Protein 8BFY (pdb70)

Nearest PDB structures (foldseek):
  8bfy-assembly1_A  TM=1.003E+00  e=7.198E-82  Streptomyces scabiei
  5ixp-assembly1_A  TM=8.126E-01  e=2.323E-38  Kribbella flavida DSM 17836
  2z8d-assembly1_A  TM=7.585E-01  e=5.911E-19  Bifidobacterium longum
  7x0n-assembly1_A  TM=7.685E-01  e=1.102E-18  Acetivibrio thermocellus
  7bvt-assembly1_A  TM=6.834E-01  e=8.799E-16  Arthrobacter globiformis

Foldseek 3Di:
DAEAEEEEEACLQCVVLCVQVVVCVVPVVYDYYYDYDHDCVVRVVVVVVCLVVVPDDGQKYKFKLQALQVCQVPRQVQFDQLCVQAPCQQFDVLQQVSQAHPVGGRFWFWAFWFQKWKKFFLVQCVQLVHHSPQASNQVQQAQHVVSVLVSQLSSVVRGDPQAAAEAALLQQLLRQQFQDQEAQADPVGDGCNPPPVSNLVSLVSSLVSLLSRRYDLDDPSDVVSLVCLQVVRHTMTIPRQLVLLSSVVSHDLVLFQRMAIHGDNHIGIDMIMTMGGRCPDPCNVVSSNSRNVCQGLVNSLSSCQERRGHHSGVVNLPDCSLQCGDYRNNHRHRSSVRVCVSCVCYRSHDHHNNSPVLSCLCGVQASSVSNVPDDNVVRVVRSCVRSCVVVVD

Organism: Streptomyces scabiei (strain 87.22) (NCBI:txid680198)

B-factor: mean 24.81, std 9.08, range [12.48, 72.45]

Sequence (393 a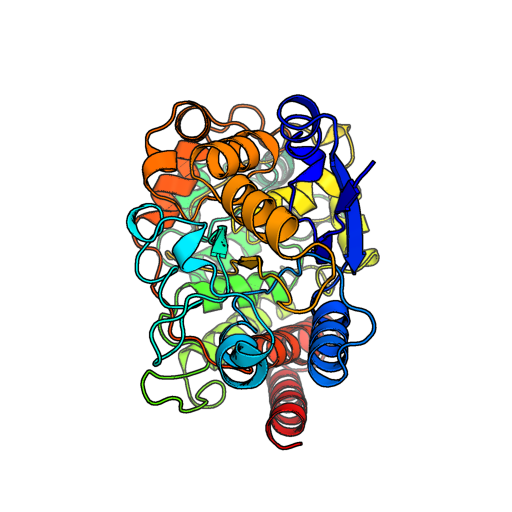a):
KTKITTLGLFGTAGFEESGLYKEEYEKLHPDVDIQQTVVERNENYYPALLNHLTTGSGLQDIQMVEVGNIAEIVGTQSDKLLDLSKYGKESDYLPWKWSSQGSTSGGQTVALGTDVGPMAICCYRKDLFEAAGLPSDREEVGKLWTGSWDKFVDAGNQYKKKAPKGTTFLLDSPGGLLQAILSSEEKDRFYDASGKVIYKTNPAVKSAFDLTAKAAKAGLVGNQTQFQPAWDTTIANSKFAAMSSCCPPWMLGYIKGKSKPEAAGKWDIAQAPKSSGNWGGSFLSSVPKNGKNAEEAAKLAAWLTAPEQQAKLFAVQGSFPSTPAAYDSAAVKDAKNDMTGDAPIGTIFAEAAKNIPVQTIGPKDQIIQQGLTDNGVILVTQGKSASDAWKNAVKTIDNALDK

Solvent-accessible surface area: 16045 Å² total; per-residue (Å²): 229,50,116,0,25,0,3,5,17,15,46,18,3,7,78,96,2,15,0,14,135,53,5,53,165,110,69,113,86,7,55,8,88,59,66,63,60,141,39,26,64,86,9,12,78,41,3,50,90,55,2,81,88,54,73,48,51,52,22,0,8,15,1,27,17,3,2,0,31,23,0,18,60,93,14,26,122,74,8,39,30,0,43,165,67,9,144,109,105,30,10,33,108,46,2,24,72,25,0,29,22,133,59,60,77,4,2,1,0,3,17,19,2,0,0,2,0,1,0,0,11,62,50,17,0,118,51,3,56,19,37,40,67,63,111,97,0,11,156,61,0,85,50,26,16,92,82,4,17,80,8,0,46,106,0,108,150,133,31,36,208,46,22,40,2,6,3,0,0,7,0,7,0,21,2,19,5,3,30,52,119,38,16,1,9,38,93,99,49,121,56,23,2,106,91,18,108,32,0,76,69,3,0,36,23,0,0,116,0,11,130,41,32,1,10,13,84,43,42,16,47,60,101,59,0,33,70,16,4,25,72,34,83,4,0,0,0,6,0,0,0,39,0,0,4,30,0,54,58,73,22,97,118,118,9,57,23,80,3,9,1,1,48,14,7,102,46,0,8,16,7,4,6,0,0,2,0,8,93,112,35,194,20,14,94,37,0,0,106,0,0,12,47,3,0,26,26,137,13,12,4,68,14,0,32,43,7,0,9,2,2,0,0,51,72,2,56,115,36,67,42,4,113,103,6,103,4,95,7,1,26,117,3,45,0,3,83,8,0,51,108,5,18,167,97,29,19,74,19,28,36,3,53,72,1,24,45,0,19,37,2,1,15,43,46,0,0,7,25,8,28,109,67,110,56,18,62,72,0,30,134,49,0,26,144,47,1,32,99,37,45,121,228

Secondary structure (DSSP, 8-state):
-EEEEEEEES---TTTTTHHHHHHHH-TTEEEEEEEES-HHHHHHHHHHHHHHS-S--SEEEEETTTHHHHHHHHGGGB--GGGTS-GGGS-HHHHHHTB-TTS-B--EEEEEEE-EEEEEHHHHHHTT---SHHHHHHTSTT-HHHHHHHHHHHHHTPPTT-EEES-HHHHHHHHHTT-SBSSB-TT--B-TTT-HHHHHHHHHHHHHHHTT-B-S--SSSHHHHHHHHTT-EEEEE--TTHHHHHHHHS-GGGTT-EEEEE-SS--EEEEEEEE-BTTSTTHHHHHHHHHHHTSHHHHHHHHHHH-PEES-GGGGGSHHHHT---GGGTT--HHHHHHHHHTT----B--TTHHHHHHHHIIIIIHHHHTT--HHHHHHHHHHHHHHHHH-

InterPro domains:
  IPR006059 Bacterial-type extracellular solute-binding protein [PF13416] (80-387)
  IPR050490 Bacterial solute-binding protein 1 [PTHR43649] (27-448)

Structure (mmCIF, N/CA/C/O backbone):
data_8BFY
#
_entry.id   8BFY
#
_cell.length_a   59.390
_cell.length_b   39.430
_cell.length_c   79.640
_cell.angle_alpha   90.000
_cell.angle_beta   92.380
_cell.angle_gamma   90.000
#
_symmetry.space_group_name_H-M   'P 1 21 1'
#
loop_
_entity.id
_entity.type
_entity.pdbx_description
1 polymer 'Putative secreted cellobiose-binding (Transport system associated)'
2 branched beta-D-glucopyranose-(1-4)-beta-D-glucopyranose-(1-4)-beta-D-glucopyranose
3 non-polymer GLYCEROL
4 non-polymer 'CITRIC ACID'
5 water water
#
loop_
_atom_site.group_PDB
_atom_site.id
_atom_site.type_symbol
_atom_site.label_atom_id
_atom_site.label_alt_id
_atom_site.label_comp_id
_atom_site.label_asym_id
_atom_site.label_entity_id
_atom_site.label_seq_id
_atom_site.pdbx_PDB_ins_code
_atom_site.Cartn_x
_atom_site.Cartn_y
_atom_site.Cartn_z
_atom_site.occupancy
_atom_site.B_iso_or_equiv
_atom_site.auth_seq_id
_atom_site.auth_comp_id
_atom_site.auth_asym_id
_atom_site.auth_atom_id
_atom_site.pdbx_PDB_model_num
ATOM 1 N N . LYS A 1 34 ? 48.156 20.766 19.051 1.000 52.059 62 LYS A N 1
ATOM 2 C CA . LYS A 1 34 ? 48.447 21.471 17.773 1.000 51.823 62 LYS A CA 1
ATOM 3 C C . LYS A 1 34 ? 47.975 20.656 16.576 1.000 45.573 62 LYS A C 1
ATOM 4 O O . LYS A 1 34 ? 47.785 21.239 15.520 1.000 52.557 62 LYS A O 1
ATOM 23 N N . THR A 1 35 ? 47.798 19.336 16.723 1.000 38.041 63 THR A N 1
ATOM 24 C CA . THR A 1 35 ? 47.101 18.555 15.707 1.000 35.701 63 THR A CA 1
ATOM 25 C C . THR A 1 35 ? 45.622 18.465 16.072 1.000 33.069 63 THR A C 1
ATOM 26 O O . THR A 1 35 ? 45.288 17.882 17.099 1.000 32.865 63 THR A O 1
ATOM 37 N N . LYS A 1 36 ? 44.750 19.028 15.221 1.000 30.632 64 LYS A N 1
ATOM 38 C CA . LYS A 1 36 ? 43.313 18.986 15.455 1.000 27.853 64 LYS A CA 1
ATOM 39 C C . LYS A 1 36 ? 42.742 17.705 14.843 1.000 25.716 64 LYS A C 1
ATOM 40 O O . LYS A 1 36 ? 42.947 17.427 13.668 1.000 24.773 64 LYS A O 1
ATOM 59 N N . ILE A 1 37 ? 42.070 16.909 15.687 1.000 22.007 65 ILE A N 1
ATOM 60 C CA . ILE A 1 37 ? 41.338 15.724 15.275 1.000 21.397 65 ILE A CA 1
ATOM 61 C C . ILE A 1 37 ? 39.854 15.991 15.526 1.000 19.892 65 ILE A C 1
ATOM 62 O O . ILE A 1 37 ? 39.469 16.240 16.674 1.000 20.353 65 ILE A O 1
ATOM 78 N N . THR A 1 38 ? 39.036 15.927 14.467 1.000 18.321 66 THR A N 1
ATOM 79 C CA A THR A 1 38 ? 37.618 16.186 14.584 0.500 19.073 66 THR A CA 1
ATOM 80 C CA B THR A 1 38 ? 37.605 16.220 14.587 0.500 17.977 66 THR A CA 1
ATOM 81 C C . THR A 1 38 ? 36.807 14.919 14.397 1.000 17.793 66 THR A C 1
ATOM 82 O O . THR A 1 38 ? 37.067 14.129 13.484 1.000 17.686 66 THR A O 1
ATOM 101 N N . LEU A 1 39 ? 35.823 14.715 15.260 1.000 17.177 67 LEU A N 1
ATOM 102 C CA . LEU A 1 39 ? 34.889 13.612 15.127 1.000 16.129 67 LEU A CA 1
ATOM 103 C C . LEU A 1 39 ? 33.572 14.165 14.608 1.000 16.323 67 LEU A C 1
ATOM 104 O O . LEU A 1 39 ? 33.054 15.167 15.118 1.000 18.039 67 LEU A O 1
ATOM 120 N N . GLY A 1 40 ? 33.033 13.463 13.620 1.000 15.147 68 GLY A N 1
ATOM 121 C CA . GLY A 1 40 ? 31.700 13.712 13.106 1.000 15.369 68 GLY A CA 1
ATOM 122 C C . GLY A 1 40 ? 30.756 12.685 13.709 1.000 14.339 68 GLY A C 1
ATOM 123 O O . GLY A 1 40 ? 30.894 11.486 13.480 1.000 14.149 68 GLY A O 1
ATOM 127 N N . LEU A 1 41 ? 29.829 13.186 14.521 1.000 14.797 69 LEU A N 1
ATOM 128 C CA . LEU A 1 41 ? 28.947 12.343 15.298 1.000 13.999 69 LEU A CA 1
ATOM 129 C C . LEU A 1 41 ? 27.487 12.662 15.002 1.000 14.769 69 LEU A C 1
ATOM 130 O O . LEU A 1 41 ? 27.158 13.695 14.415 1.000 14.885 69 LEU A O 1
ATOM 146 N N . PHE A 1 42 ? 26.617 11.783 15.510 1.000 14.588 70 PHE A N 1
ATOM 147 C CA . PHE A 1 42 ? 25.193 12.066 15.608 1.000 14.685 70 PHE A CA 1
ATOM 148 C C . PHE A 1 42 ? 24.729 11.790 17.026 1.000 15.007 70 PHE A C 1
ATOM 149 O O . PHE A 1 42 ? 25.462 11.211 17.822 1.000 15.033 70 PHE A O 1
ATOM 166 N N . GLY A 1 43 ? 23.497 12.206 17.324 1.000 16.468 71 GLY A N 1
ATOM 167 C CA . GLY A 1 43 ? 22.908 11.881 18.614 1.000 16.696 71 GLY A CA 1
ATOM 168 C C . GLY A 1 43 ? 23.726 12.436 19.764 1.000 17.138 71 GLY A C 1
ATOM 169 O O . GLY A 1 43 ? 24.251 13.543 19.675 1.000 18.306 71 GLY A O 1
ATOM 173 N N . THR A 1 44 ? 23.817 11.631 20.833 1.000 17.652 72 THR A N 1
ATOM 174 C CA . THR A 1 44 ? 24.590 11.959 22.020 1.000 19.737 72 THR A CA 1
ATOM 175 C C . THR A 1 44 ? 25.549 10.803 22.300 1.000 19.130 72 THR A C 1
ATOM 176 O O . THR A 1 44 ? 25.284 9.923 23.127 1.000 18.486 72 THR A O 1
ATOM 187 N N . ALA A 1 45 ? 26.683 10.798 21.597 1.000 19.164 73 ALA A N 1
ATOM 188 C CA . ALA A 1 45 ? 27.633 9.710 21.711 1.000 18.878 73 ALA A CA 1
ATOM 189 C C . ALA A 1 45 ? 28.140 9.564 23.141 1.000 19.782 73 ALA A C 1
ATOM 190 O O . ALA A 1 45 ? 28.335 8.438 23.601 1.000 20.174 73 ALA A O 1
ATOM 197 N N . GLY A 1 46 ? 28.391 10.705 23.799 1.000 19.133 74 GLY A N 1
ATOM 198 C CA . GLY A 1 46 ? 28.801 10.743 25.186 1.000 18.659 74 GLY A CA 1
ATOM 199 C C . GLY A 1 46 ? 30.300 10.845 25.463 1.000 18.654 74 GLY A C 1
ATOM 200 O O . GLY A 1 46 ? 30.695 10.863 26.638 1.000 18.611 74 GLY A O 1
ATOM 204 N N . PHE A 1 47 ? 31.143 10.909 24.427 1.000 17.956 75 PHE A N 1
ATOM 205 C CA . PHE A 1 47 ? 32.592 10.928 24.621 1.000 19.642 75 PHE A CA 1
ATOM 206 C C . PHE A 1 47 ? 33.008 12.195 25.372 1.000 19.960 75 PHE A C 1
ATOM 207 O O . PHE A 1 47 ? 33.816 12.152 26.312 1.000 20.161 75 PHE A O 1
ATOM 224 N N . GLU A 1 48 ? 32.485 13.343 24.924 1.000 20.582 76 GLU A N 1
ATOM 225 C CA . GLU A 1 48 ? 32.844 14.624 25.509 1.000 23.198 76 GLU A CA 1
ATOM 226 C C . GLU A 1 48 ? 32.365 14.687 26.959 1.000 23.272 76 GLU A C 1
ATOM 227 O O . GLU A 1 48 ? 33.123 15.047 27.860 1.000 23.535 76 GLU A O 1
ATOM 239 N N . GLU A 1 49 ? 31.107 14.299 27.183 1.000 22.728 77 GLU A N 1
ATOM 240 C CA . GLU A 1 49 ? 30.490 14.402 28.510 1.000 23.072 77 GLU A CA 1
ATOM 241 C C . GLU A 1 49 ? 31.170 13.493 29.539 1.000 22.221 77 GLU A C 1
ATOM 242 O O . GLU A 1 49 ? 31.118 13.755 30.743 1.000 23.929 77 GLU A O 1
ATOM 254 N N . SER A 1 50 ? 31.786 12.413 29.059 1.000 22.922 78 SER A N 1
ATOM 255 C CA . SER A 1 50 ? 32.433 11.406 29.882 1.000 22.527 78 SER A CA 1
ATOM 256 C C . SER A 1 50 ? 33.867 11.787 30.238 1.000 23.132 78 SER A C 1
ATOM 257 O O . SER A 1 50 ? 34.524 11.028 30.943 1.000 24.539 78 SER A O 1
ATOM 265 N N . GLY A 1 51 ? 34.343 12.933 29.728 1.000 22.875 79 GLY A N 1
ATOM 266 C CA . GLY A 1 51 ? 35.691 13.424 29.971 1.000 23.377 79 GLY A CA 1
ATOM 267 C C . GLY A 1 51 ? 36.768 12.739 29.131 1.000 21.917 79 GLY A C 1
ATOM 268 O O . GLY A 1 51 ? 37.955 12.950 29.379 1.000 22.620 79 GLY A O 1
ATOM 272 N N . LEU A 1 52 ? 36.365 11.956 28.124 1.000 21.421 80 LEU A N 1
ATOM 273 C CA . LEU A 1 52 ? 37.313 11.151 27.357 1.000 21.133 80 LEU A CA 1
ATOM 274 C C . LEU A 1 52 ? 38.241 12.013 26.499 1.000 20.644 80 LEU A C 1
ATOM 275 O O . LEU A 1 52 ? 39.408 11.667 26.352 1.000 21.768 80 LEU A O 1
ATOM 291 N N . TYR A 1 53 ? 37.754 13.126 25.947 1.000 20.069 81 TYR A N 1
ATOM 292 C CA . TYR A 1 53 ? 38.634 13.994 25.181 1.000 21.617 81 TYR A CA 1
ATOM 293 C C . TYR A 1 53 ? 39.687 14.621 26.094 1.000 22.851 81 TYR A C 1
ATOM 294 O O . TYR A 1 53 ? 40.856 14.684 25.728 1.000 23.209 81 TYR A O 1
ATOM 312 N N . LYS A 1 54 ? 39.292 15.051 27.298 1.000 25.243 82 LYS A N 1
ATOM 313 C CA . LYS A 1 54 ? 40.229 15.633 28.248 1.000 27.597 82 LYS A CA 1
ATOM 314 C C . LYS A 1 54 ? 41.297 14.615 28.657 1.000 27.142 82 LYS A C 1
ATOM 315 O O . LYS A 1 54 ? 42.482 14.959 28.701 1.000 27.397 82 LYS A O 1
ATOM 334 N N . GLU A 1 55 ? 40.876 13.368 28.936 1.000 25.455 83 GLU A N 1
ATOM 335 C CA A GLU A 1 55 ? 41.800 12.311 29.310 0.500 26.940 83 GLU A CA 1
ATOM 336 C CA B GLU A 1 55 ? 41.799 12.310 29.316 0.500 26.895 83 GLU A CA 1
ATOM 337 C C . GLU A 1 55 ? 42.824 12.109 28.203 1.000 25.886 83 GLU A C 1
ATOM 338 O O . GLU A 1 55 ? 44.019 11.994 28.470 1.000 27.372 83 GLU A O 1
ATOM 359 N N . TYR A 1 56 ? 42.343 12.045 26.957 1.000 24.267 84 TYR A N 1
ATOM 360 C CA . TYR A 1 56 ? 43.242 11.766 25.850 1.000 23.741 84 TYR A CA 1
ATOM 361 C C . TYR A 1 56 ? 44.248 12.900 25.662 1.000 23.823 84 TYR A C 1
ATOM 362 O O . TYR A 1 56 ? 45.421 12.636 25.390 1.000 26.308 84 TYR A O 1
ATOM 380 N N . GLU A 1 57 ? 43.792 14.151 25.821 1.000 24.141 85 GLU A N 1
ATOM 381 C CA . GLU A 1 57 ? 44.643 15.316 25.624 1.000 26.681 85 GLU A CA 1
ATOM 382 C C . GLU A 1 57 ? 45.691 15.415 26.731 1.000 29.217 85 GLU A C 1
ATOM 383 O O . GLU A 1 57 ? 46.756 15.978 26.513 1.000 31.044 85 GLU A O 1
ATOM 395 N N . LYS A 1 58 ? 45.397 14.855 27.909 1.000 31.874 86 LYS A N 1
ATOM 396 C CA . LYS A 1 58 ? 46.416 14.714 28.942 1.000 33.987 86 LYS A CA 1
ATOM 397 C C . LYS A 1 58 ? 47.488 13.710 28.515 1.000 34.465 86 LYS A C 1
ATOM 398 O O . LYS A 1 58 ? 48.669 13.975 28.696 1.000 38.721 86 LYS A O 1
ATOM 417 N N . LEU A 1 59 ? 47.083 12.569 27.938 1.000 34.772 87 LEU A N 1
ATOM 418 C CA . LEU A 1 59 ? 48.031 11.564 27.484 1.000 35.211 87 LEU A CA 1
ATOM 419 C C . LEU A 1 59 ? 48.821 12.102 26.289 1.000 33.775 87 LEU A C 1
ATOM 420 O O . LEU A 1 59 ? 49.995 11.784 26.152 1.000 33.743 87 LEU A O 1
ATOM 436 N N . HIS A 1 60 ? 48.176 12.932 25.451 1.000 31.839 88 HIS A N 1
ATOM 437 C CA . HIS A 1 60 ? 48.734 13.389 24.188 1.000 32.358 88 HIS A CA 1
ATOM 438 C C . HIS A 1 60 ? 48.534 14.892 24.053 1.000 31.530 88 HIS A C 1
ATOM 439 O O . HIS A 1 60 ? 47.651 15.345 23.313 1.000 30.182 88 HIS A O 1
ATOM 454 N N . PRO A 1 61 ? 49.370 15.700 24.740 1.000 34.193 89 PRO A N 1
ATOM 455 C CA . PRO A 1 61 ? 49.198 17.155 24.777 1.000 33.538 89 PRO A CA 1
ATOM 456 C C . PRO A 1 61 ? 49.292 17.846 23.423 1.000 32.030 89 PRO A C 1
ATOM 457 O O . PRO A 1 61 ? 48.890 18.994 23.304 1.000 32.294 89 PRO A O 1
ATOM 468 N N . ASP A 1 62 ? 49.806 17.131 22.417 1.000 32.485 90 ASP A N 1
ATOM 469 C CA . ASP A 1 62 ? 49.958 17.661 21.069 1.000 33.372 90 ASP A CA 1
ATOM 470 C C . ASP A 1 62 ? 48.667 17.504 20.258 1.000 31.445 90 ASP A C 1
ATOM 471 O O . ASP A 1 62 ? 48.649 17.899 19.098 1.000 31.312 90 ASP A O 1
ATOM 480 N N . VAL A 1 63 ? 47.611 16.920 20.854 1.000 27.200 91 VAL A N 1
ATOM 481 C CA . VAL A 1 63 ? 46.357 16.662 20.156 1.000 26.903 91 VAL A CA 1
ATOM 482 C C . VAL A 1 63 ? 45.251 17.561 20.704 1.000 25.685 91 VAL A C 1
ATOM 483 O O . VAL A 1 63 ? 45.086 17.695 21.920 1.000 27.704 91 VAL A O 1
ATOM 496 N N . ASP A 1 64 ? 44.498 18.162 19.774 1.000 25.012 92 ASP A N 1
ATOM 497 C CA . ASP A 1 64 ? 43.315 18.961 20.065 1.000 24.767 92 ASP A CA 1
ATOM 498 C C . ASP A 1 64 ? 42.081 18.279 19.458 1.000 22.875 92 ASP A C 1
ATOM 499 O O . ASP A 1 64 ? 41.917 18.240 18.243 1.000 26.982 92 ASP A O 1
ATOM 508 N N . ILE A 1 65 ? 41.210 17.715 20.292 1.000 21.148 93 ILE A N 1
ATOM 509 C CA . ILE A 1 65 ? 40.030 17.001 19.815 1.000 20.117 93 ILE A CA 1
ATOM 510 C C . ILE A 1 65 ? 38.848 17.960 19.733 1.000 20.414 93 ILE A C 1
ATOM 511 O O . ILE A 1 65 ? 38.565 18.698 20.670 1.000 23.419 93 ILE A O 1
ATOM 527 N N . GLN A 1 66 ? 38.149 17.941 18.594 1.000 19.736 94 GLN A N 1
ATOM 528 C CA . GLN A 1 66 ? 36.916 18.691 18.428 1.000 21.983 94 GLN A CA 1
ATOM 529 C C . GLN A 1 66 ? 35.872 17.722 17.890 1.000 19.864 94 GLN A C 1
ATOM 530 O O . GLN A 1 66 ? 36.214 16.627 17.429 1.000 21.363 94 GLN A O 1
ATOM 544 N N . GLN A 1 67 ? 34.603 18.107 17.988 1.000 18.309 95 GLN A N 1
ATOM 545 C CA . GLN A 1 67 ? 33.537 17.321 17.396 1.000 18.376 95 GLN A CA 1
ATOM 546 C C . GLN A 1 67 ? 32.520 18.234 16.726 1.000 17.235 95 GLN A C 1
ATOM 547 O O . GLN A 1 67 ? 32.376 19.398 17.044 1.000 18.387 95 GLN A O 1
ATOM 561 N N . THR A 1 68 ? 31.821 17.659 15.766 1.000 17.705 96 THR A N 1
ATOM 562 C CA . THR A 1 68 ? 30.681 18.278 15.132 1.000 18.945 96 THR A CA 1
ATOM 563 C C . THR A 1 68 ? 29.562 17.251 15.198 1.000 18.824 96 THR A C 1
ATOM 564 O O . THR A 1 68 ? 29.798 16.067 14.974 1.000 19.000 96 THR A O 1
ATOM 575 N N . VAL A 1 69 ? 28.350 17.710 15.532 1.000 18.440 97 VAL A N 1
ATOM 576 C CA . VAL A 1 69 ? 27.243 16.806 15.789 1.000 18.772 97 VAL A CA 1
ATOM 577 C C . VAL A 1 69 ? 26.050 17.205 14.928 1.000 18.583 97 VAL A C 1
ATOM 578 O O . VAL A 1 69 ? 25.643 18.359 14.922 1.000 20.038 97 VAL A O 1
ATOM 591 N N . VAL A 1 70 ? 25.502 16.213 14.224 1.000 18.248 98 VAL A N 1
ATOM 592 C CA . VAL A 1 70 ? 24.206 16.314 13.593 1.000 18.369 98 VAL A CA 1
ATOM 593 C C . VAL A 1 70 ? 23.260 15.516 14.475 1.000 18.978 98 VAL A C 1
ATOM 594 O O . VAL A 1 70 ? 23.411 14.305 14.622 1.000 20.244 98 VAL A O 1
ATOM 607 N N . GLU A 1 71 ? 22.294 16.209 15.061 1.000 20.115 99 GLU A N 1
ATOM 608 C CA . GLU A 1 71 ? 21.464 15.634 16.103 1.000 22.253 99 GLU A CA 1
ATOM 609 C C . GLU A 1 71 ? 20.808 14.316 15.680 1.000 19.148 99 GLU A C 1
ATOM 610 O O . GLU A 1 71 ? 20.891 13.328 16.400 1.000 21.289 99 GLU A O 1
ATOM 622 N N . ARG A 1 72 ? 20.129 14.292 14.529 1.000 16.522 100 ARG A N 1
ATOM 623 C CA . ARG A 1 72 ? 19.366 13.123 14.120 1.000 16.623 100 ARG A CA 1
ATOM 624 C C . ARG A 1 72 ? 20.141 12.309 13.080 1.000 15.678 100 ARG A C 1
ATOM 625 O O . ARG A 1 72 ? 20.624 12.864 12.105 1.000 15.630 100 ARG A O 1
ATOM 646 N N . ASN A 1 73 ? 20.197 10.988 13.263 1.000 14.235 101 ASN A N 1
ATOM 647 C CA . ASN A 1 73 ? 20.831 10.108 12.305 1.000 14.092 101 ASN A CA 1
ATOM 648 C C . ASN A 1 73 ? 20.179 10.259 10.932 1.000 13.934 101 ASN A C 1
ATOM 649 O O . ASN A 1 73 ? 20.883 10.180 9.909 1.000 13.816 101 ASN A O 1
ATOM 660 N N . GLU A 1 74 ? 18.868 10.528 10.890 1.000 13.463 102 GLU A N 1
ATOM 661 C CA . GLU A 1 74 ? 18.157 10.765 9.632 1.000 15.461 102 GLU A CA 1
ATOM 662 C C . GLU A 1 74 ? 18.885 11.791 8.758 1.000 15.608 102 GLU A C 1
ATOM 663 O O . GLU A 1 74 ? 18.925 11.627 7.547 1.000 15.869 102 GLU A O 1
ATOM 675 N N . ASN A 1 75 ? 19.402 12.859 9.364 1.000 15.445 103 ASN A N 1
ATOM 676 C CA . ASN A 1 75 ? 20.054 13.957 8.653 1.000 17.347 103 ASN A CA 1
ATOM 677 C C . ASN A 1 75 ? 21.546 13.657 8.483 1.000 17.566 103 ASN A C 1
ATOM 678 O O . ASN A 1 75 ? 22.176 14.048 7.496 1.000 19.854 103 ASN A O 1
ATOM 689 N N . TYR A 1 76 ? 22.136 12.993 9.479 1.000 14.711 104 TYR A N 1
ATOM 690 C CA . TYR A 1 76 ? 23.570 12.703 9.492 1.000 13.430 104 TYR A CA 1
ATOM 691 C C . TYR A 1 76 ? 23.980 11.751 8.365 1.000 13.778 104 TYR A C 1
ATOM 692 O O . TYR A 1 76 ? 24.980 11.984 7.666 1.000 14.087 104 TYR A O 1
ATOM 710 N N . TYR A 1 77 ? 23.227 10.663 8.208 1.000 13.142 105 TYR A N 1
ATOM 711 C CA . TYR A 1 77 ? 23.716 9.539 7.428 1.000 12.840 105 TYR A CA 1
ATOM 712 C C . TYR A 1 77 ? 23.778 9.863 5.943 1.000 13.253 105 TYR A C 1
ATOM 713 O O . TYR A 1 77 ? 24.809 9.569 5.314 1.000 13.227 105 TYR A O 1
ATOM 731 N N . PRO A 1 78 ? 22.743 10.461 5.320 1.000 14.249 106 PRO A N 1
ATOM 732 C CA . PRO A 1 78 ? 22.849 10.752 3.879 1.000 14.708 106 PRO A CA 1
ATOM 733 C C . PRO A 1 78 ? 24.022 11.683 3.561 1.000 14.761 106 PRO A C 1
ATOM 734 O O . PRO A 1 78 ? 24.679 11.537 2.514 1.000 15.369 106 PRO A O 1
ATOM 745 N N . ALA A 1 79 ? 24.316 12.609 4.486 1.000 14.200 107 ALA A N 1
ATOM 746 C CA . ALA A 1 79 ? 25.477 13.484 4.359 1.000 15.224 107 ALA A CA 1
ATOM 747 C C . ALA A 1 79 ? 26.772 12.666 4.437 1.000 14.862 107 ALA A C 1
ATOM 748 O O . ALA A 1 79 ? 27.670 12.856 3.604 1.000 15.368 107 ALA A O 1
ATOM 755 N N . LEU A 1 80 ? 26.892 11.778 5.444 1.000 13.890 108 LEU A N 1
ATOM 756 C CA . LEU A 1 80 ? 28.064 10.903 5.525 1.000 13.446 108 LEU A CA 1
ATOM 757 C C . LEU A 1 80 ? 28.291 10.172 4.196 1.000 13.674 108 LEU A C 1
ATOM 758 O O . LEU A 1 80 ? 29.425 10.125 3.684 1.000 14.235 108 LEU A O 1
ATOM 774 N N . LEU A 1 81 ? 27.223 9.579 3.653 1.000 14.385 109 LEU A N 1
ATOM 775 C CA . LEU A 1 81 ? 27.374 8.750 2.461 1.000 14.674 109 LEU A CA 1
ATOM 776 C C . LEU A 1 81 ? 27.898 9.604 1.294 1.000 14.378 109 LEU A C 1
ATOM 777 O O . LEU A 1 81 ? 28.785 9.178 0.514 1.000 15.587 109 LEU A O 1
ATOM 793 N N . ASN A 1 82 ? 27.353 10.817 1.161 1.000 14.092 110 ASN A N 1
ATOM 794 C CA . ASN A 1 82 ? 27.747 11.729 0.083 1.000 14.620 110 ASN A CA 1
ATOM 795 C C . ASN A 1 82 ? 29.201 12.170 0.268 1.000 14.709 110 ASN A C 1
ATOM 796 O O . ASN A 1 82 ? 29.972 12.315 -0.689 1.000 15.579 110 ASN A O 1
ATOM 807 N N . HIS A 1 83 ? 29.577 12.442 1.523 1.000 13.153 111 HIS A N 1
ATOM 808 C CA . HIS A 1 83 ? 30.943 12.827 1.834 1.000 14.392 111 HIS A CA 1
ATOM 809 C C . HIS A 1 83 ? 31.931 11.708 1.528 1.000 14.411 111 HIS A C 1
ATOM 810 O O . HIS A 1 83 ? 33.024 11.984 1.019 1.000 15.746 111 HIS A O 1
ATOM 825 N N . LEU A 1 84 ? 31.580 10.457 1.871 1.000 14.641 112 LEU A N 1
ATOM 826 C CA . LEU A 1 84 ? 32.448 9.318 1.573 1.000 15.264 112 LEU A CA 1
ATOM 827 C C . LEU A 1 84 ? 32.576 9.108 0.073 1.000 15.412 112 LEU A C 1
ATOM 828 O O . LEU A 1 84 ? 33.671 8.793 -0.415 1.000 16.979 112 LEU A O 1
ATOM 844 N N . THR A 1 85 ? 31.457 9.274 -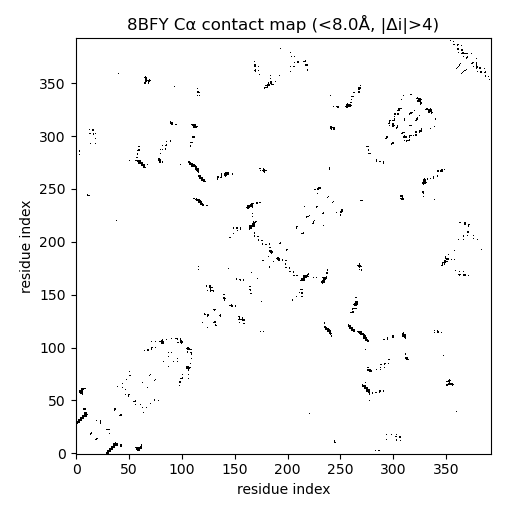0.643 1.000 14.474 113 THR A N 1
ATOM 845 C CA . THR A 1 85 ? 31.443 9.051 -2.090 1.000 15.522 113 THR A CA 1
ATOM 846 C C . THR A 1 85 ? 32.357 10.062 -2.787 1.000 16.430 113 THR A C 1
ATOM 847 O O . THR A 1 85 ? 33.121 9.709 -3.708 1.000 17.952 113 THR A O 1
ATOM 858 N N . THR A 1 86 ? 32.229 11.338 -2.413 1.000 16.625 114 THR A N 1
ATOM 859 C CA . THR A 1 86 ? 32.934 12.426 -3.088 1.000 15.554 114 THR A CA 1
ATOM 860 C C . THR A 1 86 ? 34.340 12.629 -2.522 1.000 15.568 114 THR A C 1
ATOM 861 O O . THR A 1 86 ? 35.215 13.148 -3.206 1.000 18.394 114 THR A O 1
ATOM 872 N N . GLY A 1 87 ? 34.547 12.232 -1.269 1.000 16.243 115 GLY A N 1
ATOM 873 C CA . GLY A 1 87 ? 35.782 12.528 -0.556 1.000 17.149 115 GLY A CA 1
ATOM 874 C C . GLY A 1 87 ? 35.848 13.950 0.001 1.000 17.493 115 GLY A C 1
ATOM 875 O O . GLY A 1 87 ? 36.902 14.372 0.465 1.000 18.932 115 GLY A O 1
ATOM 879 N N . SER A 1 88 ? 34.709 14.656 0.023 1.000 17.337 116 SER A N 1
ATOM 880 C CA . SER A 1 88 ? 34.650 16.049 0.440 1.000 17.935 116 SER A CA 1
ATOM 881 C C . SER A 1 88 ? 33.736 16.157 1.651 1.000 18.780 116 SER A C 1
ATOM 882 O O . SER A 1 88 ? 32.709 15.507 1.673 1.000 20.634 116 SER A O 1
ATOM 890 N N . GLY A 1 89 ? 34.106 16.973 2.637 1.000 18.643 117 GLY A N 1
ATOM 891 C CA . GLY A 1 89 ? 33.235 17.225 3.776 1.000 18.855 117 GLY A CA 1
ATOM 892 C C . GLY A 1 89 ? 33.390 16.248 4.942 1.000 18.514 117 GLY A C 1
ATOM 893 O O . GLY A 1 89 ? 32.619 16.331 5.903 1.000 18.490 117 GLY A O 1
ATOM 897 N N . LEU A 1 90 ? 34.393 15.361 4.891 1.000 16.192 118 LEU A N 1
ATOM 898 C CA . LEU A 1 90 ? 34.592 14.355 5.928 1.000 16.604 118 LEU A CA 1
ATOM 899 C C . LEU A 1 90 ? 35.304 14.929 7.150 1.000 16.790 118 LEU A C 1
ATOM 900 O O . LEU A 1 90 ? 36.146 15.812 7.036 1.000 17.664 118 LEU A O 1
ATOM 916 N N . GLN A 1 91 ? 34.985 14.366 8.322 1.000 16.010 119 GLN A N 1
ATOM 917 C CA . GLN A 1 91 ? 35.770 14.589 9.524 1.000 16.993 119 GLN A CA 1
ATOM 918 C C . GLN A 1 91 ? 36.837 13.495 9.636 1.000 16.236 119 GLN A C 1
ATOM 919 O O . GLN A 1 91 ? 36.864 12.552 8.833 1.000 16.950 119 GLN A O 1
ATOM 933 N N . ASP A 1 92 ? 37.729 13.609 10.627 1.000 15.738 120 ASP A N 1
ATOM 934 C CA . ASP A 1 92 ? 38.832 12.668 10.768 1.000 16.021 120 ASP A CA 1
ATOM 935 C C . ASP A 1 92 ? 38.326 11.286 11.207 1.000 14.905 120 ASP A C 1
ATOM 936 O O . ASP A 1 92 ? 38.871 10.248 10.833 1.000 15.958 120 ASP A O 1
ATOM 945 N N . ILE A 1 93 ? 37.245 11.292 12.000 1.000 14.263 121 ILE A N 1
ATOM 946 C CA . ILE A 1 93 ? 36.555 10.104 12.463 1.000 13.828 121 ILE A CA 1
ATOM 947 C C . ILE A 1 93 ? 35.062 10.329 12.192 1.000 13.916 121 ILE A C 1
ATOM 948 O O . ILE A 1 93 ? 34.565 11.445 12.382 1.000 15.077 121 ILE A O 1
ATOM 964 N N . GLN A 1 94 ? 34.358 9.270 11.783 1.000 13.526 122 GLN A N 1
ATOM 965 C CA . GLN A 1 94 ? 32.923 9.336 11.526 1.000 13.872 122 GLN A CA 1
ATOM 966 C C . GLN A 1 94 ? 32.229 8.197 12.283 1.000 13.835 122 GLN A C 1
ATOM 967 O O . GLN A 1 94 ? 32.636 7.054 12.216 1.000 14.296 122 GLN A O 1
ATOM 981 N N . MET A 1 95 ? 31.127 8.516 12.955 1.000 14.105 123 MET A N 1
ATOM 982 C CA . MET A 1 95 ? 30.292 7.541 13.642 1.000 14.180 123 MET A CA 1
ATOM 983 C C . MET A 1 95 ? 29.322 6.894 12.639 1.000 13.376 123 MET A C 1
ATOM 984 O O . MET A 1 95 ? 28.942 7.507 11.641 1.000 14.059 123 MET A O 1
ATOM 998 N N . VAL A 1 96 ? 28.962 5.632 12.876 1.000 12.484 124 VAL A N 1
ATOM 999 C CA . VAL A 1 96 ? 28.012 4.920 12.040 1.000 13.484 124 VAL A CA 1
ATOM 1000 C C . VAL A 1 96 ? 27.071 4.111 12.937 1.000 13.261 124 VAL A C 1
ATOM 1001 O O . VAL A 1 96 ? 27.543 3.354 13.802 1.000 14.619 124 VAL A O 1
ATOM 1014 N N . GLU A 1 97 ? 25.756 4.263 12.716 1.000 12.526 125 GLU A N 1
ATOM 1015 C CA . GLU A 1 97 ? 24.749 3.492 13.454 1.000 13.322 125 GLU A CA 1
ATOM 1016 C C . GLU A 1 97 ? 24.617 2.089 12.860 1.000 12.765 125 GLU A C 1
ATOM 1017 O O . GLU A 1 97 ? 24.793 1.879 11.662 1.000 13.618 125 GLU A O 1
ATOM 1029 N N . VAL A 1 98 ? 24.203 1.122 13.684 1.000 13.369 126 VAL A N 1
ATOM 1030 C CA . VAL A 1 98 ? 24.010 -0.257 13.240 1.000 13.769 126 VAL A CA 1
ATOM 1031 C C . VAL A 1 98 ? 22.965 -0.360 12.112 1.000 13.632 126 VAL A C 1
ATOM 1032 O O . VAL A 1 98 ? 23.008 -1.301 11.305 1.000 15.157 126 VAL A O 1
ATOM 1045 N N . GLY A 1 99 ? 22.024 0.594 12.045 1.000 13.294 127 GLY A N 1
ATOM 1046 C CA . GLY A 1 99 ? 21.016 0.606 10.994 1.000 13.345 127 GLY A CA 1
ATOM 1047 C C . GLY A 1 99 ? 21.607 0.893 9.616 1.000 13.446 127 GLY A C 1
ATOM 1048 O O . GLY A 1 99 ? 20.923 0.722 8.600 1.000 13.533 127 GLY A O 1
ATOM 1052 N N . ASN A 1 100 ? 22.859 1.387 9.610 1.000 13.112 128 ASN A N 1
ATOM 1053 C CA . ASN A 1 100 ? 23.526 1.765 8.375 1.000 13.015 128 ASN A CA 1
ATOM 1054 C C . ASN A 1 100 ? 24.828 1.000 8.109 1.000 12.997 128 ASN A C 1
ATOM 1055 O O . ASN A 1 100 ? 25.374 1.089 7.001 1.000 14.305 128 ASN A O 1
ATOM 1066 N N . ILE A 1 101 ? 25.367 0.283 9.085 1.000 12.974 129 ILE A N 1
ATOM 1067 C CA . ILE A 1 101 ? 26.730 -0.222 8.985 1.000 12.766 129 ILE A CA 1
ATOM 1068 C C . ILE A 1 101 ? 26.904 -1.173 7.795 1.000 13.334 129 ILE A C 1
ATOM 1069 O O . ILE A 1 101 ? 27.961 -1.143 7.155 1.000 14.094 129 ILE A O 1
ATOM 1085 N N . ALA A 1 102 ? 25.913 -2.023 7.504 1.000 13.739 130 ALA A N 1
ATOM 1086 C CA . ALA A 1 102 ? 26.065 -2.950 6.382 1.000 14.215 130 ALA A CA 1
ATOM 1087 C C . ALA A 1 102 ? 26.234 -2.183 5.068 1.000 14.111 130 ALA A C 1
ATOM 1088 O O . ALA A 1 102 ? 26.964 -2.652 4.191 1.000 14.470 130 ALA A O 1
ATOM 1095 N N . GLU A 1 103 ? 25.601 -1.013 4.907 1.000 14.131 131 GLU A N 1
ATOM 1096 C CA . GLU A 1 103 ? 25.758 -0.231 3.678 1.000 14.782 131 GLU A CA 1
ATOM 1097 C C . GLU A 1 103 ? 27.147 0.420 3.601 1.000 14.155 131 GLU A C 1
ATOM 1098 O O . GLU A 1 103 ? 27.776 0.500 2.539 1.000 15.371 131 GLU A O 1
ATOM 1110 N N . ILE A 1 104 ? 27.663 0.866 4.737 1.000 13.979 132 ILE A N 1
ATOM 1111 C CA . ILE A 1 104 ? 28.982 1.471 4.798 1.000 14.119 132 ILE A CA 1
ATOM 1112 C C . ILE A 1 104 ? 30.058 0.411 4.513 1.000 14.351 132 ILE A C 1
ATOM 1113 O O . ILE A 1 104 ? 30.973 0.638 3.728 1.000 15.312 132 ILE A O 1
ATOM 1129 N N . VAL A 1 105 ? 29.952 -0.762 5.137 1.000 14.566 133 VAL A N 1
ATOM 1130 C CA . VAL A 1 105 ? 30.928 -1.823 4.932 1.000 15.447 133 VAL A CA 1
ATOM 1131 C C . VAL A 1 105 ? 30.868 -2.269 3.475 1.000 15.629 133 VAL A C 1
ATOM 1132 O O . VAL A 1 105 ? 31.902 -2.487 2.830 1.000 17.497 133 VAL A O 1
ATOM 1145 N N . GLY A 1 106 ? 29.640 -2.442 2.990 1.000 15.707 134 GLY A N 1
ATOM 1146 C CA . GLY A 1 106 ? 29.448 -2.974 1.655 1.000 15.785 134 GLY A CA 1
ATOM 1147 C C . GLY A 1 106 ? 29.945 -2.047 0.548 1.000 16.545 134 GLY A C 1
ATOM 1148 O O . GLY A 1 106 ? 30.462 -2.544 -0.455 1.000 18.517 134 GLY A O 1
ATOM 1152 N N . THR A 1 107 ? 29.720 -0.733 0.665 1.000 15.470 135 THR A N 1
ATOM 1153 C CA . THR A 1 107 ? 29.909 0.170 -0.469 1.000 16.708 135 THR A CA 1
ATOM 1154 C C . THR A 1 107 ? 31.006 1.210 -0.251 1.000 15.920 135 THR A C 1
ATOM 1155 O O . THR A 1 107 ? 31.397 1.880 -1.206 1.000 18.534 135 THR A O 1
ATOM 1166 N N . GLN A 1 108 ? 31.501 1.382 0.986 1.000 15.283 136 GLN A N 1
ATOM 1167 C CA . GLN A 1 108 ? 32.483 2.416 1.225 1.000 16.265 136 GLN A CA 1
ATOM 1168 C C . GLN A 1 108 ? 33.744 1.879 1.899 1.000 16.534 136 GLN A C 1
ATOM 1169 O O . GLN A 1 108 ? 34.576 2.678 2.325 1.000 16.822 136 GLN A O 1
ATOM 1183 N N . SER A 1 109 ? 33.905 0.551 2.004 1.000 16.798 137 SER A N 1
ATOM 1184 C CA . SER A 1 109 ? 35.040 0.015 2.742 1.000 18.051 137 SER A CA 1
ATOM 1185 C C . SER A 1 109 ? 36.375 0.407 2.115 1.000 18.056 137 SER A C 1
ATOM 1186 O O . SER A 1 109 ? 37.342 0.596 2.833 1.000 18.817 137 SER A O 1
ATOM 1194 N N . ASP A 1 110 ? 36.426 0.608 0.791 1.000 18.864 138 ASP A N 1
ATOM 1195 C CA . ASP A 1 110 ? 37.669 1.019 0.157 1.000 21.044 138 ASP A CA 1
ATOM 1196 C C . ASP A 1 110 ? 38.115 2.434 0.557 1.000 20.149 138 ASP A C 1
ATOM 1197 O O . ASP A 1 110 ? 39.280 2.780 0.356 1.000 21.636 138 ASP A O 1
ATOM 1206 N N . LYS A 1 111 ? 37.205 3.250 1.109 1.000 17.840 139 LYS A N 1
ATOM 1207 C CA . LYS A 1 111 ? 37.479 4.614 1.550 1.000 17.706 139 LYS A CA 1
ATOM 1208 C C . LYS A 1 111 ? 37.882 4.661 3.030 1.000 17.123 139 LYS A C 1
ATOM 1209 O O . LYS A 1 111 ? 38.185 5.747 3.534 1.000 16.980 139 LYS A O 1
ATOM 1228 N N . LEU A 1 112 ? 37.868 3.506 3.723 1.000 15.889 140 LEU A N 1
ATOM 1229 C CA . LEU A 1 112 ? 38.046 3.476 5.171 1.000 15.930 140 LEU A CA 1
ATOM 1230 C C . LEU A 1 112 ? 39.314 2.710 5.550 1.000 15.375 140 LEU A C 1
ATOM 1231 O O . LEU A 1 112 ? 39.649 1.695 4.950 1.000 17.337 140 LEU A O 1
ATOM 1247 N N . LEU A 1 113 ? 39.963 3.155 6.627 1.000 16.177 141 LEU A N 1
ATOM 1248 C CA . LEU A 1 113 ? 41.155 2.505 7.137 1.000 17.194 141 LEU A CA 1
ATOM 1249 C C . LEU A 1 113 ? 40.756 1.175 7.792 1.000 18.388 141 LEU A C 1
ATOM 1250 O O . LEU A 1 113 ? 39.695 1.062 8.421 1.000 18.657 141 LEU A O 1
ATOM 1266 N N . ASP A 1 114 ? 41.619 0.177 7.646 1.000 18.092 142 ASP A N 1
ATOM 1267 C CA . ASP A 1 114 ? 41.510 -1.096 8.327 1.000 18.368 142 ASP A CA 1
ATOM 1268 C C . ASP A 1 114 ? 41.931 -0.906 9.784 1.000 18.334 142 ASP A C 1
ATOM 1269 O O . ASP A 1 114 ? 43.105 -0.851 10.117 1.000 21.410 1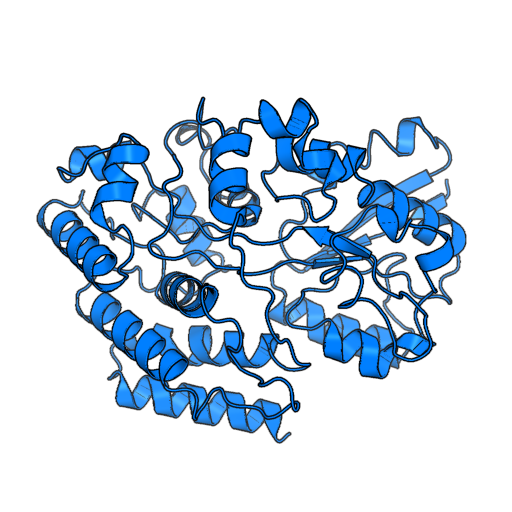42 ASP A O 1
ATOM 1278 N N . LEU A 1 115 ? 40.937 -0.826 10.653 1.000 16.782 143 LEU A N 1
ATOM 1279 C CA . LEU A 1 115 ? 41.159 -0.587 12.062 1.000 17.805 143 LEU A CA 1
ATOM 1280 C C . LEU A 1 115 ? 41.447 -1.869 12.854 1.000 18.141 143 LEU A C 1
ATOM 1281 O O . LEU A 1 115 ? 41.721 -1.796 14.056 1.000 18.451 143 LEU A O 1
ATOM 1297 N N . SER A 1 116 ? 41.523 -3.027 12.187 1.000 19.411 144 SER A N 1
ATOM 1298 C CA . SER A 1 116 ? 41.861 -4.257 12.888 1.000 21.445 144 SER A CA 1
ATOM 1299 C C . SER A 1 116 ? 43.301 -4.213 13.399 1.000 21.563 144 SER A C 1
ATOM 1300 O O . SER A 1 116 ? 43.663 -5.019 14.236 1.000 23.348 144 SER A O 1
ATOM 1308 N N . LYS A 1 117 ? 44.121 -3.305 12.846 1.000 23.327 145 LYS A N 1
ATOM 1309 C CA . LYS A 1 117 ? 45.508 -3.146 13.238 1.000 24.215 145 LYS A CA 1
ATOM 1310 C C . LYS A 1 117 ? 45.641 -2.176 14.410 1.000 21.355 145 LYS A C 1
ATOM 1311 O O . LYS A 1 117 ? 46.720 -2.062 14.983 1.000 22.818 145 LYS A O 1
ATOM 1330 N N . TYR A 1 118 ? 44.554 -1.469 14.738 1.000 19.543 146 TYR A N 1
ATOM 1331 C CA . TYR A 1 118 ? 44.550 -0.438 15.773 1.000 19.420 146 TYR A CA 1
ATOM 1332 C C . TYR A 1 118 ? 43.749 -0.865 17.006 1.000 20.291 146 TYR A C 1
ATOM 1333 O O . TYR A 1 118 ? 44.177 -0.618 18.137 1.000 21.338 146 TYR A O 1
ATOM 1351 N N . GLY A 1 119 ? 42.560 -1.432 16.804 1.000 21.553 147 GLY A N 1
ATOM 1352 C CA . GLY A 1 119 ? 41.820 -2.065 17.882 1.000 22.041 147 GLY A CA 1
ATOM 1353 C C . GLY A 1 119 ? 42.020 -3.577 17.886 1.000 22.317 147 GLY A C 1
ATOM 1354 O O . GLY A 1 119 ? 42.407 -4.161 16.890 1.000 24.996 147 GLY A O 1
ATOM 1358 N N . LYS A 1 120 ? 41.732 -4.218 19.013 1.000 22.554 148 LYS A N 1
ATOM 1359 C CA . LYS A 1 120 ? 41.974 -5.643 19.158 1.000 23.968 148 LYS A CA 1
ATOM 1360 C C . LYS A 1 120 ? 40.658 -6.402 19.003 1.000 22.777 148 LYS A C 1
ATOM 1361 O O . LYS A 1 120 ? 39.733 -6.173 19.769 1.000 22.005 148 LYS A O 1
ATOM 1380 N N . GLU A 1 121 ? 40.630 -7.374 18.091 1.000 21.604 149 GLU A N 1
ATOM 1381 C CA . GLU A 1 121 ? 39.455 -8.195 17.854 1.000 22.941 149 GLU A CA 1
ATOM 1382 C C . GLU A 1 121 ? 38.983 -8.854 19.148 1.000 23.691 149 GLU A C 1
ATOM 1383 O O . GLU A 1 121 ? 37.782 -8.928 19.403 1.000 22.135 149 GLU A O 1
ATOM 1395 N N . SER A 1 122 ? 39.927 -9.307 19.980 1.000 25.809 150 SER A N 1
ATOM 1396 C CA . SER A 1 122 ? 39.568 -10.062 21.173 1.000 26.237 150 SER A CA 1
ATOM 1397 C C . SER A 1 122 ? 38.914 -9.152 22.211 1.000 25.651 150 SER A C 1
ATOM 1398 O O . SER A 1 122 ? 38.376 -9.658 23.186 1.000 26.804 150 SER A O 1
ATOM 1406 N N . ASP A 1 123 ? 38.945 -7.818 22.026 1.000 22.859 151 ASP A N 1
ATOM 1407 C CA . ASP A 1 123 ? 38.269 -6.944 22.986 1.000 23.280 151 ASP A CA 1
ATOM 1408 C C . ASP A 1 123 ? 36.751 -6.911 22.796 1.000 21.793 151 ASP A C 1
ATOM 1409 O O . ASP A 1 123 ? 36.055 -6.529 23.727 1.000 25.008 151 ASP A O 1
ATOM 1418 N N . TYR A 1 124 ? 36.236 -7.257 21.611 1.000 21.449 152 TYR A N 1
ATOM 1419 C CA . TYR A 1 124 ? 34.836 -7.027 21.262 1.000 21.383 152 TYR A CA 1
ATOM 1420 C C . TYR A 1 124 ? 34.031 -8.330 21.262 1.000 21.696 152 TYR A C 1
ATOM 1421 O O . TYR A 1 124 ? 34.544 -9.419 20.991 1.000 22.154 152 TYR A O 1
ATOM 1439 N N . LEU A 1 125 ? 32.722 -8.185 21.495 1.000 20.665 153 LEU A N 1
ATOM 1440 C CA . LEU A 1 125 ? 31.762 -9.235 21.180 1.000 20.883 153 LEU A CA 1
ATOM 1441 C C . LEU A 1 125 ? 31.973 -9.650 19.730 1.000 20.172 153 LEU A C 1
ATOM 1442 O O . LEU A 1 125 ? 31.982 -8.784 18.854 1.000 19.880 153 LEU A O 1
ATOM 1458 N N . PRO A 1 126 ? 32.164 -10.954 19.428 1.000 21.052 154 PRO A N 1
ATOM 1459 C CA . PRO A 1 126 ? 32.403 -11.376 18.040 1.000 19.778 154 PRO A CA 1
ATOM 1460 C C . PRO A 1 126 ? 31.361 -10.902 17.018 1.000 19.429 154 PRO A C 1
ATOM 1461 O O . PRO A 1 126 ? 31.709 -10.519 15.895 1.000 19.826 154 PRO A O 1
ATOM 1472 N N . TRP A 1 127 ? 30.085 -10.914 17.394 1.000 19.750 155 TRP A N 1
ATOM 1473 C CA . TRP A 1 127 ? 29.028 -10.502 16.497 1.000 20.059 155 TRP A CA 1
ATOM 1474 C C . TRP A 1 127 ? 29.138 -9.012 16.179 1.000 18.684 155 TRP A C 1
ATOM 1475 O O . TRP A 1 127 ? 28.841 -8.601 15.050 1.000 19.930 155 TRP A O 1
ATOM 1496 N N . LYS A 1 128 ? 29.605 -8.220 17.153 1.000 17.790 156 LYS A N 1
ATOM 1497 C CA . LYS A 1 128 ? 29.827 -6.796 16.961 1.000 17.144 156 LYS A CA 1
ATOM 1498 C C . LYS A 1 128 ? 31.003 -6.566 15.995 1.000 16.941 156 LYS A C 1
ATOM 1499 O O . LYS A 1 128 ? 30.917 -5.770 15.053 1.000 17.343 156 LYS A O 1
ATOM 1518 N N . TRP A 1 129 ? 32.102 -7.275 16.238 1.000 17.679 157 TRP A N 1
ATOM 1519 C CA . TRP A 1 129 ? 33.281 -7.194 15.388 1.000 16.960 157 TRP A CA 1
ATOM 1520 C C . TRP A 1 129 ? 32.902 -7.493 13.943 1.000 16.918 157 TRP A C 1
ATOM 1521 O O . TRP A 1 129 ? 33.309 -6.775 13.031 1.000 16.970 157 TRP A O 1
ATOM 1542 N N . SER A 1 130 ? 32.109 -8.552 13.768 1.000 16.707 158 SER A N 1
ATOM 1543 C CA A SER A 1 130 ? 31.682 -9.007 12.456 0.470 17.529 158 SER A CA 1
ATOM 1544 C CA B SER A 1 130 ? 31.681 -9.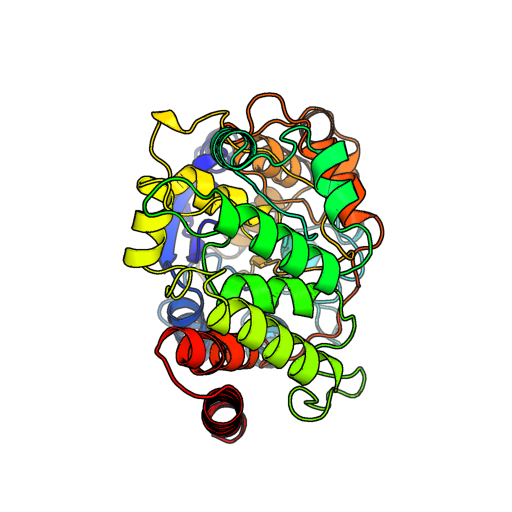007 12.450 0.530 17.361 158 SER A CA 1
ATOM 1545 C C . SER A 1 130 ? 30.876 -7.939 11.713 1.000 16.497 158 SER A C 1
ATOM 1546 O O . SER A 1 130 ? 31.036 -7.784 10.502 1.000 17.191 158 SER A O 1
ATOM 1560 N N . GLN A 1 131 ? 30.021 -7.185 12.416 1.000 15.018 159 GLN A N 1
ATOM 1561 C CA . GLN A 1 131 ? 29.190 -6.156 11.772 1.000 15.277 159 GLN A CA 1
ATOM 1562 C C . GLN A 1 131 ? 30.044 -5.081 11.088 1.000 14.821 159 GLN A C 1
ATOM 1563 O O . GLN A 1 131 ? 29.604 -4.486 10.101 1.000 16.185 159 GLN A O 1
ATOM 1577 N N . GLY A 1 132 ? 31.241 -4.803 11.638 1.000 15.632 160 GLY A N 1
ATOM 1578 C CA . GLY A 1 132 ? 32.109 -3.758 11.140 1.000 15.979 160 GLY A CA 1
ATOM 1579 C C . GLY A 1 132 ? 33.202 -4.278 10.206 1.000 15.988 160 GLY A C 1
ATOM 1580 O O . GLY A 1 132 ? 34.123 -3.521 9.900 1.000 16.418 160 GLY A O 1
ATOM 1584 N N . SER A 1 133 ? 33.110 -5.555 9.785 1.000 16.145 161 SER A N 1
ATOM 1585 C CA . SER A 1 133 ? 34.175 -6.226 9.043 1.000 16.802 161 SER A CA 1
ATOM 1586 C C . SER A 1 133 ? 33.711 -6.632 7.643 1.000 16.558 161 SER A C 1
ATOM 1587 O O . SER A 1 133 ? 32.553 -6.985 7.439 1.000 17.102 161 SER A O 1
ATOM 1595 N N . THR A 1 134 ? 34.658 -6.630 6.698 1.000 17.970 162 THR A N 1
ATOM 1596 C CA . THR A 1 134 ? 34.391 -7.017 5.325 1.000 18.004 162 THR A CA 1
ATOM 1597 C C . THR A 1 134 ? 34.686 -8.500 5.119 1.000 17.916 162 THR A C 1
ATOM 1598 O O . THR A 1 134 ? 35.411 -9.110 5.892 1.000 17.649 162 THR A O 1
ATOM 1609 N N . SER A 1 135 ? 34.192 -9.052 4.000 1.000 18.065 163 SER A N 1
ATOM 1610 C CA . SER A 1 135 ? 34.514 -10.416 3.597 1.000 18.755 163 SER A CA 1
ATOM 1611 C C . SER A 1 135 ? 35.997 -10.564 3.257 1.000 18.914 163 SER A C 1
ATOM 1612 O O . SER A 1 135 ? 36.496 -11.677 3.244 1.000 22.801 163 SER A O 1
ATOM 1620 N N . GLY A 1 136 ? 36.680 -9.454 2.962 1.000 19.124 164 GLY A N 1
ATOM 1621 C CA . GLY A 1 136 ? 38.107 -9.462 2.662 1.000 21.136 164 GLY A CA 1
ATOM 1622 C C . GLY A 1 136 ? 38.988 -9.529 3.908 1.000 22.448 164 GLY A C 1
ATOM 1623 O O . GLY A 1 136 ? 40.205 -9.612 3.795 1.000 27.064 164 GLY A O 1
ATOM 1627 N N . GLY A 1 137 ? 38.380 -9.419 5.093 1.000 22.589 165 GLY A N 1
ATOM 1628 C CA . GLY A 1 137 ? 39.113 -9.558 6.334 1.000 24.333 165 GLY A CA 1
ATOM 1629 C C . GLY A 1 137 ? 39.587 -8.222 6.918 1.000 24.598 165 GLY A C 1
ATOM 1630 O O . GLY A 1 137 ? 40.449 -8.230 7.783 1.000 30.368 165 GLY A O 1
ATOM 1634 N N . GLN A 1 138 ? 39.036 -7.094 6.450 1.000 21.411 166 GLN A N 1
ATOM 1635 C CA . GLN A 1 138 ? 39.307 -5.775 7.010 1.000 21.487 166 GLN A CA 1
ATOM 1636 C C . GLN A 1 138 ? 38.211 -5.419 8.010 1.000 20.297 166 GLN A C 1
ATOM 1637 O O . GLN A 1 138 ? 37.048 -5.722 7.806 1.000 24.072 166 GLN A O 1
ATOM 1651 N N . THR A 1 139 ? 38.589 -4.742 9.081 1.000 16.974 167 THR A N 1
ATOM 1652 C CA . THR A 1 139 ? 37.594 -4.220 10.002 1.000 16.043 167 THR A CA 1
ATOM 1653 C C . THR A 1 139 ? 37.620 -2.699 9.893 1.000 15.900 167 THR A C 1
ATOM 1654 O O . THR A 1 139 ? 38.537 -2.046 10.384 1.000 17.918 167 THR A O 1
ATOM 1665 N N . VAL A 1 140 ? 36.617 -2.136 9.236 1.000 14.772 168 VAL A N 1
ATOM 1666 C CA . VAL A 1 140 ? 36.623 -0.726 8.897 1.000 14.356 168 VAL A CA 1
ATOM 1667 C C . VAL A 1 140 ? 35.781 0.092 9.866 1.000 13.904 168 VAL A C 1
ATOM 1668 O O . VAL A 1 140 ? 35.682 1.293 9.714 1.000 14.455 168 VAL A O 1
ATOM 1681 N N . ALA A 1 141 ? 35.241 -0.539 10.916 1.000 14.707 169 ALA A N 1
ATOM 1682 C CA . ALA A 1 141 ? 34.505 0.197 11.926 1.000 14.214 169 ALA A CA 1
ATOM 1683 C C . ALA A 1 141 ? 34.683 -0.530 13.254 1.000 14.489 169 ALA A C 1
ATOM 1684 O O . ALA A 1 141 ? 34.575 -1.759 13.295 1.000 15.111 169 ALA A O 1
ATOM 1691 N N . LEU A 1 142 ? 34.954 0.239 14.324 1.000 14.098 170 LEU A N 1
ATOM 1692 C CA . LEU A 1 142 ? 35.158 -0.309 15.648 1.000 15.468 170 LEU A CA 1
ATOM 1693 C C . LEU A 1 142 ? 33.909 0.006 16.464 1.000 14.753 170 LEU A C 1
ATOM 1694 O O . LEU A 1 142 ? 33.452 1.146 16.520 1.000 15.117 170 LEU A O 1
ATOM 1710 N N . GLY A 1 143 ? 33.373 -1.013 17.114 1.000 15.443 171 GLY A N 1
ATOM 1711 C CA . GLY A 1 143 ? 32.126 -0.870 17.850 1.000 15.458 171 GLY A CA 1
ATOM 1712 C C . GLY A 1 143 ? 32.234 0.075 19.046 1.000 16.428 171 GLY A C 1
ATOM 1713 O O . GLY A 1 143 ? 33.251 0.090 19.751 1.000 16.892 171 GLY A O 1
ATOM 1717 N N . THR A 1 144 ? 31.151 0.841 19.254 1.000 15.607 172 THR A N 1
ATOM 1718 C CA . THR A 1 144 ? 30.932 1.599 20.470 1.000 16.320 172 THR A CA 1
ATOM 1719 C C . THR A 1 144 ? 30.059 0.736 21.393 1.000 17.105 172 THR A C 1
ATOM 1720 O O . THR A 1 144 ? 30.542 -0.231 21.996 1.000 18.773 172 THR A O 1
ATOM 1731 N N . ASP A 1 145 ? 28.765 1.072 21.474 1.000 16.908 173 ASP A N 1
ATOM 1732 C CA . ASP A 1 145 ? 27.843 0.487 22.428 1.000 16.471 173 ASP A CA 1
ATOM 1733 C C . ASP A 1 145 ? 26.946 -0.571 21.790 1.000 17.138 173 ASP A C 1
ATOM 1734 O O . ASP A 1 145 ? 26.965 -0.804 20.584 1.000 16.920 173 ASP A O 1
ATOM 1743 N N . VAL A 1 146 ? 26.184 -1.267 22.650 1.000 17.611 174 VAL A N 1
ATOM 1744 C CA . VAL A 1 146 ? 25.044 -2.067 22.265 1.000 17.868 174 VAL A CA 1
ATOM 1745 C C . VAL A 1 146 ? 23.829 -1.563 23.040 1.000 17.606 174 VAL A C 1
ATOM 1746 O O . VAL A 1 146 ? 23.976 -0.788 24.009 1.000 19.056 174 VAL A O 1
ATOM 1759 N N . GLY A 1 147 ? 22.641 -2.050 22.648 1.000 16.759 175 GLY A N 1
ATOM 1760 C CA . GLY A 1 147 ? 21.375 -1.481 23.098 1.000 17.208 175 GLY A CA 1
ATOM 1761 C C . GLY A 1 147 ? 20.423 -2.491 23.752 1.000 18.791 175 GLY A C 1
ATOM 1762 O O . GLY A 1 147 ? 19.254 -2.596 23.349 1.000 17.028 175 GLY A O 1
ATOM 1766 N N . PRO A 1 148 ? 20.834 -3.200 24.834 1.000 18.801 176 PRO A N 1
ATOM 1767 C CA . PRO A 1 148 ? 19.923 -4.109 25.536 1.000 18.715 176 PRO A CA 1
ATOM 1768 C C . PRO A 1 148 ? 18.716 -3.343 26.068 1.000 19.092 176 PRO A C 1
ATOM 1769 O O . PRO A 1 148 ? 18.852 -2.304 26.735 1.000 19.927 176 PRO A O 1
ATOM 1780 N N . MET A 1 149 ? 17.532 -3.904 25.822 1.000 19.748 177 MET A N 1
ATOM 1781 C CA . MET A 1 149 ? 16.265 -3.224 26.084 1.000 19.318 177 MET A CA 1
ATOM 1782 C C . MET A 1 149 ? 15.903 -3.306 27.561 1.000 19.661 177 MET A C 1
ATOM 1783 O O . MET A 1 149 ? 16.068 -4.343 28.179 1.000 21.241 177 MET A O 1
ATOM 1797 N N . ALA A 1 150 ? 15.394 -2.182 28.073 1.000 19.675 178 ALA A N 1
ATOM 1798 C CA . ALA A 1 150 ? 14.842 -2.052 29.408 1.000 19.443 178 ALA A CA 1
ATOM 1799 C C . ALA A 1 150 ? 13.788 -0.938 29.357 1.000 19.691 178 ALA A C 1
ATOM 1800 O O . ALA A 1 150 ? 13.575 -0.336 28.294 1.000 20.041 178 ALA A O 1
ATOM 1807 N N . ILE A 1 151 ? 13.145 -0.651 30.492 1.000 20.021 179 ILE A N 1
ATOM 1808 C CA . ILE A 1 151 ? 12.120 0.384 30.571 1.000 20.053 179 ILE A CA 1
ATOM 1809 C C . ILE A 1 151 ? 12.557 1.383 31.632 1.000 20.514 179 ILE A C 1
ATOM 1810 O O . ILE A 1 151 ? 12.719 0.991 32.795 1.000 21.995 179 ILE A O 1
ATOM 1826 N N . CYS A 1 152 ? 12.691 2.660 31.241 1.000 21.254 180 CYS A N 1
ATOM 1827 C CA A CYS A 1 152 ? 13.013 3.751 32.145 0.310 21.709 180 CYS A CA 1
ATOM 1828 C CA B CYS A 1 152 ? 13.005 3.712 32.194 0.690 22.075 180 CYS A CA 1
ATOM 1829 C C . CYS A 1 152 ? 11.698 4.399 32.571 1.000 21.355 180 CYS A C 1
ATOM 1830 O O . CYS A 1 152 ? 10.872 4.693 31.723 1.000 23.447 180 CYS A O 1
ATOM 1842 N N . TYR A 1 153 ? 11.488 4.593 33.882 1.000 20.840 181 TYR A N 1
ATOM 1843 C CA . TYR A 1 153 ? 10.225 5.139 34.358 1.000 21.242 181 TYR A CA 1
ATOM 1844 C C . TYR A 1 153 ? 10.470 6.124 35.500 1.000 20.999 181 TYR A C 1
ATOM 1845 O O . TYR A 1 153 ? 11.479 6.050 36.203 1.000 22.178 181 TYR A O 1
ATOM 1863 N N . ARG A 1 154 ? 9.507 7.041 35.648 1.000 23.070 182 ARG A N 1
ATOM 1864 C CA . ARG A 1 154 ? 9.479 8.032 36.710 1.000 22.587 182 ARG A CA 1
ATOM 1865 C C . ARG A 1 154 ? 8.775 7.432 37.917 1.000 23.559 182 ARG A C 1
ATOM 1866 O O . ARG A 1 154 ? 7.578 7.136 37.836 1.000 24.304 182 ARG A O 1
ATOM 1887 N N . LYS A 1 155 ? 9.563 7.243 38.984 1.000 23.297 183 LYS A N 1
ATOM 1888 C CA . LYS A 1 155 ? 9.079 6.648 40.222 1.000 24.652 183 LYS A CA 1
ATOM 1889 C C . LYS A 1 155 ? 7.918 7.459 40.773 1.000 25.291 183 LYS A C 1
ATOM 1890 O O . LYS A 1 155 ? 6.935 6.895 41.256 1.000 27.290 183 LYS A O 1
ATOM 1909 N N . ASP A 1 156 ? 8.057 8.785 40.719 1.000 25.561 184 ASP A N 1
ATOM 1910 C CA . ASP A 1 156 ? 7.066 9.680 41.296 1.000 27.100 184 ASP A CA 1
ATOM 1911 C C . ASP A 1 156 ? 5.739 9.588 40.541 1.000 26.888 184 ASP A C 1
ATOM 1912 O O . ASP A 1 156 ? 4.676 9.589 41.150 1.000 28.763 184 ASP A O 1
ATOM 1921 N N . LEU A 1 157 ? 5.790 9.521 39.203 1.000 26.301 185 LEU A N 1
ATOM 1922 C CA . LEU A 1 157 ? 4.573 9.454 38.415 1.000 26.292 185 LEU A CA 1
ATOM 1923 C C . LEU A 1 157 ? 3.901 8.092 38.578 1.000 25.713 185 LEU A C 1
ATOM 1924 O O . LEU A 1 157 ? 2.679 8.043 38.641 1.000 29.021 185 LEU A O 1
ATOM 1940 N N . PHE A 1 158 ? 4.681 7.003 38.668 1.000 25.424 186 PHE A N 1
ATOM 1941 C CA . PHE A 1 158 ? 4.119 5.678 38.877 1.000 26.323 186 PHE A CA 1
ATOM 1942 C C . PHE A 1 158 ? 3.437 5.619 40.250 1.000 27.521 186 PHE A C 1
ATOM 1943 O O . PHE A 1 158 ? 2.295 5.193 40.346 1.000 27.904 186 PHE A O 1
ATOM 1960 N N . GLU A 1 159 ? 4.122 6.125 41.265 1.000 27.248 187 GLU A N 1
ATOM 1961 C CA . GLU A 1 159 ? 3.559 6.112 42.614 1.000 30.556 187 GLU A CA 1
ATOM 1962 C C . GLU A 1 159 ? 2.249 6.905 42.632 1.000 30.583 187 GLU A C 1
ATOM 1963 O O . GLU A 1 159 ? 1.284 6.516 43.318 1.000 33.256 187 GLU A O 1
ATOM 1975 N N . ALA A 1 160 ? 2.234 8.070 41.981 1.000 29.297 188 ALA A N 1
ATOM 1976 C CA . ALA A 1 160 ? 1.054 8.926 41.966 1.000 32.339 188 ALA A CA 1
ATOM 1977 C C . ALA A 1 160 ? -0.143 8.230 41.316 1.000 33.220 188 ALA A C 1
ATOM 1978 O O . ALA A 1 160 ? -1.285 8.475 41.709 1.000 36.213 188 ALA A O 1
ATOM 1985 N N . ALA A 1 161 ? 0.121 7.340 40.357 1.000 32.335 189 ALA A N 1
ATOM 1986 C CA . ALA A 1 161 ? -0.925 6.661 39.607 1.000 31.792 189 ALA A CA 1
ATOM 1987 C C . ALA A 1 161 ? -1.313 5.328 40.242 1.000 32.391 189 ALA A C 1
ATOM 1988 O O . ALA A 1 161 ? -2.147 4.625 39.698 1.000 33.867 189 ALA A O 1
ATOM 1995 N N . GLY A 1 162 ? -0.694 4.947 41.361 1.000 31.689 190 GLY A N 1
ATOM 1996 C CA . GLY A 1 162 ? -1.071 3.712 42.032 1.000 33.183 190 GLY A CA 1
ATOM 1997 C C . GLY A 1 162 ? -0.254 2.501 41.589 1.000 33.622 190 GLY A C 1
ATOM 1998 O O . GLY A 1 162 ? -0.554 1.386 42.011 1.000 38.273 190 GLY A O 1
ATOM 2002 N N . LEU A 1 163 ? 0.780 2.720 40.767 1.000 33.293 191 LEU A N 1
ATOM 2003 C CA . LEU A 1 163 ? 1.665 1.642 40.340 1.000 31.876 191 LEU A CA 1
ATOM 2004 C C . LEU A 1 163 ? 2.800 1.467 41.355 1.000 32.559 191 LEU A C 1
ATOM 2005 O O . LEU A 1 163 ? 3.120 2.397 42.112 1.000 32.677 191 LEU A O 1
ATOM 2021 N N . PRO A 1 164 ? 3.444 0.270 41.409 1.000 32.145 192 PRO A N 1
ATOM 2022 C CA . PRO A 1 164 ? 4.671 0.091 42.194 1.000 31.363 192 PRO A CA 1
ATOM 2023 C C . PRO A 1 164 ? 5.758 1.014 41.646 1.000 29.621 192 PRO A C 1
ATOM 2024 O O . PRO A 1 164 ? 5.698 1.395 40.479 1.000 29.561 192 PRO A O 1
ATOM 2035 N N . SER A 1 165 ? 6.733 1.383 42.483 1.000 29.353 193 SER A N 1
ATOM 2036 C CA . SER A 1 165 ? 7.841 2.203 42.033 1.000 30.015 193 SER A CA 1
ATOM 2037 C C . SER A 1 165 ? 9.189 1.517 42.244 1.000 29.873 193 SER A C 1
ATOM 2038 O O . SER A 1 165 ? 10.186 1.967 41.682 1.000 27.404 193 SER A O 1
ATOM 2046 N N . ASP A 1 166 ? 9.193 0.408 42.993 1.000 29.648 194 ASP A N 1
ATOM 2047 C CA . ASP A 1 166 ? 10.347 -0.472 43.100 1.000 29.571 194 ASP A CA 1
ATOM 2048 C C . ASP A 1 166 ? 10.554 -1.181 41.754 1.000 28.202 194 ASP A C 1
ATOM 2049 O O . ASP A 1 166 ? 9.627 -1.768 41.207 1.000 28.555 194 ASP A O 1
ATOM 2058 N N . ARG A 1 167 ? 11.795 -1.183 41.256 1.000 28.295 195 ARG A N 1
ATOM 2059 C CA . ARG A 1 167 ? 12.075 -1.680 39.921 1.000 27.430 195 ARG A CA 1
ATOM 2060 C C . ARG A 1 167 ? 11.760 -3.175 39.745 1.000 28.891 195 ARG A C 1
ATOM 2061 O O . ARG A 1 167 ? 11.394 -3.596 38.654 1.000 27.003 195 ARG A O 1
ATOM 2082 N N . GLU A 1 168 ? 11.935 -4.009 40.774 1.000 30.958 196 GLU A N 1
ATOM 2083 C CA . GLU A 1 168 ? 11.612 -5.428 40.652 1.000 34.020 196 GLU A CA 1
ATOM 2084 C C . GLU A 1 168 ? 10.096 -5.613 40.536 1.000 32.329 196 GLU A C 1
ATOM 2085 O O . GLU A 1 168 ? 9.627 -6.386 39.694 1.000 32.033 196 GLU A O 1
ATOM 2097 N N . GLU A 1 169 ? 9.332 -4.876 41.354 1.000 33.201 197 GLU A N 1
ATOM 2098 C CA . GLU A 1 169 ? 7.877 -4.949 41.325 1.000 33.598 197 GLU A CA 1
ATOM 2099 C C . GLU A 1 169 ? 7.331 -4.420 39.993 1.000 30.876 197 GLU A C 1
ATOM 2100 O O . GLU A 1 169 ? 6.358 -4.941 39.450 1.000 29.253 197 GLU A O 1
ATOM 2112 N N . VAL A 1 170 ? 7.932 -3.342 39.484 1.000 30.410 198 VAL A N 1
ATOM 2113 C CA . VAL A 1 170 ? 7.535 -2.800 38.175 1.000 27.692 198 VAL A CA 1
ATOM 2114 C C . VAL A 1 170 ? 7.765 -3.839 37.075 1.000 29.264 198 VAL A C 1
ATOM 2115 O O . VAL A 1 170 ? 6.917 -4.030 36.182 1.000 30.168 198 VAL A O 1
ATOM 2128 N N . GLY A 1 171 ? 8.956 -4.461 37.081 1.000 28.897 199 GLY A N 1
ATOM 2129 C CA . GLY A 1 171 ? 9.279 -5.496 36.111 1.000 27.738 199 GLY A CA 1
ATOM 2130 C C . GLY A 1 171 ? 8.282 -6.652 36.146 1.000 27.714 199 GLY A C 1
ATOM 2131 O O . GLY A 1 171 ? 7.946 -7.196 35.105 1.000 28.847 199 GLY A O 1
ATOM 2135 N N . LYS A 1 172 ? 7.786 -7.003 37.355 1.000 28.785 200 LYS A N 1
ATOM 2136 C CA . LYS A 1 172 ? 6.839 -8.102 37.503 1.000 30.639 200 LYS A CA 1
ATOM 2137 C C . LYS A 1 172 ? 5.471 -7.772 36.904 1.000 30.050 200 LYS A C 1
ATOM 2138 O O . LYS A 1 172 ? 4.720 -8.681 36.561 1.000 34.047 200 LYS A O 1
ATOM 2157 N N . LEU A 1 173 ? 5.136 -6.489 36.746 1.000 29.205 201 LEU A N 1
ATOM 2158 C CA . LEU A 1 173 ? 3.887 -6.116 36.093 1.000 30.385 201 LEU A CA 1
ATOM 2159 C C . LEU A 1 173 ? 3.780 -6.730 34.692 1.000 30.121 201 LEU A C 1
ATOM 2160 O O . LEU A 1 173 ? 2.674 -7.023 34.252 1.000 34.479 201 LEU A O 1
ATOM 2176 N N . TRP A 1 174 ? 4.898 -6.878 33.965 1.000 29.434 202 TRP A N 1
ATOM 2177 C CA . TRP A 1 174 ? 4.814 -7.180 32.546 1.000 26.709 202 TRP A CA 1
ATOM 2178 C C . TRP A 1 174 ? 5.825 -8.235 32.107 1.000 28.074 202 TRP A C 1
ATOM 2179 O O . TRP A 1 174 ? 6.105 -8.362 30.919 1.000 28.097 202 TRP A O 1
ATOM 2200 N N . THR A 1 175 ? 6.350 -9.013 33.053 1.000 30.001 203 THR A N 1
ATOM 2201 C CA . THR A 1 175 ? 7.331 -10.031 32.727 1.000 34.896 203 THR A CA 1
ATOM 2202 C C . THR A 1 175 ? 6.799 -10.886 31.565 1.000 32.487 203 THR A C 1
ATOM 2203 O O . THR A 1 175 ? 5.700 -11.438 31.631 1.000 32.439 203 THR A O 1
ATOM 2214 N N . GLY A 1 176 ? 7.556 -10.939 30.467 1.000 30.886 204 GLY A N 1
ATOM 2215 C CA . GLY A 1 176 ? 7.318 -11.898 29.397 1.000 30.300 204 GLY A CA 1
ATOM 2216 C C . GLY A 1 176 ? 6.227 -11.512 28.395 1.000 30.775 204 GLY A C 1
ATOM 2217 O O . GLY A 1 176 ? 5.987 -12.289 27.470 1.000 32.108 204 GLY A O 1
ATOM 2221 N N . SER A 1 177 ? 5.604 -10.330 28.529 1.000 28.398 205 SER A N 1
ATOM 2222 C CA . SER A 1 177 ? 4.409 -10.004 27.748 1.000 32.414 205 SER A CA 1
ATOM 2223 C C . SER A 1 177 ? 4.233 -8.500 27.489 1.000 29.567 205 SER A C 1
ATOM 2224 O O . SER A 1 177 ? 4.066 -7.728 28.428 1.000 31.026 205 SER A O 1
ATOM 2232 N N . TRP A 1 178 ? 4.186 -8.093 26.211 1.000 31.044 206 TRP A N 1
ATOM 2233 C CA . TRP A 1 178 ? 3.891 -6.718 25.808 1.000 30.004 206 TRP A CA 1
ATOM 2234 C C . TRP A 1 178 ? 2.415 -6.368 25.991 1.000 31.233 206 TRP A C 1
ATOM 2235 O O . TRP A 1 178 ? 2.090 -5.194 26.143 1.000 30.410 206 TRP A O 1
ATOM 2256 N N . ASP A 1 179 ? 1.531 -7.374 25.966 1.000 34.313 207 ASP A N 1
ATOM 2257 C CA . ASP A 1 179 ? 0.129 -7.167 26.302 1.000 34.977 207 ASP A CA 1
ATOM 2258 C C . ASP A 1 179 ? -0.004 -6.742 27.767 1.000 34.545 207 ASP A C 1
ATOM 2259 O O . ASP A 1 179 ? -0.795 -5.861 28.076 1.000 32.177 207 ASP A O 1
ATOM 2268 N N . LYS A 1 180 ? 0.756 -7.376 28.670 1.000 33.406 208 LYS A N 1
ATOM 2269 C CA . LYS A 1 180 ? 0.729 -7.001 30.076 1.000 32.967 208 LYS A CA 1
ATOM 2270 C C . LYS A 1 180 ? 1.337 -5.610 30.236 1.000 32.331 208 LYS A C 1
ATOM 2271 O O . LYS A 1 180 ? 0.935 -4.875 31.118 1.000 32.239 208 LYS A O 1
ATOM 2290 N N . PHE A 1 181 ? 2.262 -5.229 29.341 1.000 29.862 209 PHE A N 1
ATOM 2291 C CA . PHE A 1 181 ? 2.832 -3.892 29.381 1.000 28.357 209 PHE A CA 1
ATOM 2292 C C . PHE A 1 181 ? 1.749 -2.861 29.053 1.000 29.874 209 PHE A C 1
ATOM 2293 O O . PHE A 1 181 ? 1.646 -1.838 29.724 1.000 30.427 209 PHE A O 1
ATOM 2310 N N . VAL A 1 182 ? 0.951 -3.116 28.010 1.000 31.521 210 VAL A N 1
ATOM 2311 C CA . VAL A 1 182 ? -0.131 -2.222 27.631 1.000 31.699 210 VAL A CA 1
ATOM 2312 C C . VAL A 1 182 ? -1.210 -2.179 28.721 1.000 33.880 210 VAL A C 1
ATOM 2313 O O . VAL A 1 182 ? -1.757 -1.107 29.001 1.000 31.728 210 VAL A O 1
ATOM 2326 N N . ASP A 1 183 ? -1.485 -3.323 29.374 1.000 35.186 211 ASP A N 1
ATOM 2327 C CA . ASP A 1 183 ? -2.426 -3.366 30.487 1.000 34.556 211 ASP A CA 1
ATOM 2328 C C . ASP A 1 183 ? -1.932 -2.478 31.630 1.000 33.204 211 ASP A C 1
ATOM 2329 O O . ASP A 1 183 ? -2.723 -1.766 32.253 1.000 34.826 211 ASP A O 1
ATOM 2338 N N . ALA A 1 184 ? -0.624 -2.531 31.928 1.000 30.730 212 ALA A N 1
ATOM 2339 C CA . ALA A 1 184 ? -0.070 -1.670 32.965 1.000 29.883 212 ALA A CA 1
ATOM 2340 C C . ALA A 1 184 ? -0.278 -0.211 32.560 1.000 28.301 212 ALA A C 1
ATOM 2341 O O . ALA A 1 184 ? -0.604 0.620 33.400 1.000 30.206 212 ALA A O 1
ATOM 2348 N N . GLY A 1 185 ? -0.096 0.107 31.260 1.000 26.971 213 GLY A N 1
ATOM 2349 C CA . GLY A 1 185 ? -0.366 1.451 30.776 1.000 24.830 213 GLY A CA 1
ATOM 2350 C C . GLY A 1 185 ? -1.819 1.887 30.970 1.000 27.210 213 GLY A C 1
ATOM 2351 O O . GLY A 1 185 ? -2.089 3.041 31.302 1.000 29.029 213 GLY A O 1
ATOM 2355 N N . ASN A 1 186 ? -2.763 0.969 30.725 1.000 30.259 214 ASN A N 1
ATOM 2356 C CA . ASN A 1 186 ? -4.172 1.264 30.936 1.000 31.332 214 ASN A CA 1
ATOM 2357 C C . ASN A 1 186 ? -4.425 1.585 32.399 1.000 31.221 214 ASN A C 1
ATOM 2358 O O . ASN A 1 186 ? -5.189 2.495 32.691 1.000 30.025 214 ASN A O 1
ATOM 2369 N N . GLN A 1 187 ? -3.756 0.860 33.301 1.000 31.000 215 GLN A N 1
ATOM 2370 C CA . GLN A 1 187 ? -3.917 1.101 34.729 1.000 31.764 215 GLN A CA 1
ATOM 2371 C C . GLN A 1 187 ? -3.381 2.490 35.076 1.000 30.161 215 GLN A C 1
ATOM 2372 O O . GLN A 1 187 ? -4.001 3.220 35.865 1.000 31.622 215 GLN A O 1
ATOM 2386 N N . TYR A 1 188 ? -2.206 2.833 34.522 1.000 26.568 216 TYR A N 1
ATOM 2387 C CA . TYR A 1 188 ? -1.607 4.142 34.729 1.000 26.531 216 TYR A CA 1
ATOM 2388 C C . TYR A 1 188 ? -2.582 5.230 34.291 1.000 25.468 216 TYR A C 1
ATOM 2389 O O . TYR A 1 188 ? -2.761 6.233 34.960 1.000 30.152 216 TYR A O 1
ATOM 2407 N N . LYS A 1 189 ? -3.180 5.072 33.124 1.000 28.559 217 LYS A N 1
ATOM 2408 C CA . LYS A 1 189 ? -4.040 6.101 32.560 1.000 30.203 217 LYS A CA 1
ATOM 2409 C C . LYS A 1 189 ? -5.241 6.359 33.465 1.000 32.534 217 LYS A C 1
ATOM 2410 O O . LYS A 1 189 ? -5.689 7.496 33.549 1.000 31.798 217 LYS A O 1
ATOM 2429 N N . LYS A 1 190 ? -5.744 5.322 34.158 1.000 35.930 218 LYS A N 1
ATOM 2430 C CA . LYS A 1 190 ? -6.892 5.454 35.052 1.000 38.571 218 LYS A CA 1
ATOM 2431 C C . LYS A 1 190 ? -6.659 6.490 36.148 1.000 37.668 218 LYS A C 1
ATOM 2432 O O . LYS A 1 190 ? -7.627 7.072 36.625 1.000 37.897 218 LYS A O 1
ATOM 2451 N N . LYS A 1 191 ? -5.403 6.661 36.596 1.000 36.650 219 LYS A N 1
ATOM 2452 C CA . LYS A 1 191 ? -5.074 7.509 37.734 1.000 34.845 219 LYS A CA 1
ATOM 2453 C C . LYS A 1 191 ? -3.923 8.464 37.407 1.000 33.405 219 LYS A C 1
ATOM 2454 O O . LYS A 1 191 ? -3.237 8.956 38.293 1.000 33.216 219 LYS A O 1
ATOM 2473 N N . ALA A 1 192 ? -3.721 8.765 36.123 1.000 32.559 220 ALA A N 1
ATOM 2474 C CA . ALA A 1 192 ? -2.550 9.511 35.702 1.000 31.986 220 ALA A CA 1
ATOM 2475 C C . ALA A 1 192 ? -2.602 10.948 36.199 1.000 31.798 220 ALA A C 1
ATOM 2476 O O . ALA A 1 192 ? -3.634 11.624 36.046 1.000 34.795 220 ALA A O 1
ATOM 2483 N N . PRO A 1 193 ? -1.482 11.472 36.745 1.000 29.730 221 PRO A N 1
ATOM 2484 C CA . PRO A 1 193 ? -1.346 12.907 36.973 1.000 30.966 221 PRO A CA 1
ATOM 2485 C C . PRO A 1 193 ? -1.766 13.717 35.754 1.000 31.304 221 PRO A C 1
ATOM 2486 O O . PRO A 1 193 ? -1.455 13.347 34.609 1.000 30.469 221 PRO A O 1
ATOM 2497 N N . LYS A 1 194 ? -2.448 14.833 36.022 1.000 32.051 222 LYS A N 1
ATOM 2498 C CA . LYS A 1 194 ? -2.966 15.704 34.980 1.000 33.401 222 LYS A CA 1
ATOM 2499 C C . LYS A 1 194 ? -1.875 16.030 33.963 1.000 31.940 222 LYS A C 1
ATOM 2500 O O . LYS A 1 194 ? -0.788 16.481 34.326 1.000 32.880 222 LYS A O 1
ATOM 2519 N N . GLY A 1 195 ? -2.205 15.817 32.685 1.000 31.326 223 GLY A N 1
ATOM 2520 C CA . GLY A 1 195 ? -1.366 16.228 31.568 1.000 30.503 223 GLY A CA 1
ATOM 2521 C C . GLY A 1 195 ? -0.244 15.243 31.237 1.000 30.785 223 GLY A C 1
ATOM 2522 O O . GLY A 1 195 ? 0.536 15.524 30.327 1.000 34.231 223 GLY A O 1
ATOM 2526 N N . THR A 1 196 ? -0.197 14.072 31.899 1.000 28.395 224 THR A N 1
ATOM 2527 C CA . THR A 1 196 ? 0.802 13.049 31.597 1.000 26.402 224 THR A CA 1
ATOM 2528 C C . THR A 1 196 ? 0.187 11.873 30.834 1.000 25.718 224 THR A C 1
ATOM 2529 O O . THR A 1 196 ? -1.010 11.604 30.942 1.000 26.260 224 THR A O 1
ATOM 2540 N N . THR A 1 197 ? 1.031 11.216 30.015 1.000 25.179 225 THR A N 1
ATOM 2541 C CA . THR A 1 197 ? 0.718 9.949 29.365 1.000 23.824 225 THR A CA 1
ATOM 2542 C C . THR A 1 197 ? 1.647 8.866 29.918 1.000 23.061 225 THR A C 1
ATOM 2543 O O . THR A 1 197 ? 2.706 9.179 30.479 1.000 22.694 225 THR A O 1
ATOM 2554 N N . PHE A 1 198 ? 1.259 7.598 29.744 1.000 21.114 226 PHE A N 1
ATOM 2555 C CA . PHE A 1 198 ? 2.069 6.486 30.214 1.000 22.037 226 PHE A CA 1
ATOM 2556 C C . PHE A 1 198 ? 3.433 6.509 29.516 1.000 21.261 226 PHE A C 1
ATOM 2557 O O . PHE A 1 198 ? 4.454 6.431 30.176 1.000 21.232 226 PHE A O 1
ATOM 2574 N N A LEU A 1 199 ? 3.415 6.654 28.183 0.380 21.051 227 LEU A N 1
ATOM 2575 N N B LEU A 1 199 ? 3.432 6.647 28.190 0.620 20.606 227 LEU A N 1
ATOM 2576 C CA A LEU A 1 199 ? 4.611 6.566 27.356 0.380 21.056 227 LEU A CA 1
ATOM 2577 C CA B LEU A 1 199 ? 4.670 6.580 27.429 0.620 20.394 227 LEU A CA 1
ATOM 2578 C C A LEU A 1 199 ? 4.877 7.880 26.621 0.380 20.558 227 LEU A C 1
ATOM 2579 C C B LEU A 1 199 ? 4.880 7.850 26.600 0.620 20.102 227 LEU A C 1
ATOM 2580 O O A LEU A 1 199 ? 3.976 8.684 26.401 0.380 20.944 227 LEU A O 1
ATOM 2581 O O B LEU A 1 199 ? 3.956 8.600 26.308 0.620 20.390 227 LEU A O 1
ATOM 2612 N N . ASP A 1 200 ? 6.133 8.067 26.202 1.000 20.882 228 ASP A N 1
ATOM 2613 C CA . ASP A 1 200 ? 6.547 9.273 25.492 1.000 19.464 228 ASP A CA 1
ATOM 2614 C C . ASP A 1 200 ? 6.037 9.328 24.052 1.000 18.641 228 ASP A C 1
ATOM 2615 O O . ASP A 1 200 ? 5.791 10.408 23.519 1.000 19.745 228 ASP A O 1
ATOM 2624 N N . SER A 1 201 ? 5.976 8.178 23.372 1.000 18.428 229 SER A N 1
ATOM 2625 C CA . SER A 1 201 ? 5.825 8.190 21.921 1.000 17.656 229 SER A CA 1
ATOM 2626 C C . SER A 1 201 ? 5.373 6.831 21.421 1.000 17.445 229 SER A C 1
ATOM 2627 O O . SER A 1 201 ? 5.663 5.805 22.049 1.000 18.364 229 SER A O 1
ATOM 2635 N N . PRO A 1 202 ? 4.728 6.776 20.233 1.000 17.382 230 PRO A N 1
ATOM 2636 C CA . PRO A 1 202 ? 4.451 5.500 19.589 1.000 16.631 230 PRO A CA 1
ATOM 2637 C C . PRO A 1 202 ? 5.704 4.881 18.979 1.000 16.205 230 PRO A C 1
ATOM 2638 O O . PRO A 1 202 ? 5.861 3.664 18.981 1.000 16.605 230 PRO A O 1
ATOM 2649 N N . GLY A 1 203 ? 6.599 5.719 18.434 1.000 17.918 231 GLY A N 1
ATOM 2650 C CA . GLY A 1 203 ? 7.832 5.232 17.846 1.000 17.979 231 GLY A CA 1
ATOM 2651 C C . GLY A 1 203 ? 8.707 4.460 18.824 1.000 17.765 231 GLY A C 1
ATOM 2652 O O . GLY A 1 203 ? 9.198 3.376 18.520 1.000 17.911 231 GLY A O 1
ATOM 2656 N N . GLY A 1 204 ? 8.810 4.985 20.046 1.000 18.815 232 GLY A N 1
ATOM 2657 C CA . GLY A 1 204 ? 9.588 4.324 21.075 1.000 18.816 232 GLY A CA 1
ATOM 2658 C C . GLY A 1 204 ? 8.996 2.973 21.467 1.000 17.464 232 GLY A C 1
ATOM 2659 O O . GLY A 1 204 ? 9.724 2.010 21.715 1.000 18.286 232 GLY A O 1
ATOM 2663 N N . LEU A 1 205 ? 7.657 2.900 21.540 1.000 18.277 233 LEU A N 1
ATOM 2664 C CA . LEU A 1 205 ? 7.008 1.642 21.888 1.000 18.035 233 LEU A CA 1
ATOM 2665 C C . LEU A 1 205 ? 7.236 0.615 20.775 1.000 17.050 233 LEU A C 1
ATOM 2666 O O . LEU A 1 205 ? 7.601 -0.532 21.033 1.000 18.239 233 LEU A O 1
ATOM 2682 N N . LEU A 1 206 ? 7.125 1.038 19.508 1.000 17.309 234 LEU A N 1
ATOM 2683 C CA . LEU A 1 206 ? 7.314 0.103 18.409 1.000 16.467 234 LEU A CA 1
ATOM 2684 C C . LEU A 1 206 ? 8.755 -0.413 18.390 1.000 15.449 234 LEU A C 1
ATOM 2685 O O . LEU A 1 206 ? 8.980 -1.605 18.199 1.000 16.321 234 LEU A O 1
ATOM 2701 N N . GLN A 1 207 ? 9.733 0.486 18.548 1.000 15.801 235 GLN A N 1
ATOM 2702 C CA . GLN A 1 207 ? 11.137 0.092 18.553 1.000 15.665 235 GLN A CA 1
ATOM 2703 C C . GLN A 1 207 ? 11.394 -0.937 19.652 1.000 16.540 235 GLN A C 1
ATOM 2704 O O . GLN A 1 207 ? 12.129 -1.902 19.451 1.000 17.490 235 GLN A O 1
ATOM 2718 N N . ALA A 1 208 ? 10.782 -0.728 20.831 1.000 17.691 236 ALA A N 1
ATOM 2719 C CA . ALA A 1 208 ? 10.940 -1.670 21.931 1.000 17.849 236 ALA A CA 1
ATOM 2720 C C . ALA A 1 208 ? 10.355 -3.046 21.585 1.000 17.670 236 ALA A C 1
ATOM 2721 O O . ALA A 1 208 ? 10.989 -4.083 21.833 1.000 19.669 236 ALA A O 1
ATOM 2728 N N . ILE A 1 209 ? 9.142 -3.070 21.015 1.000 17.041 237 ILE A N 1
ATOM 2729 C CA . ILE A 1 209 ? 8.506 -4.346 20.725 1.000 18.097 237 ILE A CA 1
ATOM 2730 C C . ILE A 1 209 ? 9.323 -5.083 19.664 1.000 18.858 237 ILE A C 1
ATOM 2731 O O . ILE A 1 209 ? 9.546 -6.277 19.784 1.000 19.888 237 ILE A O 1
ATOM 2747 N N . LEU A 1 210 ? 9.790 -4.365 18.643 1.000 19.993 238 LEU A N 1
ATOM 2748 C CA . LEU A 1 210 ? 10.577 -4.982 17.582 1.000 20.216 238 LEU A CA 1
ATOM 2749 C C . LEU A 1 210 ? 11.939 -5.484 18.072 1.000 19.472 238 LEU A C 1
ATOM 2750 O O . LEU A 1 210 ? 12.497 -6.399 17.475 1.000 20.932 238 LEU A O 1
ATOM 2766 N N . SER A 1 211 ? 12.468 -4.891 19.148 1.000 19.343 239 SER A N 1
ATOM 2767 C CA . SER A 1 211 ? 13.844 -5.115 19.585 1.000 19.072 239 SER A CA 1
ATOM 2768 C C . SER A 1 211 ? 14.098 -6.579 19.973 1.000 18.761 239 SER A C 1
ATOM 2769 O O . SER A 1 211 ? 15.248 -7.027 19.958 1.000 19.298 239 SER A O 1
ATOM 2777 N N . SER A 1 212 ? 13.043 -7.338 20.323 1.000 20.814 240 SER A N 1
ATOM 2778 C CA . SER A 1 212 ? 13.247 -8.718 20.757 1.000 22.148 240 SER A CA 1
ATOM 2779 C C . SER A 1 212 ? 13.374 -9.706 19.598 1.000 22.025 240 SER A C 1
ATOM 2780 O O . SER A 1 212 ? 13.684 -10.871 19.837 1.000 24.611 240 SER A O 1
ATOM 2788 N N . GLU A 1 213 ? 13.168 -9.258 18.358 1.000 23.077 241 GLU A N 1
ATOM 2789 C CA A GLU A 1 213 ? 13.260 -10.127 17.199 0.500 23.624 241 GLU A CA 1
ATOM 2790 C CA B GLU A 1 213 ? 13.253 -10.129 17.196 0.500 23.319 241 GLU A CA 1
ATOM 2791 C C . GLU A 1 213 ? 14.715 -10.271 16.764 1.000 23.491 241 GLU A C 1
ATOM 2792 O O . GLU A 1 213 ? 15.450 -9.291 16.700 1.000 24.193 241 GLU A O 1
ATOM 2813 N N . LYS A 1 214 ? 15.111 -11.496 16.417 1.000 24.247 242 LYS A N 1
ATOM 2814 C CA . LYS A 1 214 ? 16.421 -11.753 15.857 1.000 24.172 242 LYS A CA 1
ATOM 2815 C C . LYS A 1 214 ? 16.446 -11.271 14.409 1.000 22.861 242 LYS A C 1
ATOM 2816 O O . LYS A 1 214 ? 17.426 -10.647 13.987 1.000 24.087 242 LYS A O 1
ATOM 2835 N N . ASP A 1 215 ? 15.374 -11.594 13.666 1.000 22.631 243 ASP A N 1
ATOM 2836 C CA . ASP A 1 215 ? 15.206 -11.169 12.282 1.000 23.658 243 ASP A CA 1
ATOM 2837 C C . ASP A 1 215 ? 14.054 -10.170 12.212 1.000 21.632 243 ASP A C 1
ATOM 2838 O O . ASP A 1 215 ? 12.891 -10.569 12.184 1.000 25.509 243 ASP A O 1
ATOM 2847 N N . ARG A 1 216 ? 14.381 -8.874 12.206 1.000 19.902 244 ARG A N 1
ATOM 2848 C CA . ARG A 1 216 ? 13.369 -7.825 12.159 1.000 18.793 244 ARG A CA 1
ATOM 2849 C C . ARG A 1 216 ? 12.962 -7.553 10.711 1.000 18.965 244 ARG A C 1
ATOM 2850 O O . ARG A 1 216 ? 11.808 -7.813 10.322 1.000 20.562 244 ARG A O 1
ATOM 2871 N N . PHE A 1 217 ? 13.915 -7.010 9.931 1.000 18.140 245 PHE A N 1
ATOM 2872 C CA . PHE A 1 217 ? 13.610 -6.472 8.617 1.000 18.516 245 PHE A CA 1
ATOM 2873 C C . PHE A 1 217 ? 14.329 -7.216 7.492 1.000 18.263 245 PHE A C 1
ATOM 2874 O O . PHE A 1 217 ? 13.975 -7.001 6.345 1.000 19.516 245 PHE A O 1
ATOM 2891 N N . TYR A 1 218 ? 15.311 -8.058 7.832 1.000 17.976 246 TYR A N 1
ATOM 2892 C CA . TYR A 1 218 ? 16.040 -8.908 6.918 1.000 19.162 246 TYR A CA 1
ATOM 2893 C C . TYR A 1 218 ? 16.127 -10.311 7.508 1.000 20.073 246 TYR A C 1
ATOM 2894 O O . TYR A 1 218 ? 16.197 -10.488 8.733 1.000 20.548 246 TYR A O 1
ATOM 2912 N N . ASP A 1 219 ? 16.126 -11.314 6.638 1.000 22.010 247 ASP A N 1
ATOM 2913 C CA . ASP A 1 219 ? 16.467 -12.656 7.080 1.000 23.883 247 ASP A CA 1
ATOM 2914 C C . ASP A 1 219 ? 17.926 -12.918 6.711 1.000 27.110 247 ASP A C 1
ATOM 2915 O O . ASP A 1 219 ? 18.594 -12.072 6.103 1.000 27.773 247 ASP A O 1
ATOM 2924 N N . ALA A 1 220 ? 18.413 -14.099 7.116 1.000 30.614 248 ALA A N 1
ATOM 2925 C CA . ALA A 1 220 ? 19.825 -14.433 7.022 1.000 33.803 248 ALA A CA 1
ATOM 2926 C C . ALA A 1 220 ? 20.262 -14.491 5.562 1.000 34.089 248 ALA A C 1
ATOM 2927 O O . ALA A 1 220 ? 21.450 -14.324 5.281 1.000 38.861 248 ALA A O 1
ATOM 2934 N N . SER A 1 221 ? 19.308 -14.711 4.643 1.000 32.550 249 SER A N 1
ATOM 2935 C CA . SER A 1 221 ? 19.578 -14.728 3.208 1.000 33.549 249 SER A CA 1
ATOM 2936 C C . SER A 1 221 ? 19.552 -13.335 2.555 1.000 33.455 249 SER A C 1
ATOM 2937 O O . SER A 1 221 ? 19.651 -13.230 1.329 1.000 32.801 249 SER A O 1
ATOM 2945 N N . GLY A 1 222 ? 19.343 -12.272 3.338 1.000 31.194 250 GLY A N 1
ATOM 2946 C CA . GLY A 1 222 ? 19.380 -10.902 2.836 1.000 28.690 250 GLY A CA 1
ATOM 2947 C C . GLY A 1 222 ? 18.030 -10.400 2.321 1.000 27.814 250 GLY A C 1
ATOM 2948 O O . GLY A 1 222 ? 17.953 -9.291 1.789 1.000 26.819 250 GLY A O 1
ATOM 2952 N N . LYS A 1 223 ? 16.967 -11.202 2.499 1.000 27.928 251 LYS A N 1
ATOM 2953 C CA . LYS A 1 223 ? 15.645 -10.838 2.014 1.000 27.447 251 LYS A CA 1
ATOM 2954 C C . LYS A 1 223 ? 15.054 -9.772 2.915 1.000 25.419 251 LYS A C 1
ATOM 2955 O O . LYS A 1 223 ? 15.090 -9.927 4.127 1.000 25.349 251 LYS A O 1
ATOM 2974 N N . VAL A 1 224 ? 14.536 -8.695 2.319 1.000 24.403 252 VAL A N 1
ATOM 2975 C CA . VAL A 1 224 ? 13.758 -7.731 3.072 1.000 23.628 252 VAL A CA 1
ATOM 2976 C C . VAL A 1 224 ? 12.397 -8.351 3.421 1.000 23.928 252 VAL A C 1
ATOM 2977 O O . VAL A 1 224 ? 11.624 -8.703 2.539 1.000 26.197 252 VAL A O 1
ATOM 2990 N N . ILE A 1 225 ? 12.104 -8.446 4.723 1.000 21.758 253 ILE A N 1
ATOM 2991 C CA . ILE A 1 225 ? 10.944 -9.165 5.224 1.000 24.486 253 ILE A CA 1
ATOM 2992 C C . ILE A 1 225 ? 10.045 -8.268 6.074 1.000 23.649 253 ILE A C 1
ATOM 2993 O O . ILE A 1 225 ? 9.148 -8.783 6.715 1.000 24.584 253 ILE A O 1
ATOM 3009 N N . TYR A 1 226 ? 10.228 -6.940 6.074 1.000 23.739 254 TYR A N 1
ATOM 3010 C CA . TYR A 1 226 ? 9.487 -6.100 7.015 1.000 23.402 254 TYR A CA 1
ATOM 3011 C C . TYR A 1 226 ? 7.976 -6.200 6.766 1.000 24.503 254 TYR A C 1
ATOM 3012 O O . TYR A 1 226 ? 7.184 -6.111 7.721 1.000 26.361 254 TYR A O 1
ATOM 3030 N N . LYS A 1 227 ? 7.583 -6.354 5.490 1.000 24.950 255 LYS A N 1
ATOM 3031 C CA . LYS A 1 227 ? 6.174 -6.427 5.092 1.000 28.218 255 LYS A CA 1
ATOM 3032 C C . LYS A 1 227 ? 5.545 -7.802 5.302 1.000 29.005 255 LYS A C 1
ATOM 3033 O O . LYS A 1 227 ? 4.317 -7.924 5.270 1.000 34.590 255 LYS A O 1
ATOM 3052 N N . THR A 1 228 ? 6.362 -8.850 5.411 1.000 30.112 256 THR A N 1
ATOM 3053 C CA . THR A 1 228 ? 5.855 -10.211 5.457 1.000 33.069 256 THR A CA 1
ATOM 3054 C C . THR A 1 228 ? 6.150 -10.886 6.795 1.000 31.853 256 THR A C 1
ATOM 3055 O O . THR A 1 228 ? 5.567 -11.920 7.110 1.000 33.501 256 THR A O 1
ATOM 3066 N N . ASN A 1 229 ? 7.050 -10.294 7.579 1.000 29.935 257 ASN A N 1
ATOM 3067 C CA . ASN A 1 229 ? 7.338 -10.794 8.904 1.000 28.615 257 ASN A CA 1
ATOM 3068 C C . ASN A 1 229 ? 6.124 -10.513 9.790 1.000 29.045 257 ASN A C 1
ATOM 3069 O O . ASN A 1 229 ? 5.833 -9.349 10.070 1.000 29.143 257 ASN A O 1
ATOM 3080 N N . PRO A 1 230 ? 5.378 -11.543 10.264 1.000 30.076 258 PRO A N 1
ATOM 3081 C CA . PRO A 1 230 ? 4.187 -11.302 11.085 1.000 28.949 258 PRO A CA 1
ATOM 3082 C C . PRO A 1 230 ? 4.490 -10.546 12.376 1.000 26.413 258 PRO A C 1
ATOM 3083 O O . PRO A 1 230 ? 3.625 -9.861 12.908 1.000 26.428 258 PRO A O 1
ATOM 3094 N N . ALA A 1 231 ? 5.720 -10.674 12.890 1.000 25.173 259 ALA A N 1
ATOM 3095 C CA . ALA A 1 231 ? 6.084 -10.006 14.137 1.000 26.087 259 ALA A CA 1
ATOM 3096 C C . ALA A 1 231 ? 6.104 -8.486 13.952 1.000 24.208 259 ALA A C 1
ATOM 3097 O O . ALA A 1 231 ? 5.830 -7.732 14.875 1.000 22.744 259 ALA A O 1
ATOM 3104 N N . VAL A 1 232 ? 6.482 -8.016 12.753 1.000 23.154 260 VAL A N 1
ATOM 3105 C CA . VAL A 1 232 ? 6.545 -6.578 12.528 1.000 22.055 260 VAL A CA 1
ATOM 3106 C C . VAL A 1 232 ? 5.130 -5.981 12.520 1.000 22.193 260 VAL A C 1
ATOM 3107 O O . VAL A 1 232 ? 4.845 -4.993 13.217 1.000 20.481 260 VAL A O 1
ATOM 3120 N N . LYS A 1 233 ? 4.235 -6.576 11.723 1.000 23.531 261 LYS A N 1
ATOM 3121 C CA . LYS A 1 233 ? 2.857 -6.108 11.636 1.000 26.011 261 LYS A CA 1
ATOM 3122 C C . LYS A 1 233 ? 2.163 -6.213 13.001 1.000 25.660 261 LYS A C 1
ATOM 3123 O O . LYS A 1 233 ? 1.386 -5.343 13.377 1.000 23.211 261 LYS A O 1
ATOM 3142 N N . SER A 1 234 ? 2.436 -7.295 13.731 1.000 25.133 262 SER A N 1
ATOM 3143 C CA . SER A 1 234 ? 1.864 -7.501 15.050 1.000 27.021 262 SER A CA 1
ATOM 3144 C C . SER A 1 234 ? 2.337 -6.403 16.018 1.000 24.967 262 SER A C 1
ATOM 3145 O O . SER A 1 234 ? 1.541 -5.859 16.760 1.000 25.422 262 SER A O 1
ATOM 3153 N N . ALA A 1 235 ? 3.644 -6.083 16.010 1.000 23.668 263 ALA A N 1
ATOM 3154 C CA . ALA A 1 235 ? 4.195 -5.018 16.838 1.000 19.893 263 ALA A CA 1
ATOM 3155 C C . ALA A 1 235 ? 3.561 -3.680 16.456 1.000 19.358 263 ALA A C 1
ATOM 3156 O O . ALA A 1 235 ? 3.245 -2.877 17.323 1.000 19.143 263 ALA A O 1
ATOM 3163 N N . PHE A 1 236 ? 3.389 -3.435 15.142 1.000 19.104 264 PHE A N 1
ATOM 3164 C CA . PHE A 1 236 ? 2.796 -2.202 14.646 1.000 19.463 264 PHE A CA 1
ATOM 3165 C C . PHE A 1 236 ? 1.365 -2.065 15.180 1.000 20.157 264 PHE A C 1
ATOM 3166 O O . PHE A 1 236 ? 0.955 -1.000 15.645 1.000 20.542 264 PHE A O 1
ATOM 3183 N N . ASP A 1 237 ? 0.600 -3.157 15.087 1.000 21.719 265 ASP A N 1
ATOM 3184 C CA . ASP A 1 237 ? -0.808 -3.155 15.467 1.000 22.832 265 ASP A CA 1
ATOM 3185 C C . ASP A 1 237 ? -0.972 -3.013 16.981 1.000 22.667 265 ASP A C 1
ATOM 3186 O O . ASP A 1 237 ? -1.891 -2.330 17.411 1.000 23.951 265 ASP A O 1
ATOM 3195 N N . LEU A 1 238 ? -0.100 -3.637 17.778 1.000 21.792 266 LEU A N 1
ATOM 3196 C CA . LEU A 1 238 ? -0.132 -3.463 19.227 1.000 22.025 266 LEU A CA 1
ATOM 3197 C C . LEU A 1 238 ? 0.213 -2.024 19.596 1.000 20.915 266 LEU A C 1
ATOM 3198 O O . LEU A 1 238 ? -0.403 -1.425 20.491 1.000 21.499 266 LEU A O 1
ATOM 3214 N N . THR A 1 239 ? 1.228 -1.472 18.922 1.000 19.484 267 THR A N 1
ATOM 3215 C CA . THR A 1 239 ? 1.559 -0.067 19.106 1.000 19.334 267 THR A CA 1
ATOM 3216 C C . THR A 1 239 ? 0.350 0.804 18.765 1.000 18.841 267 THR A C 1
ATOM 3217 O O . THR A 1 239 ? 0.040 1.740 19.478 1.000 19.297 267 THR A O 1
ATOM 3228 N N . ALA A 1 240 ? -0.321 0.516 17.640 1.000 20.096 268 ALA A N 1
ATOM 3229 C CA . ALA A 1 240 ? -1.510 1.264 17.256 1.000 20.404 268 ALA A CA 1
ATOM 3230 C C . ALA A 1 240 ? -2.605 1.150 18.329 1.000 21.154 268 ALA A C 1
ATOM 3231 O O . ALA A 1 240 ? -3.256 2.145 18.649 1.000 22.030 268 ALA A O 1
ATOM 3238 N N . LYS A 1 241 ? -2.795 -0.036 18.917 1.000 21.688 269 LYS A N 1
ATOM 3239 C CA . LYS A 1 241 ? -3.784 -0.221 19.987 1.000 23.763 269 LYS A CA 1
ATOM 3240 C C . LYS A 1 241 ? -3.479 0.691 21.184 1.000 22.746 269 LYS A C 1
ATOM 3241 O O . LYS A 1 241 ? -4.351 1.391 21.692 1.000 22.821 269 LYS A O 1
ATOM 3260 N N . ALA A 1 242 ? -2.222 0.698 21.634 1.000 22.822 270 ALA A N 1
ATOM 3261 C CA . ALA A 1 242 ? -1.772 1.566 22.718 1.000 21.849 270 ALA A CA 1
ATOM 3262 C C . ALA A 1 242 ? -2.029 3.036 22.390 1.000 22.351 270 ALA A C 1
ATOM 3263 O O . ALA A 1 242 ? -2.479 3.781 23.261 1.000 22.864 270 ALA A O 1
ATOM 3270 N N . ALA A 1 243 ? -1.731 3.443 21.142 1.000 22.907 271 ALA A N 1
ATOM 3271 C CA . ALA A 1 243 ? -1.925 4.809 20.672 1.000 22.406 271 ALA A CA 1
ATOM 3272 C C . ALA A 1 243 ? -3.401 5.194 20.717 1.000 23.966 271 ALA A C 1
ATOM 3273 O O . ALA A 1 243 ? -3.751 6.278 21.184 1.000 25.647 271 ALA A O 1
ATOM 3280 N N . LYS A 1 244 ? -4.261 4.306 20.219 1.000 24.735 272 LYS A N 1
ATOM 3281 C CA . LYS A 1 244 ? -5.688 4.581 20.185 1.000 26.763 272 LYS A CA 1
ATOM 3282 C C . LYS A 1 244 ? -6.233 4.680 21.606 1.000 26.242 272 LYS A C 1
ATOM 3283 O O . LYS A 1 244 ? -7.185 5.423 21.836 1.000 27.345 272 LYS A O 1
ATOM 3302 N N . ALA A 1 245 ? -5.621 3.942 22.543 1.000 27.582 273 ALA A N 1
ATOM 3303 C CA . ALA A 1 245 ? -6.074 3.932 23.933 1.000 27.733 273 ALA A CA 1
ATOM 3304 C C . ALA A 1 245 ? -5.522 5.110 24.734 1.000 27.830 273 ALA A C 1
ATOM 3305 O O . ALA A 1 245 ? -5.746 5.172 25.937 1.000 30.027 273 ALA A O 1
ATOM 3312 N N . GLY A 1 246 ? -4.768 6.018 24.102 1.000 26.757 274 GLY A N 1
ATOM 3313 C CA . GLY A 1 246 ? -4.272 7.206 24.781 1.000 26.460 274 GLY A CA 1
ATOM 3314 C C . GLY A 1 246 ? -3.097 6.929 25.722 1.000 24.872 274 GLY A C 1
ATOM 3315 O O . GLY A 1 246 ? -2.886 7.704 26.663 1.000 27.237 274 GLY A O 1
ATOM 3319 N N . LEU A 1 247 ? -2.333 5.851 25.471 1.000 22.757 275 LEU A N 1
ATOM 3320 C CA . LEU A 1 247 ? -1.225 5.499 26.351 1.000 21.004 275 LEU A CA 1
ATOM 3321 C C . LEU A 1 247 ? 0.071 6.225 25.989 1.000 22.438 275 LEU A C 1
ATOM 3322 O O . LEU A 1 247 ? 1.034 6.166 26.758 1.000 22.782 275 LEU A O 1
ATOM 3338 N N . VAL A 1 248 ? 0.146 6.836 24.793 1.000 23.069 276 VAL A N 1
ATOM 3339 C CA . VAL A 1 248 ? 1.423 7.370 24.324 1.000 23.548 276 VAL A CA 1
ATOM 3340 C C . VAL A 1 248 ? 1.246 8.826 23.893 1.000 22.165 276 VAL A C 1
ATOM 3341 O O . VAL A 1 248 ? 0.223 9.216 23.342 1.000 23.534 276 VAL A O 1
ATOM 3354 N N . GLY A 1 249 ? 2.290 9.623 24.094 1.000 20.085 277 GLY A N 1
ATOM 3355 C CA . GLY A 1 249 ? 2.272 10.990 23.611 1.000 19.746 277 GLY A CA 1
ATOM 3356 C C . GLY A 1 249 ? 2.304 11.037 22.082 1.000 19.513 277 GLY A C 1
ATOM 3357 O O . GLY A 1 249 ? 2.854 10.142 21.413 1.000 19.591 277 GLY A O 1
ATOM 3361 N N . ASN A 1 250 ? 1.661 12.083 21.541 1.000 19.567 278 ASN A N 1
ATOM 3362 C CA . ASN A 1 250 ? 1.619 12.300 20.106 1.000 19.693 278 ASN A CA 1
ATOM 3363 C C . ASN A 1 250 ? 2.888 13.046 19.698 1.000 18.822 278 ASN A C 1
ATOM 3364 O O . ASN A 1 250 ? 2.847 14.232 19.402 1.000 20.603 278 ASN A O 1
ATOM 3375 N N . GLN A 1 251 ? 4.015 12.323 19.706 1.000 18.739 279 GLN A N 1
ATOM 3376 C CA . GLN A 1 251 ? 5.338 12.898 19.518 1.000 19.363 279 GLN A CA 1
ATOM 3377 C C . GLN A 1 251 ? 6.198 11.972 18.676 1.000 18.727 279 GLN A C 1
ATOM 3378 O O . GLN A 1 251 ? 6.276 10.788 18.970 1.000 19.007 279 GLN A O 1
ATOM 3392 N N . THR A 1 252 ? 6.878 12.541 17.672 1.000 18.861 280 THR A N 1
ATOM 3393 C CA . THR A 1 252 ? 7.999 11.864 17.044 1.000 19.033 280 THR A CA 1
ATOM 3394 C C . THR A 1 252 ? 9.218 12.030 17.952 1.000 18.021 280 THR A C 1
ATOM 3395 O O . THR A 1 252 ? 9.447 13.096 18.517 1.000 19.319 280 THR A O 1
ATOM 3406 N N . GLN A 1 253 ? 9.994 10.961 18.104 1.000 18.254 281 GLN A N 1
ATOM 3407 C CA . GLN A 1 253 ? 11.152 10.980 18.983 1.000 17.177 281 GLN A CA 1
ATOM 3408 C C . GLN A 1 253 ? 12.277 11.807 18.364 1.000 16.756 281 GLN A C 1
ATOM 3409 O O . GLN A 1 253 ? 12.328 11.993 17.150 1.000 16.856 281 GLN A O 1
ATOM 3423 N N . PHE A 1 254 ? 13.176 12.292 19.215 1.000 16.401 282 PHE A N 1
ATOM 3424 C CA . PHE A 1 254 ? 14.415 12.960 18.829 1.000 16.287 282 PHE A CA 1
ATOM 3425 C C . PHE A 1 254 ? 14.139 14.235 18.035 1.000 17.929 282 PHE A C 1
ATOM 3426 O O . PHE A 1 254 ? 14.860 14.542 17.072 1.000 19.134 282 PHE A O 1
ATOM 3443 N N . GLN A 1 255 ? 13.116 14.971 18.481 1.000 19.586 283 GLN A N 1
ATOM 3444 C CA . GLN A 1 255 ? 12.761 16.292 17.982 1.000 19.815 283 GLN A CA 1
ATOM 3445 C C . GLN A 1 255 ? 12.595 17.245 19.158 1.000 21.737 283 GLN A C 1
ATOM 3446 O O . GLN A 1 255 ? 12.370 16.782 20.275 1.000 21.605 283 GLN A O 1
ATOM 3460 N N . PRO A 1 256 ? 12.717 18.578 18.945 1.000 21.776 284 PRO A N 1
ATOM 3461 C CA . PRO A 1 256 ? 12.553 19.559 20.028 1.000 23.423 284 PRO A CA 1
ATOM 3462 C C . PRO A 1 256 ? 11.251 19.414 20.829 1.000 23.589 284 PRO A C 1
ATOM 3463 O O . PRO A 1 256 ? 11.277 19.511 22.065 1.000 22.346 284 PRO A O 1
ATOM 3474 N N . ALA A 1 257 ? 10.108 19.109 20.183 1.000 23.546 285 ALA A N 1
ATOM 3475 C CA . ALA A 1 257 ? 8.878 18.991 20.973 1.000 22.661 285 ALA A CA 1
ATOM 3476 C C . ALA A 1 257 ? 8.968 17.795 21.924 1.000 21.937 285 ALA A C 1
ATOM 3477 O O . ALA A 1 257 ? 8.522 17.879 23.063 1.000 22.711 285 ALA A O 1
ATOM 3484 N N . TRP A 1 258 ? 9.576 16.689 21.474 1.000 19.659 286 TRP A N 1
ATOM 3485 C CA . TRP A 1 258 ? 9.787 15.523 22.331 1.000 20.236 286 TRP A CA 1
ATOM 3486 C C . TRP A 1 258 ? 10.749 15.841 23.477 1.000 20.883 286 TRP A C 1
ATOM 3487 O O . TRP A 1 258 ? 10.504 15.439 24.624 1.000 20.091 286 TRP A O 1
ATOM 3508 N N . ASP A 1 259 ? 11.830 16.593 23.189 1.000 21.108 287 ASP A N 1
ATOM 3509 C CA . ASP A 1 259 ? 12.740 17.057 24.239 1.000 20.723 287 ASP A CA 1
ATOM 3510 C C . ASP A 1 259 ? 11.965 17.800 25.347 1.000 21.849 287 ASP A C 1
ATOM 3511 O O . ASP A 1 259 ? 12.237 17.614 26.537 1.000 21.389 287 ASP A O 1
ATOM 3520 N N . THR A 1 260 ? 11.032 18.668 24.942 1.000 21.548 288 THR A N 1
ATOM 3521 C CA . THR A 1 260 ? 10.206 19.423 25.869 1.000 23.679 288 THR A CA 1
ATOM 3522 C C . THR A 1 260 ? 9.354 18.506 26.754 1.000 22.538 288 THR A C 1
ATOM 3523 O O . THR A 1 260 ? 9.162 18.816 27.934 1.000 23.608 288 THR A O 1
ATOM 3534 N N . THR A 1 261 ? 8.846 17.391 26.203 1.000 21.339 289 THR A N 1
ATOM 3535 C CA . THR A 1 261 ? 8.069 16.453 27.010 1.000 21.172 289 THR A CA 1
ATOM 3536 C C . THR A 1 261 ? 8.956 15.813 28.081 1.000 21.670 289 THR A C 1
ATOM 3537 O O . THR A 1 261 ? 8.459 15.489 29.145 1.000 22.725 289 THR A O 1
ATOM 3548 N N . ILE A 1 262 ? 10.264 15.663 27.825 1.000 19.986 290 ILE A N 1
ATOM 3549 C CA . ILE A 1 262 ? 11.177 15.161 28.847 1.000 20.683 290 ILE A CA 1
ATOM 3550 C C . ILE A 1 262 ? 11.360 16.241 29.911 1.000 21.412 290 ILE A C 1
ATOM 3551 O O . ILE A 1 262 ? 11.174 16.003 31.128 1.000 22.445 290 ILE A O 1
ATOM 3567 N N . ALA A 1 263 ? 11.694 17.447 29.441 1.000 21.012 291 ALA A N 1
ATOM 3568 C CA . ALA A 1 263 ? 11.929 18.567 30.340 1.000 22.693 291 ALA A CA 1
ATOM 3569 C C . ALA A 1 263 ? 10.746 18.752 31.291 1.000 22.886 291 ALA A C 1
ATOM 3570 O O . ALA A 1 263 ? 10.954 18.952 32.498 1.000 23.770 291 ALA A O 1
ATOM 3577 N N . ASN A 1 264 ? 9.516 18.662 30.759 1.000 23.016 292 ASN A N 1
ATOM 3578 C CA . ASN A 1 264 ? 8.326 19.078 31.495 1.000 24.854 292 ASN A CA 1
ATOM 3579 C C . ASN A 1 264 ? 7.593 17.889 32.122 1.000 24.964 292 ASN A C 1
ATOM 3580 O O . ASN A 1 264 ? 6.448 18.049 32.544 1.000 27.093 292 ASN A O 1
ATOM 3591 N N . SER A 1 265 ? 8.222 16.698 32.152 1.000 24.945 293 SER A N 1
ATOM 3592 C CA . SER A 1 265 ? 7.703 15.546 32.887 1.000 25.459 293 SER A CA 1
ATOM 3593 C C . SER A 1 265 ? 6.313 15.148 32.377 1.000 24.523 293 SER A C 1
ATOM 3594 O O . SER A 1 265 ? 5.370 14.939 33.150 1.000 25.744 293 SER A O 1
ATOM 3602 N N . LYS A 1 266 ? 6.176 15.010 31.063 1.000 23.677 294 LYS A N 1
ATOM 3603 C CA . LYS A 1 266 ? 4.851 14.812 30.485 1.000 24.828 294 LYS A CA 1
ATOM 3604 C C . LYS A 1 266 ? 4.512 13.333 30.296 1.000 21.630 294 LYS A C 1
ATOM 3605 O O . LYS A 1 266 ? 3.382 13.029 29.915 1.000 23.652 294 LYS A O 1
ATOM 3624 N N . PHE A 1 267 ? 5.457 12.428 30.583 1.000 20.522 295 PHE A N 1
ATOM 3625 C CA . PHE A 1 267 ? 5.211 11.001 30.462 1.000 20.240 295 PHE A CA 1
ATOM 3626 C C . PHE A 1 267 ? 5.923 10.230 31.573 1.000 20.800 295 PHE A C 1
ATOM 3627 O O . PHE A 1 267 ? 6.947 10.668 32.100 1.000 22.493 295 PHE A O 1
ATOM 3644 N N . ALA A 1 268 ? 5.397 9.031 31.870 1.000 21.463 296 ALA A N 1
ATOM 3645 C CA . ALA A 1 268 ? 5.839 8.259 33.019 1.000 21.381 296 ALA A CA 1
ATOM 3646 C C . ALA A 1 268 ? 6.923 7.243 32.677 1.000 20.852 296 ALA A C 1
ATOM 3647 O O . ALA A 1 268 ? 7.666 6.853 33.576 1.000 22.206 296 ALA A O 1
ATOM 3654 N N . ALA A 1 269 ? 6.984 6.799 31.413 1.000 20.224 297 ALA A N 1
ATOM 3655 C CA . ALA A 1 269 ? 7.901 5.736 31.021 1.000 20.149 297 ALA A CA 1
ATOM 3656 C C . ALA A 1 269 ? 8.301 5.839 29.553 1.000 19.384 297 ALA A C 1
ATOM 3657 O O . ALA A 1 269 ? 7.620 6.455 28.733 1.000 19.757 297 ALA A O 1
ATOM 3664 N N . MET A 1 270 ? 9.421 5.192 29.250 1.000 19.347 298 MET A N 1
ATOM 3665 C CA . MET A 1 270 ? 9.874 5.092 27.874 1.000 19.475 298 MET A CA 1
ATOM 3666 C C . MET A 1 270 ? 10.756 3.867 27.682 1.000 19.348 298 MET A C 1
ATOM 3667 O O . MET A 1 270 ? 11.387 3.362 28.594 1.000 19.520 298 MET A O 1
ATOM 3681 N N . SER A 1 271 ? 10.838 3.416 26.435 1.000 19.613 299 SER A N 1
ATOM 3682 C CA A SER A 1 271 ? 11.809 2.395 26.076 0.500 19.936 299 SER A CA 1
ATOM 3683 C CA B SER A 1 271 ? 11.808 2.407 26.049 0.500 20.018 299 SER A CA 1
ATOM 3684 C C . SER A 1 271 ? 13.215 2.932 26.323 1.000 19.897 299 SER A C 1
ATOM 3685 O O . SER A 1 271 ? 13.524 4.083 25.983 1.000 20.675 299 SER A O 1
ATOM 3699 N N . CYS A 1 272 ? 14.062 2.093 26.925 1.000 20.473 300 CYS A N 1
ATOM 3700 C CA A CYS A 1 272 ? 15.353 2.561 27.410 0.370 20.848 300 CYS A CA 1
ATOM 3701 C CA B CYS A 1 272 ? 15.355 2.553 27.418 0.630 20.703 300 CYS A CA 1
ATOM 3702 C C . CYS A 1 272 ? 16.445 1.525 27.136 1.000 19.902 300 CYS A C 1
ATOM 3703 O O . CYS A 1 272 ? 16.955 0.851 28.035 1.000 20.180 300 CYS A O 1
ATOM 3715 N N . PRO A 1 273 ? 16.906 1.418 25.875 1.000 19.100 301 PRO A N 1
ATOM 3716 C CA . PRO A 1 273 ? 18.234 0.866 25.633 1.000 18.747 301 PRO A CA 1
ATOM 3717 C C . PRO A 1 273 ? 19.147 1.839 26.362 1.000 18.176 301 PRO A C 1
ATOM 3718 O O . PRO A 1 273 ? 18.760 2.992 26.575 1.000 18.075 301 PRO A O 1
ATOM 3729 N N . PRO A 1 274 ? 20.345 1.409 26.815 1.000 18.784 302 PRO A N 1
ATOM 3730 C CA . PRO A 1 274 ? 21.123 2.207 27.767 1.000 18.328 302 PRO A CA 1
ATOM 3731 C C . PRO A 1 274 ? 21.471 3.601 27.239 1.000 17.265 302 PRO A C 1
ATOM 3732 O O . PRO A 1 274 ? 21.497 4.553 27.987 1.000 18.775 302 PRO A O 1
ATOM 3743 N N . TRP A 1 275 ? 21.739 3.735 25.936 1.000 16.148 303 TRP A N 1
ATOM 3744 C CA . TRP A 1 275 ? 22.070 5.033 25.357 1.000 15.535 303 TRP A CA 1
ATOM 3745 C C . TRP A 1 275 ? 20.928 6.051 25.464 1.000 15.618 303 TRP A C 1
ATOM 3746 O O . TRP A 1 275 ? 21.145 7.248 25.332 1.000 16.335 303 TRP A O 1
ATOM 3767 N N . MET A 1 276 ? 19.700 5.605 25.715 1.000 16.244 304 MET A N 1
ATOM 3768 C CA . MET A 1 276 ? 18.610 6.543 25.953 1.000 16.611 304 MET A CA 1
ATOM 3769 C C . MET A 1 276 ? 18.888 7.402 27.192 1.000 16.026 304 MET A C 1
ATOM 3770 O O . MET A 1 276 ? 18.432 8.532 27.245 1.000 15.887 304 MET A O 1
ATOM 3784 N N . LEU A 1 277 ? 19.718 6.933 28.132 1.000 18.272 305 LEU A N 1
ATOM 3785 C CA . LEU A 1 277 ? 20.047 7.750 29.292 1.000 18.140 305 LEU A CA 1
ATOM 3786 C C . LEU A 1 277 ? 20.753 9.049 28.892 1.000 18.197 305 LEU A C 1
ATOM 3787 O O . LEU A 1 277 ? 20.640 10.067 29.582 1.000 18.301 305 LEU A O 1
ATOM 3803 N N . GLY A 1 278 ? 21.523 9.025 27.800 1.000 17.903 306 GLY A N 1
ATOM 3804 C CA . GLY A 1 278 ? 22.161 10.236 27.317 1.000 17.4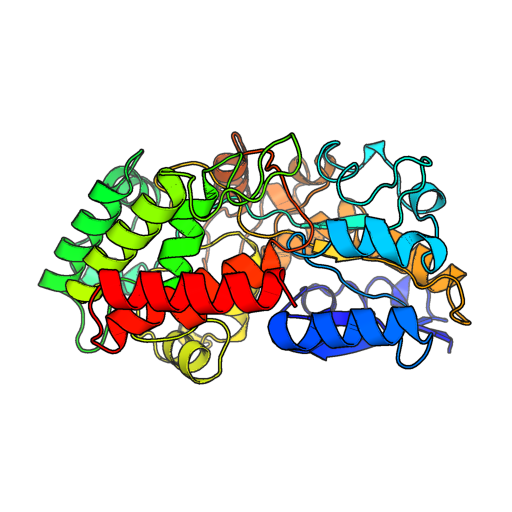88 306 GLY A CA 1
ATOM 3805 C C . GLY A 1 278 ? 21.134 11.314 26.993 1.000 16.964 306 GLY A C 1
ATOM 3806 O O . GLY A 1 278 ? 21.354 12.498 27.266 1.000 18.251 306 GLY A O 1
A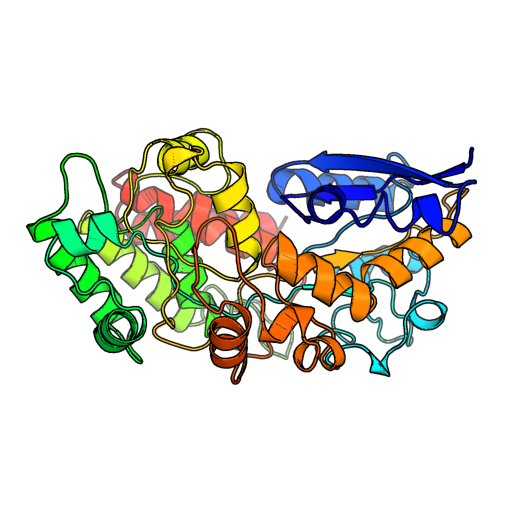TOM 3810 N N . TYR A 1 279 ? 20.019 10.886 26.390 1.000 17.523 307 TYR A N 1
ATOM 3811 C CA . TYR A 1 279 ? 18.922 11.788 26.066 1.000 17.632 307 TYR A CA 1
ATOM 3812 C C . TYR A 1 279 ? 18.166 12.225 27.314 1.000 17.853 307 TYR A C 1
ATOM 3813 O O . TYR A 1 279 ? 17.853 13.402 27.441 1.000 18.583 307 TYR A O 1
ATOM 3831 N N . ILE A 1 280 ? 17.836 11.287 28.205 1.000 17.356 308 ILE A N 1
ATOM 3832 C CA . ILE A 1 280 ? 17.114 11.664 29.419 1.000 19.264 308 ILE A CA 1
ATOM 3833 C C . ILE A 1 280 ? 17.951 12.674 30.206 1.000 19.483 308 ILE A C 1
ATOM 3834 O O . ILE A 1 280 ? 17.457 13.721 30.640 1.000 19.723 308 ILE A O 1
ATOM 3850 N N . LYS A 1 281 ? 19.234 12.376 30.413 1.000 19.920 309 LYS A N 1
ATOM 3851 C CA . LYS A 1 281 ? 20.065 13.315 31.149 1.000 20.310 309 LYS A CA 1
ATOM 3852 C C . LYS A 1 281 ? 20.238 14.638 30.410 1.000 20.055 309 LYS A C 1
ATOM 3853 O O . LYS A 1 281 ? 20.236 15.698 31.014 1.000 22.803 309 LYS A O 1
ATOM 3872 N N . GLY A 1 282 ? 20.388 14.596 29.090 1.000 19.115 310 GLY A N 1
ATOM 3873 C CA . GLY A 1 282 ? 20.628 15.821 28.339 1.000 20.173 310 GLY A CA 1
ATOM 3874 C C . GLY A 1 282 ? 19.422 16.767 28.286 1.000 21.201 310 GLY A C 1
ATOM 3875 O O . GLY A 1 282 ? 19.601 17.978 28.203 1.000 22.853 310 GLY A O 1
ATOM 3879 N N . LYS A 1 283 ? 18.192 16.221 28.323 1.000 21.000 311 LYS A N 1
ATOM 3880 C CA . LYS A 1 283 ? 16.998 17.004 28.058 1.000 21.730 311 LYS A CA 1
ATOM 3881 C C . LYS A 1 283 ? 16.167 17.259 29.317 1.000 21.535 311 LYS A C 1
ATOM 3882 O O . LYS A 1 283 ? 15.213 18.028 29.247 1.000 23.588 311 LYS A O 1
ATOM 3901 N N . SER A 1 284 ? 16.520 16.615 30.444 1.000 21.341 312 SER A N 1
ATOM 3902 C CA . SER A 1 284 ? 15.785 16.768 31.696 1.000 21.740 312 SER A CA 1
ATOM 3903 C C . SER A 1 284 ? 16.149 18.075 32.405 1.000 21.799 312 SER A C 1
ATOM 3904 O O . SER A 1 284 ? 17.229 18.622 32.222 1.000 22.955 312 SER A O 1
ATOM 3912 N N . LYS A 1 285 ? 15.233 18.576 33.236 1.000 22.889 313 LYS A N 1
ATOM 3913 C CA . LYS A 1 285 ? 15.550 19.666 34.144 1.000 24.500 313 LYS A CA 1
ATOM 3914 C C . LYS A 1 285 ? 16.327 19.108 35.334 1.000 25.037 313 LYS A C 1
ATOM 3915 O O . LYS A 1 285 ? 16.166 17.933 35.662 1.000 24.614 313 LYS A O 1
ATOM 3934 N N . PRO A 1 286 ? 17.169 19.932 36.008 1.000 26.439 314 PRO A N 1
ATOM 3935 C CA . PRO A 1 286 ? 17.963 19.480 37.145 1.000 28.363 314 PRO A CA 1
ATOM 3936 C C . PRO A 1 286 ? 17.120 18.844 38.246 1.000 25.760 314 PRO A C 1
ATOM 3937 O O . PRO A 1 286 ? 17.560 17.898 38.876 1.000 26.044 314 PRO A O 1
ATOM 3948 N N . GLU A 1 287 ? 15.888 19.326 38.426 1.000 28.200 315 GLU A N 1
ATOM 3949 C CA . GLU A 1 287 ? 15.007 18.832 39.476 1.000 29.901 315 GLU A CA 1
ATOM 3950 C C . GLU A 1 287 ? 14.669 17.346 39.312 1.000 26.004 315 GLU A C 1
ATOM 3951 O O . GLU A 1 287 ? 14.246 16.728 40.284 1.000 28.783 315 GLU A O 1
ATOM 3963 N N . ALA A 1 288 ? 14.825 16.766 38.099 1.000 25.519 316 ALA A N 1
ATOM 3964 C CA . ALA A 1 288 ? 14.449 15.377 37.862 1.000 23.880 316 ALA A CA 1
ATOM 3965 C C . ALA A 1 288 ? 15.568 14.409 38.230 1.000 22.464 316 ALA A C 1
ATOM 3966 O O . ALA A 1 288 ? 15.363 13.204 38.149 1.000 22.595 316 ALA A O 1
ATOM 3973 N N . ALA A 1 289 ? 16.750 14.912 38.619 1.000 24.303 317 ALA A N 1
ATOM 3974 C CA . ALA A 1 289 ? 17.852 14.023 38.968 1.000 24.889 317 ALA A CA 1
ATOM 3975 C C . ALA A 1 289 ? 17.377 13.074 40.066 1.000 25.122 317 ALA A C 1
ATOM 3976 O O . ALA A 1 289 ? 16.793 13.514 41.059 1.000 26.125 317 ALA A O 1
ATOM 3983 N N . GLY A 1 290 ? 17.597 11.770 39.874 1.000 24.202 318 GLY A N 1
ATOM 3984 C CA . GLY A 1 290 ? 17.267 10.797 40.904 1.000 23.349 318 GLY A CA 1
ATOM 3985 C C . GLY A 1 290 ? 15.829 10.283 40.848 1.000 24.142 318 GLY A C 1
ATOM 3986 O O . GLY A 1 290 ? 15.484 9.377 41.598 1.000 27.014 318 GLY A O 1
ATOM 3990 N N . LYS A 1 291 ? 14.983 10.820 39.963 1.000 24.112 319 LYS A N 1
ATOM 3991 C CA . LYS A 1 291 ? 13.572 10.468 39.970 1.000 24.565 319 LYS A CA 1
ATOM 3992 C C . LYS A 1 291 ? 13.233 9.321 39.018 1.000 23.686 319 LYS A C 1
ATOM 3993 O O . LYS A 1 291 ? 12.096 8.839 39.034 1.000 24.623 319 LYS A O 1
ATOM 4012 N N . TRP A 1 292 ? 14.194 8.872 38.207 1.000 22.822 320 TRP A N 1
ATOM 4013 C CA . TRP A 1 292 ? 13.964 7.769 37.295 1.000 21.404 320 TRP A CA 1
ATOM 4014 C C . TRP A 1 292 ? 14.505 6.470 37.886 1.000 22.383 320 TRP A C 1
ATOM 4015 O O . TRP A 1 292 ? 15.388 6.479 38.749 1.000 23.139 320 TRP A O 1
ATOM 4036 N N . ASP A 1 293 ? 14.015 5.346 37.377 1.000 20.750 321 ASP A N 1
ATOM 4037 C CA . ASP A 1 293 ? 14.609 4.052 37.662 1.000 22.546 321 ASP A CA 1
ATOM 4038 C C . ASP A 1 293 ? 14.380 3.180 36.436 1.000 22.198 321 ASP A C 1
ATOM 4039 O O . ASP A 1 293 ? 13.772 3.628 35.463 1.000 20.659 321 ASP A O 1
ATOM 4048 N N . ILE A 1 294 ? 14.915 1.952 36.471 1.000 22.834 322 ILE A N 1
ATOM 4049 C CA . ILE A 1 294 ? 14.958 1.112 35.291 1.000 22.169 322 ILE A CA 1
ATOM 4050 C C . ILE A 1 294 ? 14.505 -0.303 35.625 1.000 22.260 322 ILE A C 1
ATOM 4051 O O . ILE A 1 294 ? 15.141 -0.989 36.425 1.000 22.352 322 ILE A O 1
ATOM 4067 N N . ALA A 1 295 ? 13.421 -0.725 34.962 1.000 22.848 323 ALA A N 1
ATOM 4068 C CA . ALA A 1 295 ? 12.870 -2.064 35.101 1.000 23.020 323 ALA A CA 1
ATOM 4069 C C . ALA A 1 295 ? 13.240 -2.891 33.864 1.000 22.710 323 ALA A C 1
ATOM 4070 O O . ALA A 1 295 ? 13.464 -2.350 32.780 1.000 23.729 323 ALA A O 1
ATOM 4077 N N . GLN A 1 296 ? 13.231 -4.216 34.026 1.000 23.440 324 GLN A N 1
ATOM 4078 C CA . GLN A 1 296 ? 13.422 -5.139 32.926 1.000 24.379 324 GLN A CA 1
ATOM 4079 C C . GLN A 1 296 ? 12.237 -5.012 31.979 1.000 23.627 324 GLN A C 1
ATOM 4080 O O . GLN A 1 296 ? 11.101 -4.800 32.412 1.000 24.929 324 GLN A O 1
ATOM 4094 N N . ALA A 1 297 ? 12.523 -5.135 30.679 1.000 22.776 325 ALA A N 1
ATOM 4095 C CA . ALA A 1 297 ? 11.483 -5.104 29.678 1.000 22.560 325 ALA A CA 1
ATOM 4096 C C . ALA A 1 297 ? 10.765 -6.445 29.630 1.000 22.667 325 ALA A C 1
ATOM 4097 O O . ALA A 1 297 ? 11.286 -7.453 30.107 1.000 24.585 325 ALA A O 1
ATOM 4104 N N . PRO A 1 298 ? 9.581 -6.484 28.973 1.000 24.601 326 PRO A N 1
ATOM 4105 C CA . PRO A 1 298 ? 8.833 -7.729 28.772 1.000 24.771 326 PRO A CA 1
ATOM 4106 C C . PRO A 1 298 ? 9.668 -8.855 28.169 1.000 26.313 326 PRO A C 1
ATOM 4107 O O . PRO A 1 298 ? 9.561 -10.002 28.604 1.000 26.939 326 PRO A O 1
ATOM 4118 N N . LYS A 1 299 ? 10.480 -8.527 27.149 1.000 27.297 327 LYS A N 1
ATOM 4119 C CA . LYS A 1 299 ? 11.349 -9.511 26.527 1.000 26.931 327 LYS A CA 1
ATOM 4120 C C . LYS A 1 299 ? 12.736 -8.924 26.330 1.000 25.474 327 LYS A C 1
ATOM 4121 O O . LYS A 1 299 ? 12.878 -7.709 26.202 1.000 26.752 327 LYS A O 1
ATOM 4140 N N A SER A 1 300 ? 13.755 -9.787 26.295 0.500 26.323 328 SER A N 1
ATOM 4141 N N B SER A 1 300 ? 13.741 -9.810 26.264 0.500 24.727 328 SER A N 1
ATOM 4142 C CA A SER A 1 300 ? 15.095 -9.317 25.992 0.500 25.554 328 SER A CA 1
ATOM 4143 C CA B SER A 1 300 ? 15.095 -9.405 25.923 0.500 23.359 328 SER A CA 1
ATOM 4144 C C A SER A 1 300 ? 15.146 -8.858 24.535 0.500 24.399 328 SER A C 1
ATOM 4145 C C B SER A 1 300 ? 15.114 -8.843 24.503 0.500 22.993 328 SER A C 1
ATOM 4146 O O A SER A 1 300 ? 14.529 -9.455 23.645 0.500 24.031 328 SER A O 1
ATOM 4147 O O B SER A 1 300 ? 14.455 -9.369 23.598 0.500 22.615 328 SER A O 1
ATOM 4162 N N . GLY A 1 301 ? 15.873 -7.761 24.316 1.000 22.049 329 GLY A N 1
ATOM 4163 C CA . GLY A 1 301 ? 15.925 -7.122 23.013 1.000 20.155 329 GLY A CA 1
ATOM 4164 C C . GLY A 1 301 ? 17.168 -6.279 22.836 1.000 18.839 329 GLY A C 1
ATOM 4165 O O . GLY A 1 301 ? 17.892 -6.007 23.785 1.000 18.821 329 GLY A O 1
ATOM 4169 N N . ASN A 1 302 ? 17.388 -5.880 21.587 1.000 17.950 330 ASN A N 1
ATOM 4170 C CA . ASN A 1 302 ? 18.428 -4.924 21.253 1.000 16.825 330 ASN A CA 1
ATOM 4171 C C . ASN A 1 302 ? 17.847 -3.836 20.356 1.000 16.325 330 ASN A C 1
ATOM 4172 O O . ASN A 1 302 ? 17.226 -4.127 19.332 1.000 17.551 330 ASN A O 1
ATOM 4183 N N . TRP A 1 303 ? 18.060 -2.587 20.767 1.000 16.391 331 TRP A N 1
ATOM 4184 C CA . TRP A 1 303 ? 17.805 -1.430 19.926 1.000 16.312 331 TRP A CA 1
ATOM 4185 C C . TRP A 1 303 ? 19.042 -0.536 19.934 1.000 16.242 331 TRP A C 1
ATOM 4186 O O . TRP A 1 303 ? 19.337 0.112 20.918 1.000 15.643 331 TRP A O 1
ATOM 4207 N N . GLY A 1 304 ? 19.717 -0.484 18.777 1.000 16.190 332 GLY A N 1
ATOM 4208 C CA . GLY A 1 304 ? 20.813 0.429 18.536 1.000 15.752 332 GLY A CA 1
ATOM 4209 C C . GLY A 1 304 ? 22.189 -0.210 18.732 1.000 14.389 332 GLY A C 1
ATOM 4210 O O . GLY A 1 304 ? 22.339 -1.434 18.847 1.000 15.473 332 GLY A O 1
ATOM 4214 N N . GLY A 1 305 ? 23.181 0.679 18.774 1.000 13.872 333 GLY A N 1
ATOM 4215 C CA . GLY A 1 305 ? 24.588 0.318 18.708 1.000 14.753 333 GLY A CA 1
ATOM 4216 C C . GLY A 1 305 ? 25.258 1.038 17.545 1.000 14.791 333 GLY A C 1
ATOM 4217 O O . GLY A 1 305 ? 24.622 1.275 16.522 1.000 15.635 333 GLY A O 1
ATOM 4221 N N . SER A 1 306 ? 26.497 1.468 17.766 1.000 13.833 334 SER A N 1
ATOM 4222 C CA . SER A 1 306 ? 27.204 2.288 16.791 1.000 14.201 334 SER A CA 1
ATOM 4223 C C . SER A 1 306 ? 28.665 1.836 16.660 1.000 14.288 334 SER A C 1
ATOM 4224 O O . SER A 1 306 ? 29.112 0.869 17.286 1.000 13.786 334 SER A O 1
ATOM 4232 N N . PHE A 1 307 ? 29.385 2.556 15.796 1.000 13.706 335 PHE A N 1
ATOM 4233 C CA . PHE A 1 307 ? 30.759 2.278 15.415 1.000 13.131 335 PHE A CA 1
ATOM 4234 C C . PHE A 1 307 ? 31.464 3.595 15.112 1.000 12.791 335 PHE A C 1
ATOM 4235 O O . PHE A 1 307 ? 30.813 4.584 14.763 1.000 12.771 335 PHE A O 1
ATOM 4252 N N . LEU A 1 308 ? 32.799 3.568 15.223 1.000 12.595 336 LEU A N 1
ATOM 4253 C CA . LEU A 1 308 ? 33.657 4.617 14.696 1.000 14.050 336 LEU A CA 1
ATOM 4254 C C . LEU A 1 308 ? 34.462 4.083 13.508 1.000 13.633 336 LEU A C 1
ATOM 4255 O O . LEU A 1 308 ? 34.998 2.974 13.550 1.000 13.971 336 LEU A O 1
ATOM 4271 N N . SER A 1 309 ? 34.542 4.921 12.467 1.000 14.013 337 SER A N 1
ATOM 4272 C CA A SER A 1 309 ? 35.341 4.654 11.284 0.460 14.201 337 SER A CA 1
ATOM 4273 C CA B SER A 1 309 ? 35.321 4.656 11.271 0.540 13.915 337 SER A CA 1
ATOM 4274 C C . SER A 1 309 ? 36.275 5.826 11.014 1.000 14.204 337 SER A C 1
ATOM 4275 O O . SER A 1 309 ? 36.015 6.957 11.425 1.000 13.930 337 SER A O 1
ATOM 4289 N N . VAL A 1 310 ? 37.352 5.549 10.254 1.000 14.656 338 VAL A N 1
ATOM 4290 C CA . VAL A 1 310 ? 38.369 6.540 9.900 1.000 14.467 338 VAL A CA 1
ATOM 4291 C C . VAL A 1 310 ? 38.561 6.581 8.387 1.000 14.557 338 VAL A C 1
ATOM 4292 O O . VAL A 1 310 ? 39.132 5.655 7.798 1.000 15.712 338 VAL A O 1
ATOM 4305 N N . PRO A 1 311 ? 38.109 7.668 7.733 1.000 15.580 339 PRO A N 1
ATOM 4306 C CA . PRO A 1 311 ? 38.376 7.869 6.303 1.000 16.449 339 PRO A CA 1
ATOM 4307 C C . PRO A 1 311 ? 39.883 7.820 6.045 1.000 16.908 339 PRO A C 1
ATOM 4308 O O . PRO A 1 311 ? 40.661 8.528 6.680 1.000 17.599 339 PRO A O 1
ATOM 4319 N N . LYS A 1 312 ? 40.308 6.971 5.107 1.000 19.625 340 LYS A N 1
ATOM 4320 C CA . LYS A 1 312 ? 41.713 6.560 5.101 1.000 22.556 340 LYS A CA 1
ATOM 4321 C C . LYS A 1 312 ? 42.590 7.644 4.483 1.000 24.997 340 LYS A C 1
ATOM 4322 O O . LYS A 1 312 ? 43.819 7.623 4.676 1.000 28.719 340 LYS A O 1
ATOM 4341 N N . ASN A 1 313 ? 41.973 8.601 3.768 1.000 25.107 341 ASN A N 1
ATOM 4342 C CA . ASN A 1 313 ? 42.736 9.582 3.020 1.000 26.251 341 ASN A CA 1
ATOM 4343 C C . ASN A 1 313 ? 42.799 10.949 3.704 1.000 27.974 341 ASN A C 1
ATOM 4344 O O . ASN A 1 313 ? 43.403 11.867 3.164 1.000 31.585 341 ASN A O 1
ATOM 4355 N N . GLY A 1 314 ? 42.244 11.077 4.917 1.000 24.282 342 GLY A N 1
ATOM 4356 C CA . GLY A 1 314 ? 42.384 12.291 5.699 1.000 24.419 342 GLY A CA 1
ATOM 4357 C C . GLY A 1 314 ? 43.836 12.482 6.126 1.000 23.472 342 GLY A C 1
ATOM 4358 O O . GLY A 1 314 ? 44.567 11.505 6.302 1.000 22.418 342 GLY A O 1
ATOM 4362 N N . LYS A 1 315 ? 44.242 13.743 6.290 1.000 23.244 343 LYS A N 1
ATOM 4363 C CA . LYS A 1 315 ? 45.634 14.067 6.564 1.000 23.421 343 LYS A CA 1
ATOM 4364 C C . LYS A 1 315 ? 46.039 13.549 7.941 1.000 23.065 343 LYS A C 1
ATOM 4365 O O . LYS A 1 315 ? 47.228 13.370 8.203 1.000 24.405 343 LYS A O 1
ATOM 4384 N N . ASN A 1 316 ? 45.049 13.292 8.809 1.000 21.111 344 ASN A N 1
ATOM 4385 C CA . ASN A 1 316 ? 45.344 12.853 10.161 1.000 21.222 344 ASN A CA 1
ATOM 4386 C C . ASN A 1 316 ? 44.903 11.408 10.375 1.000 18.971 344 ASN A C 1
ATOM 4387 O O . ASN A 1 316 ? 44.638 11.010 11.504 1.000 18.277 344 ASN A O 1
ATOM 4398 N N . ALA A 1 317 ? 44.888 10.577 9.334 1.000 18.091 345 ALA A N 1
ATOM 4399 C CA . ALA A 1 317 ? 44.255 9.272 9.484 1.000 19.129 345 ALA A CA 1
ATOM 4400 C C . ALA A 1 317 ? 44.946 8.427 10.558 1.000 17.839 345 ALA A C 1
ATOM 4401 O O . ALA A 1 317 ? 44.279 7.697 11.279 1.000 17.937 345 ALA A O 1
ATOM 4408 N N . GLU A 1 318 ? 46.276 8.491 10.652 1.000 17.911 346 GLU A N 1
ATOM 4409 C CA . GLU A 1 318 ? 47.028 7.684 11.599 1.000 18.797 346 GLU A CA 1
ATOM 4410 C C . GLU A 1 318 ? 46.636 8.050 13.028 1.000 19.024 346 GLU A C 1
ATOM 4411 O O . GLU A 1 318 ? 46.312 7.160 13.827 1.000 20.218 346 GLU A O 1
ATOM 4423 N N . GLU A 1 319 ? 46.650 9.354 13.340 1.000 19.279 347 GLU A N 1
ATOM 4424 C CA . GLU A 1 319 ? 46.281 9.791 14.683 1.000 19.746 347 GLU A CA 1
ATOM 4425 C C . GLU A 1 319 ? 44.801 9.519 14.949 1.000 17.890 347 GLU A C 1
ATOM 4426 O O . GLU A 1 319 ? 44.412 9.180 16.073 1.000 18.824 347 GLU A O 1
ATOM 4438 N N . ALA A 1 320 ? 43.950 9.724 13.935 1.000 16.321 348 ALA A N 1
ATOM 4439 C CA . ALA A 1 320 ? 42.524 9.457 14.076 1.000 15.586 348 ALA A CA 1
ATOM 4440 C C . ALA A 1 320 ? 42.272 7.991 14.447 1.000 15.846 348 ALA A C 1
ATOM 4441 O O . ALA A 1 320 ? 41.396 7.688 15.248 1.000 17.140 348 ALA A O 1
ATOM 4448 N N . ALA A 1 321 ? 42.967 7.059 13.785 1.000 16.420 349 ALA A N 1
ATOM 4449 C CA . ALA A 1 321 ? 42.802 5.632 14.029 1.000 15.433 349 ALA A CA 1
ATOM 4450 C C . ALA A 1 321 ? 43.198 5.280 15.459 1.000 16.349 349 ALA A C 1
ATOM 4451 O O . ALA A 1 321 ? 42.513 4.495 16.118 1.000 16.809 349 ALA A O 1
ATOM 4458 N N . LYS A 1 322 ? 44.314 5.842 15.929 1.000 16.427 350 LYS A N 1
ATOM 4459 C CA . LYS A 1 322 ? 44.721 5.595 17.309 1.000 17.616 350 LYS A CA 1
ATOM 4460 C C . LYS A 1 322 ? 43.678 6.133 18.287 1.000 17.790 350 LYS A C 1
ATOM 4461 O O . LYS A 1 322 ? 43.379 5.480 19.293 1.000 19.326 350 LYS A O 1
ATOM 4480 N N . LEU A 1 323 ? 43.117 7.312 17.997 1.000 17.654 351 LEU A N 1
ATOM 4481 C CA . LEU A 1 323 ? 42.107 7.891 18.894 1.000 17.157 351 LEU A CA 1
ATOM 4482 C C . LEU A 1 323 ? 40.822 7.056 18.882 1.000 16.633 351 LEU A C 1
ATOM 4483 O O . LEU A 1 323 ? 40.234 6.766 19.933 1.000 17.919 351 LEU A O 1
ATOM 4499 N N . ALA A 1 324 ? 40.395 6.646 17.690 1.000 16.422 352 ALA A N 1
ATOM 4500 C CA . ALA A 1 324 ? 39.186 5.852 17.547 1.000 15.882 352 ALA A CA 1
ATOM 4501 C C . ALA A 1 324 ? 39.332 4.547 18.330 1.000 16.764 352 ALA A C 1
ATOM 4502 O O . ALA A 1 324 ? 38.372 4.119 18.975 1.000 16.743 352 ALA A O 1
ATOM 4509 N N . ALA A 1 325 ? 40.502 3.877 18.228 1.000 17.100 353 ALA A N 1
ATOM 4510 C CA . ALA A 1 325 ? 40.716 2.617 18.931 1.000 17.466 353 ALA A CA 1
ATOM 4511 C C . ALA A 1 325 ? 40.740 2.849 20.444 1.000 18.263 353 ALA A C 1
ATOM 4512 O O . ALA A 1 325 ? 40.268 2.010 21.222 1.000 18.889 353 ALA A O 1
ATOM 4519 N N . TRP A 1 326 ? 41.295 3.986 20.861 1.000 17.402 354 TRP A N 1
ATOM 4520 C CA . TRP A 1 326 ? 41.372 4.281 22.287 1.000 17.655 354 TRP A CA 1
ATOM 4521 C C . TRP A 1 326 ? 39.980 4.590 22.848 1.000 17.529 354 TRP A C 1
ATOM 4522 O O . TRP A 1 326 ? 39.623 4.105 23.920 1.000 17.274 354 TRP A O 1
ATOM 4543 N N . LEU A 1 327 ? 39.173 5.384 22.123 1.000 16.726 355 LEU A N 1
ATOM 4544 C CA . LEU A 1 327 ? 37.838 5.729 22.600 1.000 16.918 355 LEU A CA 1
ATOM 4545 C C . LEU A 1 327 ? 36.959 4.483 22.751 1.000 17.221 355 LEU A C 1
ATOM 4546 O O . LEU A 1 327 ? 36.053 4.501 23.571 1.000 19.889 355 LEU A O 1
ATOM 4562 N N . THR A 1 328 ? 37.189 3.439 21.941 1.000 17.005 356 THR A N 1
ATOM 4563 C CA . THR A 1 328 ? 36.365 2.238 21.954 1.000 16.825 356 THR A CA 1
ATOM 4564 C C . THR A 1 328 ? 37.012 1.078 22.720 1.000 17.359 356 THR A C 1
ATOM 4565 O O . THR A 1 328 ? 36.461 -0.028 22.724 1.000 17.738 356 THR A O 1
ATOM 4576 N N . ALA A 1 329 ? 38.188 1.307 23.342 1.000 17.298 357 ALA A N 1
ATOM 4577 C CA . ALA A 1 329 ? 38.835 0.277 24.131 1.000 18.191 357 ALA A CA 1
ATOM 4578 C C . ALA A 1 329 ? 38.041 0.045 25.421 1.000 19.360 357 ALA A C 1
ATOM 4579 O O . ALA A 1 329 ? 37.292 0.905 25.895 1.000 18.048 357 ALA A O 1
ATOM 4586 N N . PRO A 1 330 ? 38.178 -1.150 26.028 1.000 21.011 358 PRO A N 1
ATOM 4587 C CA . PRO A 1 330 ? 37.375 -1.520 27.205 1.000 20.908 358 PRO A CA 1
ATOM 4588 C C . PRO A 1 330 ? 37.341 -0.492 28.342 1.000 21.155 358 PRO A C 1
ATOM 4589 O O . PRO A 1 330 ? 36.273 -0.202 28.865 1.000 20.498 358 PRO A O 1
ATOM 4600 N N . GLU A 1 331 ? 38.501 0.079 28.684 1.000 20.931 359 GLU A N 1
ATOM 4601 C CA . GLU A 1 331 ? 38.586 1.018 29.781 1.000 22.023 359 GLU A CA 1
ATOM 4602 C C . GLU A 1 331 ? 37.752 2.260 29.468 1.000 21.184 359 GLU A C 1
ATOM 4603 O O . GLU A 1 331 ? 37.100 2.804 30.355 1.000 21.835 359 GLU A O 1
ATOM 4615 N N . GLN A 1 332 ? 37.756 2.711 28.203 1.000 19.406 360 GLN A N 1
ATOM 4616 C CA . GLN A 1 332 ? 37.070 3.945 27.838 1.000 19.115 360 GLN A CA 1
ATOM 4617 C C . GLN A 1 332 ? 35.565 3.694 27.667 1.000 19.341 360 GLN A C 1
ATOM 4618 O O . GLN A 1 332 ? 34.754 4.575 27.962 1.000 19.074 360 GLN A O 1
ATOM 4632 N N . GLN A 1 333 ? 35.190 2.491 27.205 1.000 17.631 361 GLN A N 1
ATOM 4633 C CA . GLN A 1 333 ? 33.792 2.089 27.164 1.000 18.015 361 GLN A CA 1
ATOM 4634 C C . GLN A 1 333 ? 33.222 2.010 28.584 1.000 18.517 361 GLN A C 1
ATOM 4635 O O . GLN A 1 333 ? 32.082 2.426 28.826 1.000 19.859 361 GLN A O 1
ATOM 4649 N N . ALA A 1 334 ? 34.017 1.512 29.545 1.000 19.128 362 ALA A N 1
ATOM 4650 C CA . ALA A 1 334 ? 33.573 1.430 30.929 1.000 19.931 362 ALA A CA 1
ATOM 4651 C C . ALA A 1 334 ? 33.320 2.826 31.501 1.000 19.990 362 ALA A C 1
ATOM 4652 O O . ALA A 1 334 ? 32.312 3.040 32.193 1.000 20.370 362 ALA A O 1
ATOM 4659 N N . LYS A 1 335 ? 34.247 3.763 31.215 1.000 19.540 363 LYS A N 1
ATOM 4660 C CA . LYS A 1 335 ? 34.142 5.132 31.712 1.000 20.412 363 LYS A CA 1
ATOM 4661 C C . LYS A 1 335 ? 32.896 5.814 31.142 1.000 20.246 363 LYS A C 1
ATOM 4662 O O . LYS A 1 335 ? 32.153 6.480 31.869 1.000 20.760 363 LYS A O 1
ATOM 4681 N N . LEU A 1 336 ? 32.634 5.608 29.849 1.000 18.943 364 LEU A N 1
ATOM 4682 C CA . LEU A 1 336 ? 31.477 6.215 29.224 1.000 19.777 364 LEU A CA 1
ATOM 4683 C C . LEU A 1 336 ? 30.180 5.660 29.833 1.000 19.748 364 LEU A C 1
ATOM 4684 O O . LEU A 1 336 ? 29.242 6.422 30.115 1.000 20.304 364 LEU A O 1
ATOM 4700 N N . PHE A 1 337 ? 30.130 4.348 30.107 1.000 18.927 365 PHE A N 1
ATOM 4701 C CA . PHE A 1 337 ? 28.974 3.761 30.772 1.000 19.339 365 PHE A CA 1
ATOM 4702 C C . PHE A 1 337 ? 28.755 4.405 32.155 1.000 19.673 365 PHE A C 1
ATOM 4703 O O . PHE A 1 337 ? 27.635 4.752 32.514 1.000 19.814 365 PHE A O 1
ATOM 4720 N N . ALA A 1 338 ? 29.842 4.582 32.912 1.000 20.144 366 ALA A N 1
ATOM 4721 C CA . ALA A 1 338 ? 29.797 5.082 34.276 1.000 21.131 366 ALA A CA 1
ATOM 4722 C C . ALA A 1 338 ? 29.245 6.508 34.370 1.000 20.590 366 ALA A C 1
ATOM 4723 O O . ALA A 1 338 ? 28.739 6.909 35.421 1.000 22.807 366 ALA A O 1
ATOM 4730 N N . VAL A 1 339 ? 29.392 7.298 33.298 1.000 19.608 367 VAL A N 1
ATOM 4731 C CA . VAL A 1 339 ? 28.949 8.685 33.276 1.000 19.992 367 VAL A CA 1
ATOM 4732 C C . VAL A 1 339 ? 27.653 8.836 32.485 1.000 20.270 367 VAL A C 1
ATOM 4733 O O . VAL A 1 339 ? 26.744 9.541 32.908 1.000 22.414 367 VAL A O 1
ATOM 4746 N N . GLN A 1 340 ? 27.600 8.252 31.298 1.000 18.670 368 GLN A N 1
ATOM 4747 C CA . GLN A 1 340 ? 26.516 8.535 30.358 1.000 19.002 368 GLN A CA 1
ATOM 4748 C C . GLN A 1 340 ? 25.519 7.383 30.213 1.000 17.500 368 GLN A C 1
ATOM 4749 O O . GLN A 1 340 ? 24.405 7.601 29.737 1.000 19.505 368 GLN A O 1
ATOM 4763 N N . GLY A 1 341 ? 25.912 6.152 30.559 1.000 18.791 369 GLY A N 1
ATOM 4764 C CA . GLY A 1 341 ? 24.971 5.037 30.600 1.000 19.277 369 GLY A CA 1
ATOM 4765 C C . GLY A 1 341 ? 24.940 4.145 29.363 1.000 19.423 369 GLY A C 1
ATOM 4766 O O . GLY A 1 341 ? 24.248 3.138 29.382 1.000 20.486 369 GLY A O 1
ATOM 4770 N N . SER A 1 342 ? 25.676 4.489 28.292 1.000 19.391 370 SER A N 1
ATOM 4771 C CA . SER A 1 342 ? 25.720 3.618 27.133 1.000 20.019 370 SER A CA 1
ATOM 4772 C C . SER A 1 342 ? 26.543 2.362 27.420 1.000 19.695 370 SER A C 1
ATOM 4773 O O . SER A 1 342 ? 27.626 2.426 28.006 1.000 19.141 370 SER A O 1
ATOM 4781 N N . PHE A 1 343 ? 26.020 1.213 26.981 1.000 19.424 371 PHE A N 1
ATOM 4782 C CA . PHE A 1 343 ? 26.479 -0.075 27.476 1.000 19.809 371 PHE A CA 1
ATOM 4783 C C . PHE A 1 343 ? 27.589 -0.628 26.585 1.000 19.542 371 PHE A C 1
ATOM 4784 O O . PHE A 1 343 ? 27.435 -0.645 25.375 1.000 19.079 371 PHE A O 1
ATOM 4801 N N . PRO A 1 344 ? 28.718 -1.121 27.141 1.000 18.108 372 PRO A N 1
ATOM 4802 C CA . PRO A 1 344 ? 29.834 -1.533 26.290 1.000 19.050 372 PRO A CA 1
ATOM 4803 C C . PRO A 1 344 ? 29.579 -2.719 25.357 1.000 18.682 372 PRO A C 1
ATOM 4804 O O . PRO A 1 344 ? 28.813 -3.626 25.695 1.000 18.479 372 PRO A O 1
ATOM 4815 N N . SER A 1 345 ? 30.279 -2.722 24.213 1.000 18.954 373 SER A N 1
ATOM 4816 C CA . SER A 1 345 ? 30.389 -3.879 23.333 1.000 18.348 373 SER A CA 1
ATOM 4817 C C . SER A 1 345 ? 31.664 -4.678 23.601 1.000 19.587 373 SER A C 1
ATOM 4818 O O . SER A 1 345 ? 31.924 -5.664 22.894 1.000 20.157 373 SER A O 1
ATOM 4826 N N . THR A 1 346 ? 32.414 -4.286 24.652 1.000 20.407 374 THR A N 1
ATOM 4827 C CA . THR A 1 346 ? 33.687 -4.902 25.001 1.000 21.997 374 THR A CA 1
ATOM 4828 C C . THR A 1 346 ? 33.523 -5.648 26.316 1.000 23.089 374 THR A C 1
ATOM 4829 O O . THR A 1 346 ? 33.518 -4.996 27.349 1.000 24.693 374 THR A O 1
ATOM 4840 N N . PRO A 1 347 ? 33.391 -7.000 26.324 1.000 23.921 375 PRO A N 1
ATOM 4841 C CA . PRO A 1 347 ? 33.057 -7.749 27.547 1.000 24.332 375 PRO A CA 1
ATOM 4842 C C . PRO A 1 347 ? 34.009 -7.656 28.732 1.000 25.363 375 PRO A C 1
ATOM 4843 O O . PRO A 1 347 ? 33.576 -7.839 29.894 1.000 28.826 375 PRO A O 1
ATOM 4854 N N . ALA A 1 348 ? 35.298 -7.353 28.487 1.000 25.747 376 ALA A N 1
ATOM 4855 C CA . ALA A 1 348 ? 36.174 -7.182 29.649 1.000 27.479 376 ALA A CA 1
ATOM 4856 C C . ALA A 1 348 ? 35.670 -6.042 30.537 1.000 28.903 376 ALA A C 1
ATOM 4857 O O . ALA A 1 348 ? 35.878 -6.091 31.748 1.000 30.202 376 ALA A O 1
ATOM 4864 N N . ALA A 1 349 ? 35.028 -5.015 29.945 1.000 26.300 377 ALA A N 1
ATOM 4865 C CA . ALA A 1 349 ? 34.455 -3.903 30.708 1.000 26.967 377 ALA A CA 1
ATOM 4866 C C . ALA A 1 349 ? 33.401 -4.358 31.727 1.000 26.753 377 ALA A C 1
ATOM 4867 O O . ALA A 1 349 ? 33.236 -3.725 32.782 1.000 26.566 377 ALA A O 1
ATOM 4874 N N . TYR A 1 350 ? 32.681 -5.450 31.451 1.000 27.536 378 TYR A N 1
ATOM 4875 C CA . TYR A 1 350 ? 31.575 -5.860 32.321 1.000 27.720 378 TYR A CA 1
ATOM 4876 C C . TYR A 1 350 ? 32.048 -6.275 33.715 1.000 29.324 378 TYR A C 1
ATOM 4877 O O . TYR A 1 350 ? 31.249 -6.228 34.655 1.000 31.222 378 TYR A O 1
ATOM 4895 N N . ASP A 1 351 ? 33.317 -6.704 33.839 1.000 28.389 379 ASP A N 1
ATOM 4896 C CA . ASP A 1 351 ? 33.877 -7.120 35.118 1.000 28.878 379 ASP A CA 1
ATOM 4897 C C . ASP A 1 351 ? 34.626 -5.994 35.838 1.000 28.480 379 ASP A C 1
ATOM 4898 O O . ASP A 1 351 ? 35.106 -6.211 36.960 1.000 29.939 379 ASP A O 1
ATOM 4907 N N . SER A 1 352 ? 34.638 -4.787 35.260 1.000 25.717 380 SER A N 1
ATOM 4908 C CA . SER A 1 352 ? 35.282 -3.643 35.885 1.000 26.082 380 SER A CA 1
ATOM 4909 C C . SER A 1 352 ? 34.372 -3.042 36.956 1.000 25.878 380 SER A C 1
ATOM 4910 O O . SER A 1 352 ? 33.142 -3.114 36.856 1.000 25.770 380 SER A O 1
ATOM 4918 N N . ALA A 1 353 ? 34.979 -2.406 37.969 1.000 27.122 381 ALA A N 1
ATOM 4919 C CA . ALA A 1 353 ? 34.207 -1.688 38.971 1.000 25.796 381 ALA A CA 1
ATOM 4920 C C . ALA A 1 353 ? 33.409 -0.549 38.330 1.000 25.459 381 ALA A C 1
ATOM 4921 O O . ALA A 1 353 ? 32.321 -0.225 38.801 1.000 24.987 381 ALA A O 1
ATOM 4928 N N . ALA A 1 354 ? 33.965 0.090 37.295 1.000 24.317 382 ALA A N 1
ATOM 4929 C CA . ALA A 1 354 ? 33.291 1.214 36.663 1.000 24.295 382 ALA A CA 1
ATOM 4930 C C . ALA A 1 354 ? 31.892 0.789 36.197 1.000 24.689 382 ALA A C 1
ATOM 4931 O O . ALA A 1 354 ? 30.946 1.560 36.348 1.000 25.209 382 ALA A O 1
ATOM 4938 N N . VAL A 1 355 ? 31.759 -0.435 35.644 1.000 23.362 383 VAL A N 1
ATOM 4939 C CA . VAL A 1 355 ? 30.476 -0.940 35.176 1.000 24.472 383 VAL A CA 1
ATOM 4940 C C . VAL A 1 355 ? 29.666 -1.527 36.334 1.000 26.539 383 VAL A C 1
ATOM 4941 O O . VAL A 1 355 ? 28.499 -1.170 36.501 1.000 26.978 383 VAL A O 1
ATOM 4954 N N . LYS A 1 356 ? 30.285 -2.436 37.109 1.000 26.860 384 LYS A N 1
ATOM 4955 C CA . LYS A 1 356 ? 29.589 -3.120 38.184 1.000 29.653 384 LYS A CA 1
ATOM 4956 C C . LYS A 1 356 ? 29.000 -2.138 39.188 1.000 29.755 384 LYS A C 1
ATOM 4957 O O . LYS A 1 356 ? 27.893 -2.374 39.637 1.000 30.925 384 LYS A O 1
ATOM 4976 N N . ASP A 1 357 ? 29.709 -1.051 39.511 1.000 29.538 385 ASP A N 1
ATOM 4977 C CA . ASP A 1 357 ? 29.266 -0.127 40.549 1.000 30.344 385 ASP A CA 1
ATOM 4978 C C . ASP A 1 357 ? 28.644 1.129 39.936 1.000 27.033 385 ASP A C 1
ATOM 4979 O O . ASP A 1 357 ? 28.421 2.102 40.644 1.000 28.939 385 ASP A O 1
ATOM 4988 N N . ALA A 1 358 ? 28.350 1.115 38.624 1.000 24.944 386 ALA A N 1
ATOM 4989 C CA . ALA A 1 358 ? 27.898 2.318 37.950 1.000 25.776 386 ALA A CA 1
ATOM 4990 C C . ALA A 1 358 ? 26.553 2.814 38.491 1.000 25.439 386 ALA A C 1
ATOM 4991 O O . ALA A 1 358 ? 25.664 2.033 38.857 1.000 27.443 386 ALA A O 1
ATOM 4998 N N . LYS A 1 359 ? 26.434 4.145 38.470 1.000 25.418 387 LYS A N 1
ATOM 4999 C CA . LYS A 1 359 ? 25.199 4.875 38.684 1.000 25.865 387 LYS A CA 1
ATOM 5000 C C . LYS A 1 359 ? 25.052 5.887 37.548 1.000 23.781 387 LYS A C 1
ATOM 5001 O O . LYS A 1 359 ? 26.016 6.191 36.848 1.000 24.815 387 LYS A O 1
ATOM 5020 N N . ASN A 1 360 ? 23.830 6.394 37.385 1.000 22.885 388 ASN A N 1
ATOM 5021 C CA . ASN A 1 360 ? 23.552 7.506 36.498 1.000 21.691 388 ASN A CA 1
ATOM 5022 C C . ASN A 1 360 ? 22.824 8.591 37.284 1.000 22.116 388 ASN A C 1
ATOM 5023 O O . ASN A 1 360 ? 22.003 8.266 38.153 1.000 23.999 388 ASN A O 1
ATOM 5034 N N . ASP A 1 361 ? 23.092 9.867 36.947 1.000 23.015 389 ASP A N 1
ATOM 5035 C CA . ASP A 1 361 ? 22.489 10.999 37.652 1.000 23.955 389 ASP A CA 1
ATOM 5036 C C . ASP A 1 361 ? 20.961 10.928 37.624 1.000 22.272 389 ASP A C 1
ATOM 5037 O O . ASP A 1 361 ? 20.293 11.330 38.571 1.000 24.761 389 ASP A O 1
ATOM 5046 N N . MET A 1 362 ? 20.382 10.451 36.515 1.000 21.068 390 MET A N 1
ATOM 5047 C CA . MET A 1 362 ? 18.929 10.453 36.399 1.000 21.577 390 MET A CA 1
ATOM 5048 C C . MET A 1 362 ? 18.291 9.390 37.302 1.000 20.615 390 MET A C 1
ATOM 5049 O O . MET A 1 362 ? 17.135 9.540 37.698 1.000 22.289 390 MET A O 1
ATOM 5063 N N . THR A 1 363 ? 19.032 8.318 37.619 1.000 22.973 391 THR A N 1
ATOM 5064 C CA . THR A 1 363 ? 18.467 7.145 38.276 1.000 23.305 391 THR A CA 1
ATOM 5065 C C . THR A 1 363 ? 18.948 7.012 39.728 1.000 23.965 391 THR A C 1
ATOM 5066 O O . THR A 1 363 ? 18.679 6.006 40.372 1.000 25.847 391 THR A O 1
ATOM 5077 N N . GLY A 1 364 ? 19.613 8.033 40.269 1.000 25.448 392 GLY A N 1
ATOM 5078 C CA . GLY A 1 364 ? 19.914 8.049 41.690 1.000 25.466 392 GLY A CA 1
ATOM 5079 C C . GLY A 1 364 ? 20.865 6.916 42.063 1.000 28.011 392 GLY A C 1
ATOM 5080 O O . GLY A 1 364 ? 21.947 6.785 41.473 1.000 25.532 392 GLY A O 1
ATOM 5084 N N . ASP A 1 365 ? 20.445 6.081 43.026 1.000 27.402 393 ASP A N 1
ATOM 5085 C CA . ASP A 1 365 ? 21.282 4.984 43.478 1.000 28.628 393 ASP A CA 1
ATOM 5086 C C . ASP A 1 365 ? 21.001 3.668 42.756 1.000 26.459 393 ASP A C 1
ATOM 5087 O O . ASP A 1 365 ? 21.586 2.650 43.118 1.000 29.746 393 ASP A O 1
ATOM 5096 N N . ALA A 1 366 ? 20.194 3.680 41.679 1.000 25.437 394 ALA A N 1
ATOM 5097 C CA . ALA A 1 366 ? 19.928 2.462 40.934 1.000 25.205 394 ALA A CA 1
ATOM 5098 C C . ALA A 1 366 ? 21.246 1.895 40.398 1.000 25.901 394 ALA A C 1
ATOM 5099 O O . ALA A 1 366 ? 22.072 2.640 39.855 1.000 26.134 394 ALA A O 1
ATOM 5106 N N . PRO A 1 367 ? 21.487 0.574 40.565 1.000 25.959 395 PRO A N 1
ATOM 5107 C CA . PRO A 1 367 ? 22.713 -0.078 40.098 1.000 26.154 395 PRO A CA 1
ATOM 5108 C C . PRO A 1 367 ? 22.629 -0.424 38.610 1.000 25.585 395 PRO A C 1
ATOM 5109 O O . PRO A 1 367 ? 22.346 -1.559 38.233 1.000 23.599 395 PRO A O 1
ATOM 5120 N N . ILE A 1 368 ? 22.880 0.574 37.759 1.000 25.603 396 ILE A N 1
ATOM 5121 C CA . ILE A 1 368 ? 22.580 0.435 36.341 1.000 24.325 396 ILE A CA 1
ATOM 5122 C C . ILE A 1 368 ? 23.462 -0.629 35.691 1.000 24.223 396 ILE A C 1
ATOM 5123 O O . ILE A 1 368 ? 23.037 -1.232 34.718 1.000 24.037 396 ILE A O 1
ATOM 5139 N N . GLY A 1 369 ? 24.658 -0.887 36.242 1.000 24.318 397 GLY A N 1
ATOM 5140 C CA . GLY A 1 369 ? 25.476 -2.000 35.776 1.000 25.873 397 GLY A CA 1
ATOM 5141 C C . GLY A 1 369 ? 24.782 -3.355 35.963 1.000 26.628 397 GLY A C 1
ATOM 5142 O O . GLY A 1 369 ? 24.745 -4.190 35.070 1.000 28.566 397 GLY A O 1
ATOM 5146 N N . THR A 1 370 ? 24.229 -3.580 37.155 1.000 27.674 398 THR A N 1
ATOM 5147 C CA . THR A 1 370 ? 23.501 -4.806 37.428 1.000 28.357 398 THR A CA 1
ATOM 5148 C C . THR A 1 370 ? 22.279 -4.937 36.527 1.000 26.646 398 THR A C 1
ATOM 5149 O O . THR A 1 370 ? 22.008 -6.005 35.976 1.000 26.079 398 THR A O 1
ATOM 5160 N N . ILE A 1 371 ? 21.543 -3.828 36.400 1.000 25.368 399 ILE A N 1
ATOM 5161 C CA . ILE A 1 371 ? 20.295 -3.790 35.656 1.000 23.484 399 ILE A CA 1
ATOM 5162 C C . ILE A 1 371 ? 20.545 -4.123 34.189 1.000 23.289 399 ILE A C 1
ATOM 5163 O O . ILE A 1 371 ? 19.837 -4.953 33.619 1.000 24.417 399 ILE A O 1
ATOM 5179 N N . PHE A 1 372 ? 21.540 -3.461 33.580 1.000 23.155 400 PHE A N 1
ATOM 5180 C CA . PHE A 1 372 ? 21.765 -3.668 32.162 1.000 22.771 400 PHE A CA 1
ATOM 5181 C C . PHE A 1 372 ? 22.499 -4.983 31.903 1.000 23.348 400 PHE A C 1
ATOM 5182 O O . PHE A 1 372 ? 22.281 -5.580 30.856 1.000 23.624 400 PHE A O 1
ATOM 5199 N N . ALA A 1 373 ? 23.346 -5.456 32.832 1.000 24.544 401 ALA A N 1
ATOM 5200 C CA . ALA A 1 373 ? 23.928 -6.783 32.661 1.000 26.364 401 ALA A CA 1
ATOM 5201 C C . ALA A 1 373 ? 22.816 -7.827 32.541 1.000 27.062 401 ALA A C 1
ATOM 5202 O O . ALA A 1 373 ? 22.913 -8.730 31.724 1.000 27.445 401 ALA A O 1
ATOM 5209 N N . GLU A 1 374 ? 21.778 -7.716 33.381 1.000 27.116 402 GLU A N 1
ATOM 5210 C CA . GLU A 1 374 ? 20.645 -8.629 33.329 1.000 29.103 402 GLU A CA 1
ATOM 5211 C C . GLU A 1 374 ? 19.902 -8.462 31.997 1.000 28.491 402 GLU A C 1
ATOM 5212 O O . GLU A 1 374 ? 19.605 -9.446 31.330 1.000 28.371 402 GLU A O 1
ATOM 5224 N N . ALA A 1 375 ? 19.616 -7.217 31.590 1.000 26.819 403 ALA A N 1
ATOM 5225 C CA . ALA A 1 375 ? 18.927 -6.972 30.325 1.000 26.246 403 ALA A CA 1
ATOM 5226 C C . ALA A 1 375 ? 19.710 -7.532 29.133 1.000 26.297 403 ALA A C 1
ATOM 5227 O O . ALA A 1 375 ? 19.100 -7.952 28.153 1.000 25.776 403 ALA A O 1
ATOM 5234 N N . ALA A 1 376 ? 21.053 -7.543 29.217 1.000 24.952 404 ALA A N 1
ATOM 5235 C CA . ALA A 1 376 ? 21.901 -7.984 28.116 1.000 25.545 404 ALA A CA 1
ATOM 5236 C C . ALA A 1 376 ? 22.136 -9.490 28.084 1.000 25.946 404 ALA A C 1
ATOM 5237 O O . ALA A 1 376 ? 22.683 -9.976 27.108 1.000 25.268 404 ALA A O 1
ATOM 5244 N N . LYS A 1 377 ? 21.761 -10.235 29.134 1.000 29.793 405 LYS A N 1
ATOM 5245 C CA . LYS A 1 377 ? 22.116 -11.646 29.256 1.000 32.256 405 LYS A CA 1
ATOM 5246 C C . LYS A 1 377 ? 21.681 -12.450 28.025 1.000 32.435 405 LYS A C 1
ATOM 5247 O O . LYS A 1 377 ? 22.443 -13.295 27.544 1.000 34.237 405 LYS A O 1
ATOM 5266 N N . ASN A 1 378 ? 20.457 -12.225 27.533 1.000 31.830 406 ASN A N 1
ATOM 5267 C CA . ASN A 1 378 ? 19.966 -12.933 26.357 1.000 31.964 406 ASN A CA 1
ATOM 5268 C C . ASN A 1 378 ? 19.691 -11.952 25.212 1.000 30.568 406 ASN A C 1
ATOM 5269 O O . ASN A 1 378 ? 18.748 -12.146 24.446 1.000 29.358 406 ASN A O 1
ATOM 5280 N N . ILE A 1 379 ? 20.562 -10.939 25.060 1.000 29.352 407 ILE A N 1
ATOM 5281 C CA . ILE A 1 379 ? 20.434 -9.955 23.995 1.000 26.836 407 ILE A CA 1
ATOM 5282 C C . ILE A 1 379 ? 20.394 -10.713 22.672 1.000 27.131 407 ILE A C 1
ATOM 5283 O O . ILE A 1 379 ? 21.222 -11.588 22.448 1.000 26.943 407 ILE A O 1
ATOM 5299 N N . PRO A 1 380 ? 19.421 -10.442 21.772 1.000 27.128 408 PRO A N 1
ATOM 5300 C CA . PRO A 1 380 ? 19.374 -11.128 20.473 1.000 26.823 408 PRO A CA 1
ATOM 5301 C C . PRO A 1 380 ? 20.505 -10.658 19.564 1.000 25.173 408 PRO A C 1
ATOM 5302 O O . PRO A 1 380 ? 20.778 -9.458 19.500 1.000 25.212 408 PRO A O 1
ATOM 5313 N N . VAL A 1 381 ? 21.154 -11.606 18.876 1.000 25.209 409 VAL A N 1
ATOM 5314 C CA . VAL A 1 381 ? 22.158 -11.268 17.869 1.000 23.065 409 VAL A CA 1
ATOM 5315 C C . VAL A 1 381 ? 21.390 -11.121 16.561 1.000 21.406 409 VAL A C 1
ATOM 5316 O O . VAL A 1 381 ? 20.887 -12.095 16.021 1.000 22.307 409 VAL A O 1
ATOM 5329 N N . GLN A 1 382 ? 21.233 -9.875 16.114 1.000 20.337 410 GLN A N 1
ATOM 5330 C CA . GLN A 1 382 ? 20.243 -9.540 15.104 1.000 20.211 410 GLN A CA 1
ATOM 5331 C C . GLN A 1 382 ? 20.825 -9.642 13.700 1.000 20.150 410 GLN A C 1
ATOM 5332 O O . GLN A 1 382 ? 21.969 -9.281 13.452 1.000 21.182 410 GLN A O 1
ATOM 5346 N N . THR A 1 383 ? 19.980 -10.100 12.779 1.000 19.189 411 THR A N 1
ATOM 5347 C CA . THR A 1 383 ? 20.310 -10.024 11.368 1.000 19.749 411 THR A CA 1
ATOM 5348 C C . THR A 1 383 ? 20.095 -8.586 10.925 1.000 19.598 411 THR A C 1
ATOM 5349 O O . THR A 1 383 ? 19.001 -8.037 11.088 1.000 22.044 411 THR A O 1
ATOM 5360 N N . ILE A 1 384 ? 21.151 -7.962 10.405 1.000 17.555 412 ILE A N 1
ATOM 5361 C CA . ILE A 1 384 ? 21.064 -6.587 9.966 1.000 17.295 412 ILE A CA 1
ATOM 5362 C C . ILE A 1 384 ? 21.143 -6.592 8.435 1.000 17.784 412 ILE A C 1
ATOM 5363 O O . ILE A 1 384 ? 21.491 -7.578 7.805 1.000 20.663 412 ILE A O 1
ATOM 5379 N N . GLY A 1 385 ? 20.806 -5.447 7.866 1.000 17.598 413 GLY A N 1
ATOM 5380 C CA . GLY A 1 385 ? 20.893 -5.221 6.443 1.000 16.430 413 GLY A CA 1
ATOM 5381 C C . GLY A 1 385 ? 21.047 -3.733 6.167 1.000 16.010 413 GLY A C 1
ATOM 5382 O O . GLY A 1 385 ? 20.899 -2.872 7.043 1.000 16.372 413 GLY A O 1
ATOM 5386 N N . PRO A 1 386 ? 21.356 -3.380 4.917 1.000 16.772 414 PRO A N 1
ATOM 5387 C CA . PRO A 1 386 ? 21.795 -2.024 4.632 1.000 17.020 414 PRO A CA 1
ATOM 5388 C C . PRO A 1 386 ? 20.764 -0.919 4.778 1.000 16.963 414 PRO A C 1
ATOM 5389 O O . PRO A 1 386 ? 21.156 0.233 4.901 1.000 18.868 414 PRO A O 1
ATOM 5400 N N . LYS A 1 387 ? 19.466 -1.266 4.749 1.000 15.764 415 LYS A N 1
ATOM 5401 C CA . LYS A 1 387 ? 18.410 -0.264 4.774 1.000 17.338 415 LYS A CA 1
ATOM 5402 C C . LYS A 1 387 ? 17.608 -0.332 6.074 1.000 16.535 415 LYS A C 1
ATOM 5403 O O . LYS A 1 387 ? 16.516 0.224 6.150 1.000 17.111 415 LYS A O 1
ATOM 5422 N N . ASP A 1 388 ? 18.153 -0.979 7.111 1.000 15.422 416 ASP A N 1
ATOM 5423 C CA . ASP A 1 388 ? 17.462 -1.076 8.391 1.000 16.220 416 ASP A CA 1
ATOM 5424 C C . ASP A 1 388 ? 17.005 0.312 8.851 1.000 15.036 416 ASP A C 1
ATOM 5425 O O . ASP A 1 388 ? 15.858 0.518 9.272 1.000 15.476 416 ASP A O 1
ATOM 5434 N N . GLN A 1 389 ? 17.934 1.276 8.807 1.000 14.692 417 GLN A N 1
ATOM 5435 C CA . GLN A 1 389 ? 17.678 2.621 9.301 1.000 14.715 417 GLN A CA 1
ATOM 5436 C C . GLN A 1 389 ? 16.440 3.228 8.640 1.000 14.472 417 GLN A C 1
ATOM 5437 O O . GLN A 1 389 ? 15.607 3.824 9.324 1.000 15.871 417 GLN A O 1
ATOM 5451 N N . ILE A 1 390 ? 16.362 3.157 7.303 1.000 14.511 418 ILE A N 1
ATOM 5452 C CA . ILE A 1 390 ? 15.262 3.814 6.608 1.000 15.927 418 ILE A CA 1
ATOM 5453 C C . ILE A 1 390 ? 13.943 3.066 6.824 1.000 14.878 418 ILE A C 1
ATOM 5454 O O . ILE A 1 390 ? 12.874 3.681 6.829 1.000 15.782 418 ILE A O 1
ATOM 5470 N N . ILE A 1 391 ? 14.011 1.748 7.055 1.000 14.944 419 ILE A N 1
ATOM 5471 C CA . ILE A 1 391 ? 12.819 0.967 7.382 1.000 14.844 419 ILE A CA 1
ATOM 5472 C C . ILE A 1 391 ? 12.282 1.372 8.757 1.000 15.189 419 ILE A C 1
ATOM 5473 O O . ILE A 1 391 ? 11.078 1.598 8.917 1.000 16.125 419 ILE A O 1
ATOM 5489 N N . GLN A 1 392 ? 13.180 1.456 9.736 1.000 14.926 420 GLN A N 1
ATOM 5490 C CA . GLN A 1 392 ? 12.822 1.934 11.070 1.000 16.027 420 GLN A CA 1
ATOM 5491 C C . GLN A 1 392 ? 12.156 3.303 10.995 1.000 15.525 420 GLN A C 1
ATOM 5492 O O . GLN A 1 392 ? 11.159 3.583 11.679 1.000 16.347 420 GLN A O 1
ATOM 5506 N N . GLN A 1 393 ? 12.731 4.181 10.167 1.000 14.851 421 GLN A N 1
ATOM 5507 C CA . GLN A 1 393 ? 12.261 5.545 10.098 1.000 16.312 421 GLN A CA 1
ATOM 5508 C C . GLN A 1 393 ? 10.838 5.571 9.544 1.000 16.460 421 GLN A C 1
ATOM 5509 O O . GLN A 1 393 ? 9.982 6.330 10.011 1.000 17.765 421 GLN A O 1
ATOM 5523 N N . GLY A 1 394 ? 10.602 4.807 8.479 1.000 16.259 422 GLY A N 1
ATOM 5524 C CA . GLY A 1 394 ? 9.284 4.742 7.883 1.000 16.944 422 GLY A CA 1
ATOM 5525 C C . GLY A 1 394 ? 8.215 4.160 8.805 1.000 17.035 422 GLY A C 1
ATOM 5526 O O . GLY A 1 394 ? 7.094 4.673 8.831 1.000 17.745 422 GLY A O 1
ATOM 5530 N N . LEU A 1 395 ? 8.563 3.108 9.571 1.000 15.832 423 LEU A N 1
ATOM 5531 C CA . LEU A 1 395 ? 7.601 2.445 10.448 1.000 16.468 423 LEU A CA 1
ATOM 5532 C C . LEU A 1 395 ? 7.194 3.368 11.594 1.000 17.395 423 LEU A C 1
ATOM 5533 O O . LEU A 1 395 ? 6.071 3.245 12.094 1.000 17.431 423 LEU A O 1
ATOM 5549 N N . THR A 1 396 ? 8.105 4.256 12.019 1.000 16.796 424 THR A N 1
ATOM 5550 C CA . THR A 1 396 ? 7.850 5.137 13.147 1.000 17.276 424 THR A CA 1
ATOM 5551 C C . THR A 1 396 ? 7.257 6.463 12.658 1.000 17.825 424 THR A C 1
ATOM 5552 O O . THR A 1 396 ? 6.066 6.738 12.880 1.000 19.408 424 THR A O 1
ATOM 5563 N N . ASP A 1 397 ? 8.084 7.276 11.991 1.000 18.313 425 ASP A N 1
ATOM 5564 C CA . ASP A 1 397 ? 7.750 8.642 11.623 1.000 18.845 425 ASP A CA 1
ATOM 5565 C C . ASP A 1 397 ? 6.764 8.720 10.446 1.000 18.558 425 ASP A C 1
ATOM 5566 O O . ASP A 1 397 ? 6.161 9.766 10.244 1.000 19.277 425 ASP A O 1
ATOM 5575 N N . ASN A 1 398 ? 6.595 7.642 9.673 1.000 19.286 426 ASN A N 1
ATOM 5576 C CA . ASN A 1 398 ? 5.628 7.602 8.578 1.000 18.443 426 ASN A CA 1
ATOM 5577 C C . ASN A 1 398 ? 4.634 6.462 8.783 1.000 18.376 426 ASN A C 1
ATOM 5578 O O . ASN A 1 398 ? 3.970 6.036 7.846 1.000 19.585 426 ASN A O 1
ATOM 5589 N N . GLY A 1 399 ? 4.536 5.987 10.036 1.000 18.091 427 GLY A N 1
ATOM 5590 C CA . GLY A 1 399 ? 3.769 4.806 10.367 1.000 17.924 427 GLY A CA 1
ATOM 5591 C C . GLY A 1 399 ? 2.953 5.014 11.638 1.000 17.639 427 GLY A C 1
ATOM 5592 O O . GLY A 1 399 ? 1.880 5.606 11.595 1.000 18.138 427 GLY A O 1
ATOM 5596 N N . VAL A 1 400 ? 3.485 4.551 12.767 1.000 17.606 428 VAL A N 1
ATOM 5597 C CA . VAL A 1 400 ? 2.689 4.549 13.980 1.000 18.248 428 VAL A CA 1
ATOM 5598 C C . VAL A 1 400 ? 2.355 5.958 14.456 1.000 18.239 428 VAL A C 1
ATOM 5599 O O . VAL A 1 400 ? 1.308 6.102 15.103 1.000 19.516 428 VAL A O 1
ATOM 5612 N N . ILE A 1 401 ? 3.161 6.980 14.109 1.000 16.978 429 ILE A N 1
ATOM 5613 C CA . ILE A 1 401 ? 2.822 8.361 14.447 1.000 18.481 429 ILE A CA 1
ATOM 5614 C C . ILE A 1 401 ? 1.481 8.767 13.814 1.000 18.704 429 ILE A C 1
ATOM 5615 O O . ILE A 1 401 ? 0.759 9.621 14.351 1.000 19.060 429 ILE A O 1
ATOM 5631 N N . LEU A 1 402 ? 1.139 8.210 12.642 1.000 18.391 430 LEU A N 1
ATOM 5632 C CA . LEU A 1 402 ? -0.130 8.581 12.027 1.000 19.462 430 LEU A CA 1
ATOM 5633 C C . LEU A 1 402 ? -1.319 8.198 12.911 1.000 19.963 430 LEU A C 1
ATOM 5634 O O . LEU A 1 402 ? -2.366 8.826 12.805 1.000 20.764 430 LEU A O 1
ATOM 5650 N N . VAL A 1 403 ? -1.162 7.186 13.776 1.000 19.542 431 VAL A N 1
ATOM 5651 C CA . VAL A 1 403 ? -2.261 6.744 14.626 1.000 20.137 431 VAL A CA 1
ATOM 5652 C C . VAL A 1 403 ? -2.508 7.745 15.762 1.000 20.686 431 VAL A C 1
ATOM 5653 O O . VAL A 1 403 ? -3.666 8.027 16.092 1.000 2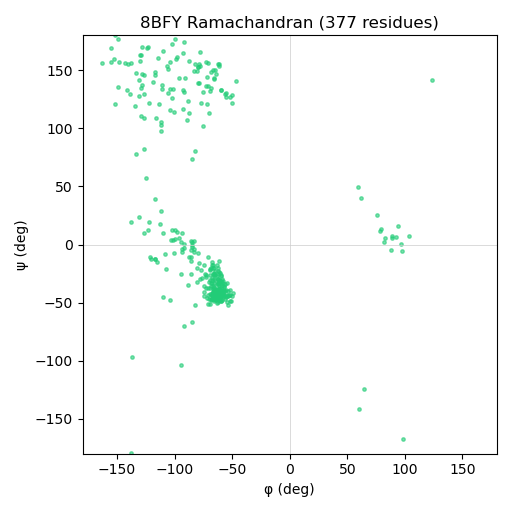1.663 431 VAL A O 1
ATOM 5666 N N . THR A 1 404 ? -1.440 8.289 16.363 1.000 21.185 432 THR A N 1
ATOM 5667 C CA . THR A 1 404 ? -1.610 9.329 17.367 1.000 22.796 432 THR A CA 1
ATOM 5668 C C . THR A 1 404 ? -2.119 10.619 16.724 1.000 22.685 432 THR A C 1
ATOM 5669 O O . THR A 1 404 ? -2.701 11.458 17.413 1.000 24.488 432 THR A O 1
ATOM 5680 N N . GLN A 1 405 ? -1.916 10.774 15.413 1.000 22.984 433 GLN A N 1
ATOM 5681 C CA . GLN A 1 405 ? -2.436 11.898 14.657 1.000 23.040 433 GLN A CA 1
ATOM 5682 C C . GLN A 1 405 ? -3.886 11.664 14.230 1.000 23.730 433 GLN A C 1
ATOM 5683 O O . GLN A 1 405 ? -4.459 12.553 13.613 1.000 26.696 433 GLN A O 1
ATOM 5697 N N . GLY A 1 406 ? -4.464 10.482 14.520 1.000 23.837 434 GLY A N 1
ATOM 5698 C CA . GLY A 1 406 ? -5.886 10.233 14.318 1.000 24.505 434 GLY A CA 1
ATOM 5699 C C . GLY A 1 406 ? -6.235 9.384 13.082 1.000 23.372 434 GLY A C 1
ATOM 5700 O O . GLY A 1 406 ? -7.420 9.198 12.794 1.000 24.031 434 GLY A O 1
ATOM 5704 N N . LYS A 1 407 ? -5.233 8.818 12.390 1.000 22.353 435 LYS A N 1
ATOM 5705 C CA . LYS A 1 407 ? -5.482 7.905 11.282 1.000 21.780 435 LYS A CA 1
ATOM 5706 C C . LYS A 1 407 ? -5.757 6.486 11.789 1.000 19.827 435 LYS A C 1
ATOM 5707 O O . LYS A 1 407 ? -5.342 6.111 12.877 1.000 20.660 435 LYS A O 1
ATOM 5726 N N . SER A 1 408 ? -6.482 5.682 10.999 1.000 19.156 436 SER A N 1
ATOM 5727 C CA . SER A 1 408 ? -6.636 4.265 11.284 1.000 18.721 436 SER A CA 1
ATOM 5728 C C . SER A 1 408 ? -5.282 3.534 11.242 1.000 20.021 436 SER A C 1
ATOM 5729 O O . SER A 1 408 ? -4.341 3.962 10.564 1.000 18.902 436 SER A O 1
ATOM 5737 N N . ALA A 1 409 ? -5.203 2.400 11.952 1.000 19.257 437 ALA A N 1
ATOM 5738 C CA . ALA A 1 409 ? -4.036 1.537 11.958 1.000 19.214 437 ALA A CA 1
ATOM 5739 C C . ALA A 1 409 ? -3.747 1.043 10.536 1.000 19.695 437 ALA A C 1
ATOM 5740 O O . ALA A 1 409 ? -2.578 1.003 10.126 1.000 18.890 437 ALA A O 1
ATOM 5747 N N . SER A 1 410 ? -4.810 0.726 9.771 1.000 20.817 438 SER A N 1
ATOM 5748 C CA . SER A 1 410 ? -4.650 0.230 8.411 1.000 21.878 438 SER A CA 1
ATOM 5749 C C . SER A 1 410 ? -4.098 1.328 7.494 1.000 21.379 438 SER A C 1
ATOM 5750 O O . SER A 1 410 ? -3.167 1.040 6.738 1.000 20.525 438 SER A O 1
ATOM 5758 N N . ASP A 1 411 ? -4.598 2.577 7.610 1.000 20.446 439 ASP A N 1
ATOM 5759 C CA . ASP A 1 411 ? -4.054 3.684 6.836 1.000 21.903 439 ASP A CA 1
ATOM 5760 C C . ASP A 1 411 ? -2.596 3.957 7.211 1.000 19.491 439 ASP A C 1
ATOM 5761 O O . ASP A 1 411 ? -1.772 4.249 6.350 1.000 20.403 439 ASP A O 1
ATOM 5770 N N . ALA A 1 412 ? -2.285 3.877 8.507 1.000 17.371 440 ALA A N 1
ATOM 5771 C CA . ALA A 1 412 ? -0.935 4.133 8.973 1.000 18.681 440 ALA A CA 1
ATOM 5772 C C . ALA A 1 412 ? 0.043 3.118 8.384 1.000 18.710 440 ALA A C 1
ATOM 5773 O O . ALA A 1 412 ? 1.141 3.484 7.944 1.000 19.437 440 ALA A O 1
ATOM 5780 N N . TRP A 1 413 ? -0.345 1.836 8.408 1.000 18.909 441 TRP A N 1
ATOM 5781 C CA . TRP A 1 413 ? 0.480 0.788 7.823 1.000 18.112 441 TRP A CA 1
ATOM 5782 C C . TRP A 1 413 ? 0.681 1.003 6.315 1.000 18.517 441 TRP A C 1
ATOM 5783 O O . TRP A 1 413 ? 1.815 0.927 5.817 1.000 19.225 441 TRP A O 1
ATOM 5804 N N . LYS A 1 414 ? -0.404 1.278 5.591 1.000 19.847 442 LYS A N 1
ATOM 5805 C CA . LYS A 1 414 ? -0.296 1.502 4.152 1.000 21.869 442 LYS A CA 1
ATOM 5806 C C . LYS A 1 414 ? 0.661 2.660 3.843 1.000 21.412 442 LYS A C 1
ATOM 5807 O O . LYS A 1 414 ? 1.438 2.616 2.868 1.000 22.444 442 LYS A O 1
ATOM 5826 N N . ASN A 1 415 ? 0.591 3.718 4.664 1.000 20.646 443 ASN A N 1
ATOM 5827 C CA . ASN A 1 415 ? 1.454 4.877 4.471 1.000 19.765 443 ASN A CA 1
ATOM 5828 C C . ASN A 1 415 ? 2.922 4.489 4.698 1.000 19.761 443 ASN A C 1
ATOM 5829 O O . ASN A 1 415 ? 3.814 4.892 3.946 1.000 20.681 443 ASN A O 1
ATOM 5840 N N . ALA A 1 416 ? 3.190 3.739 5.772 1.00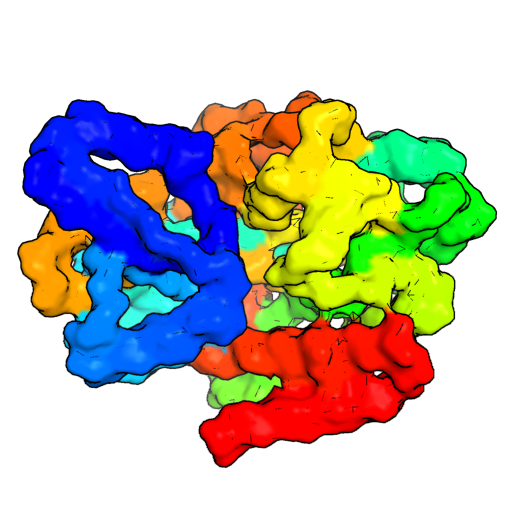0 19.769 444 ALA A N 1
ATOM 5841 C CA . ALA A 1 416 ? 4.538 3.275 6.058 1.000 18.498 444 ALA A CA 1
ATOM 5842 C C . ALA A 1 416 ? 5.088 2.436 4.897 1.000 19.714 444 ALA A C 1
ATOM 5843 O O . ALA A 1 416 ? 6.211 2.645 4.477 1.000 19.379 444 ALA A O 1
ATOM 5850 N N . VAL A 1 417 ? 4.289 1.480 4.402 1.000 19.530 445 VAL A N 1
ATOM 5851 C CA . VAL A 1 417 ? 4.709 0.584 3.339 1.000 21.351 445 VAL A CA 1
ATOM 5852 C C . VAL A 1 417 ? 5.036 1.407 2.091 1.000 21.201 445 VAL A C 1
ATOM 5853 O O . VAL A 1 417 ? 6.082 1.194 1.456 1.000 21.446 445 VAL A O 1
ATOM 5866 N N . LYS A 1 418 ? 4.162 2.354 1.735 1.000 21.429 446 LYS A N 1
ATOM 5867 C CA . LYS A 1 418 ? 4.366 3.161 0.534 1.000 23.250 446 LYS A CA 1
ATOM 5868 C C . LYS A 1 418 ? 5.668 3.954 0.666 1.000 22.842 446 LYS A C 1
ATOM 5869 O O . LYS A 1 418 ? 6.476 3.985 -0.263 1.000 23.624 446 LYS A O 1
ATOM 5888 N N . THR A 1 419 ? 5.893 4.526 1.859 1.000 21.132 447 THR A N 1
ATOM 5889 C CA . THR A 1 419 ? 7.053 5.360 2.124 1.000 21.432 447 THR A CA 1
ATOM 5890 C C . THR A 1 419 ? 8.338 4.528 2.069 1.000 20.328 447 THR A C 1
ATOM 5891 O O . THR A 1 419 ? 9.306 4.913 1.423 1.000 21.299 447 THR A O 1
ATOM 5902 N N . ILE A 1 420 ? 8.335 3.366 2.726 1.000 20.677 448 ILE A N 1
ATOM 5903 C CA . ILE A 1 420 ? 9.527 2.533 2.817 1.000 20.296 448 ILE A CA 1
ATOM 5904 C C . ILE A 1 420 ? 9.851 1.964 1.434 1.000 20.775 448 ILE A C 1
ATOM 5905 O O . ILE A 1 420 ? 11.001 1.984 0.990 1.000 21.261 448 ILE A O 1
ATOM 5921 N N . ASP A 1 421 ? 8.831 1.442 0.750 1.000 20.655 449 ASP A N 1
ATOM 5922 C CA . ASP A 1 421 ? 9.022 0.844 -0.559 1.000 22.579 449 ASP A CA 1
ATOM 5923 C C . ASP A 1 421 ? 9.588 1.864 -1.547 1.000 22.994 449 ASP A C 1
ATOM 5924 O O . ASP A 1 421 ? 10.421 1.519 -2.381 1.000 25.246 449 ASP A O 1
ATOM 5933 N N . ASN A 1 422 ? 9.164 3.123 -1.465 1.000 24.450 450 ASN A N 1
ATOM 5934 C CA . ASN A 1 422 ? 9.734 4.151 -2.333 1.000 27.151 450 ASN A CA 1
ATOM 5935 C C . ASN A 1 422 ? 11.224 4.367 -2.048 1.000 25.726 450 ASN A C 1
ATOM 5936 O O . ASN A 1 422 ? 12.035 4.531 -2.959 1.000 28.381 450 ASN A O 1
ATOM 5947 N N . ALA A 1 423 ? 11.598 4.346 -0.773 1.000 24.808 451 ALA A N 1
ATOM 5948 C CA . ALA A 1 423 ? 12.993 4.494 -0.384 1.000 25.456 451 ALA A CA 1
ATOM 5949 C C . ALA A 1 423 ? 13.823 3.301 -0.862 1.000 26.459 451 ALA A C 1
ATOM 5950 O O . ALA A 1 423 ? 14.943 3.486 -1.325 1.000 30.464 451 ALA A O 1
ATOM 5957 N N . LEU A 1 424 ? 13.266 2.086 -0.768 1.000 26.513 452 LEU A N 1
ATOM 5958 C CA . LEU A 1 424 ? 13.992 0.857 -1.067 1.000 27.803 452 LEU A CA 1
ATOM 5959 C C . LEU A 1 424 ? 14.130 0.684 -2.573 1.000 29.768 452 LEU A C 1
ATOM 5960 O O . LEU A 1 424 ? 15.086 0.056 -3.035 1.000 32.704 452 LEU A O 1
ATOM 5976 N N . ASP A 1 425 ? 13.168 1.228 -3.327 1.000 29.104 453 ASP A N 1
ATOM 5977 C CA . ASP A 1 425 ? 13.068 0.936 -4.751 1.000 32.314 453 ASP A CA 1
ATOM 5978 C C . ASP A 1 425 ? 13.669 2.069 -5.572 1.000 36.541 453 ASP A C 1
ATOM 5979 O O . ASP A 1 425 ? 13.790 1.934 -6.777 1.000 40.535 453 ASP A O 1
ATOM 5988 N N . LYS A 1 426 ? 14.045 3.175 -4.934 1.000 41.878 454 LYS A N 1
ATOM 5989 C CA . LYS A 1 426 ? 14.607 4.304 -5.656 1.000 50.558 454 LYS A CA 1
ATOM 5990 C C . LYS A 1 426 ? 15.413 5.145 -4.662 1.000 56.878 454 LYS A C 1
ATOM 5991 O O . LYS A 1 426 ? 16.576 4.748 -4.419 1.000 62.963 454 LYS A O 1
#

Radius of gyration: 20.4 Å; Cα contacts (8 Å, |Δi|>4): 857; chains: 1; bounding box: 57×36×49 Å